Protein AF-A0AAD5SHM3-F1 (afdb_monomer)

Nearest PDB structures (foldseek):
  7r5j-assembly1_P0  TM=7.533E-01  e=5.349E-23  Homo sapiens
  7wb4-assembly1_B  TM=7.383E-01  e=5.146E-23  Xenopus laevis
  3f3p-assembly2_G  TM=7.243E-01  e=1.493E-12  Saccharomyces cerevisiae
  3f3p-assembly1_D  TM=7.404E-01  e=2.116E-12  Saccharomyces cerevisiae
  3f3p-assembly2_H  TM=7.134E-01  e=1.412E-11  Saccharomyces cerevisiae

pLDDT: mean 77.28, std 19.69, range [24.06, 97.38]

Solvent-accessible surface area (backbone atoms only — not comparable to full-atom values): 40650 Å² total; per-residue (Å²): 138,82,86,89,81,90,82,85,88,88,84,89,77,92,82,79,90,80,91,67,91,79,68,88,81,83,85,88,85,80,92,74,98,73,88,74,83,76,51,59,47,69,44,65,40,76,44,64,76,43,42,38,29,36,67,60,88,57,83,87,80,85,74,78,64,80,40,81,52,79,71,56,93,87,48,78,78,80,83,56,77,85,50,51,65,57,56,54,56,49,47,53,50,53,53,52,56,51,53,52,50,52,51,58,53,65,72,66,60,75,83,88,68,95,75,79,91,75,97,84,80,96,70,84,87,77,71,70,76,56,55,53,45,49,40,48,53,43,51,53,50,51,51,48,50,44,51,61,55,48,70,43,86,88,60,55,70,68,57,37,50,53,40,44,52,52,46,44,45,51,50,51,43,38,61,64,61,68,66,38,82,77,58,56,70,50,59,69,61,50,36,51,47,49,50,72,65,60,59,82,55,70,59,71,51,49,62,44,54,73,40,84,58,34,87,74,42,85,63,40,61,57,51,43,39,48,21,54,48,52,72,32,58,89,61,30,47,58,53,36,53,38,48,24,68,68,39,66,79,43,36,70,57,37,50,49,53,52,48,54,66,73,65,55,73,72,82,55,103,48,73,67,42,57,52,53,39,51,55,52,36,52,56,28,44,50,42,31,36,63,87,59,38,57,90,61,42,86,53,70,86,55,43,61,61,51,28,45,54,25,20,39,59,34,27,35,63,72,43,35,50,76,50,36,92,49,51,69,46,32,55,48,26,45,37,65,38,60,32,79,81,45,36,62,86,54,32,42,68,56,47,57,67,36,57,81,77,45,86,64,89,44,45,64,49,39,28,44,49,19,53,55,49,69,36,59,82,54,24,53,63,25,29,68,73,54,54,44,66,56,36,29,53,52,46,49,39,35,42,66,62,65,77,45,69,49,84,73,47,66,65,89,53,93,86,64,78,85,82,59,34,51,57,46,53,31,33,47,55,36,15,50,59,28,44,34,34,97,90,34,28,74,58,13,48,55,42,19,72,68,26,90,83,57,14,62,62,52,46,63,65,46,61,84,38,57,84,85,84,46,71,68,54,51,54,52,50,43,52,51,23,62,75,70,71,35,60,71,56,38,29,51,50,26,44,53,51,14,52,56,29,42,77,69,71,38,49,56,67,12,44,54,25,23,60,72,36,70,37,57,68,59,43,39,52,52,49,50,54,53,52,49,43,26,68,40,73,64,55,63,69,62,53,61,41,58,70,70,54,52,75,69,63,33,70,72,36,54,52,44,41,33,53,43,55,50,47,50,28,54,53,27,49,77,67,67,37,40,48,63,19,48,53,52,52,49,48,40,62,74,67,63,41,53,58,63,50,47,47,55,62,54,48,52,68,40,32,67,43,42,70,36,94,74,25,81,65,47,56,71,57,48,51,52,55,50,51,56,51,50,47,58,74,68,42,91,62,40,60,62,36,45,48,55,57,40,48,23,47,51,49,57,51,49,55,62,52,70,76,58,76,99,72,93,74,95,73,81,86,76,89,74,78,74,60,88,48,52,60,38,50,54,52,52,53,48,52,52,50,52,35,52,52,25,52,54,51,31,47,56,51,52,73,75,110

Structure (mmCIF, N/CA/C/O backbone):
data_AF-A0AAD5SHM3-F1
#
_entry.id   AF-A0AAD5SHM3-F1
#
loop_
_atom_site.group_PDB
_atom_site.id
_atom_site.type_symbol
_atom_site.label_atom_id
_atom_site.label_alt_id
_atom_site.label_comp_id
_atom_site.label_asym_id
_atom_site.label_entity_id
_atom_site.label_seq_id
_atom_site.pdbx_PDB_ins_code
_atom_site.Cartn_x
_atom_site.Cartn_y
_atom_site.Cartn_z
_atom_site.occupancy
_atom_site.B_iso_or_equiv
_atom_site.auth_seq_id
_atom_site.auth_comp_id
_atom_site.auth_asym_id
_atom_site.auth_atom_id
_atom_site.pdbx_PDB_model_num
ATOM 1 N N . MET A 1 1 ? -32.908 -37.969 -27.162 1.00 30.44 1 MET A N 1
ATOM 2 C CA . MET A 1 1 ? -33.123 -39.434 -27.154 1.00 30.44 1 MET A CA 1
ATOM 3 C C . MET A 1 1 ? -31.895 -40.025 -26.470 1.00 30.44 1 MET A C 1
ATOM 5 O O . MET A 1 1 ? -30.821 -39.789 -26.996 1.00 30.44 1 MET A O 1
ATOM 9 N N . ASN A 1 2 ? -31.922 -40.648 -25.286 1.00 28.45 2 ASN A N 1
ATOM 10 C CA . ASN A 1 2 ? -33.011 -40.914 -24.315 1.00 28.45 2 ASN A CA 1
ATOM 11 C C . ASN A 1 2 ? -32.696 -40.172 -22.981 1.00 28.45 2 ASN A C 1
ATOM 13 O O . ASN A 1 2 ? -31.728 -39.423 -22.966 1.00 28.45 2 ASN A O 1
ATOM 17 N N . ARG A 1 3 ? -33.453 -40.150 -21.870 1.00 25.50 3 ARG A N 1
ATOM 18 C CA . ARG A 1 3 ? -34.652 -40.840 -21.327 1.00 25.50 3 ARG A CA 1
ATOM 19 C C . ARG A 1 3 ? -34.489 -42.188 -20.582 1.00 25.50 3 ARG A C 1
ATOM 21 O O . ARG A 1 3 ? -33.901 -43.125 -21.101 1.00 25.50 3 ARG A O 1
ATOM 28 N N . ASN A 1 4 ? -35.207 -42.243 -19.451 1.00 27.36 4 ASN A N 1
ATOM 29 C CA . ASN A 1 4 ? -35.627 -43.361 -18.582 1.00 27.36 4 ASN A CA 1
ATOM 30 C C . ASN A 1 4 ? -34.586 -43.999 -17.629 1.00 27.36 4 ASN A C 1
ATOM 32 O O . ASN A 1 4 ? -33.466 -44.237 -18.056 1.00 27.36 4 ASN A O 1
ATOM 36 N N . ALA A 1 5 ? -34.917 -44.429 -16.394 1.00 29.11 5 ALA A N 1
ATOM 37 C CA . ALA A 1 5 ? -35.943 -44.054 -15.376 1.00 29.11 5 ALA A CA 1
ATOM 38 C C . ALA A 1 5 ? -35.824 -45.003 -14.138 1.00 29.11 5 ALA A C 1
ATOM 40 O O . ALA A 1 5 ? -35.191 -46.045 -14.269 1.00 29.11 5 ALA A O 1
ATOM 41 N N . PHE A 1 6 ? -36.544 -44.697 -13.035 1.00 27.36 6 PHE A N 1
ATOM 42 C CA . PHE A 1 6 ? -36.790 -45.505 -11.803 1.00 27.36 6 PHE A CA 1
ATOM 43 C C . PHE A 1 6 ? -35.644 -45.596 -10.761 1.00 27.36 6 PHE A C 1
ATOM 45 O O . PHE A 1 6 ? -34.487 -45.692 -11.150 1.00 27.36 6 PHE A O 1
ATOM 52 N N . SER A 1 7 ? -35.887 -45.617 -9.435 1.00 24.77 7 SER A N 1
ATOM 53 C CA . SER A 1 7 ? -37.040 -45.183 -8.594 1.00 24.77 7 SER A CA 1
ATOM 54 C C . SER A 1 7 ? -36.561 -44.989 -7.125 1.00 24.77 7 SER A C 1
ATOM 56 O O . SER A 1 7 ? -35.566 -45.592 -6.745 1.00 24.77 7 SER A O 1
ATOM 58 N N . SER A 1 8 ? -37.020 -43.962 -6.393 1.00 24.92 8 SER A N 1
ATOM 59 C CA . SER A 1 8 ? -38.101 -43.939 -5.366 1.00 24.92 8 SER A CA 1
ATOM 60 C C . SER A 1 8 ? -37.744 -44.456 -3.956 1.00 24.92 8 SER A C 1
ATOM 62 O O . SER A 1 8 ? -37.358 -45.610 -3.817 1.00 24.92 8 SER A O 1
ATOM 64 N N . ASP A 1 9 ? -38.060 -43.618 -2.955 1.00 24.06 9 ASP A N 1
ATOM 65 C CA . ASP A 1 9 ? -38.296 -43.915 -1.523 1.00 24.06 9 ASP A CA 1
ATOM 66 C C . ASP A 1 9 ? -37.083 -44.369 -0.666 1.00 24.06 9 ASP A C 1
ATOM 68 O O . ASP A 1 9 ? -36.256 -45.154 -1.111 1.00 24.06 9 ASP A O 1
ATOM 72 N N . ALA A 1 10 ? -36.906 -43.934 0.589 1.00 25.66 10 ALA A N 1
ATOM 73 C CA . ALA A 1 10 ? -37.530 -42.849 1.362 1.00 25.66 10 ALA A CA 1
ATOM 74 C C . ALA A 1 10 ? -36.589 -42.410 2.510 1.00 25.66 10 ALA A C 1
ATOM 76 O O . ALA A 1 10 ? -35.649 -43.130 2.834 1.00 25.66 10 ALA A O 1
ATOM 77 N N . ASP A 1 11 ? -36.859 -41.223 3.070 1.00 24.53 11 ASP A N 1
ATOM 78 C CA . ASP A 1 11 ? -36.840 -40.867 4.508 1.00 24.53 11 ASP A CA 1
ATOM 79 C C . ASP A 1 11 ? -36.401 -39.409 4.727 1.00 24.53 11 ASP A C 1
ATOM 81 O O . ASP A 1 11 ? -35.318 -38.978 4.327 1.00 24.53 11 ASP A O 1
ATOM 85 N N . MET A 1 12 ? -37.291 -38.633 5.355 1.00 26.81 12 MET A N 1
ATOM 86 C CA . MET A 1 12 ? -36.954 -37.345 5.958 1.00 26.81 12 MET A CA 1
ATOM 87 C C . MET A 1 12 ? -36.453 -37.608 7.376 1.00 26.81 12 MET A C 1
ATOM 89 O O . MET A 1 12 ? -37.137 -38.306 8.116 1.00 26.81 12 MET A O 1
ATOM 93 N N . ASP A 1 13 ? -35.356 -36.971 7.772 1.00 25.39 13 ASP A N 1
ATOM 94 C CA . ASP A 1 13 ? -35.120 -36.614 9.173 1.00 25.39 13 ASP A CA 1
ATOM 95 C C . ASP A 1 13 ? -34.218 -35.369 9.256 1.00 25.39 13 ASP A C 1
ATOM 97 O O . ASP A 1 13 ? -33.529 -35.012 8.294 1.00 25.39 13 ASP A O 1
ATOM 101 N N . ASP A 1 14 ? -34.303 -34.663 10.384 1.00 29.94 14 ASP A N 1
ATOM 102 C CA . ASP A 1 14 ? -33.864 -33.273 10.560 1.00 29.94 14 ASP A CA 1
ATOM 103 C C . ASP A 1 14 ? -32.383 -32.982 10.238 1.00 29.94 14 ASP A C 1
ATOM 105 O O . ASP A 1 14 ? -31.464 -33.632 10.739 1.00 29.94 14 ASP A O 1
ATOM 109 N N . ALA A 1 15 ? -32.143 -31.879 9.515 1.00 25.36 15 ALA A N 1
ATOM 110 C CA . ALA A 1 15 ? -30.816 -31.294 9.318 1.00 25.36 15 ALA A CA 1
ATOM 111 C C . ALA A 1 15 ? -30.747 -29.856 9.870 1.00 25.36 15 ALA A C 1
ATOM 113 O O . ALA A 1 15 ? -31.285 -28.915 9.283 1.00 25.36 15 ALA A O 1
ATOM 114 N N . GLN A 1 16 ? -30.042 -29.677 10.993 1.00 26.78 16 GLN A N 1
ATOM 115 C CA . GLN A 1 16 ? -29.635 -28.355 11.489 1.00 26.78 16 GLN A CA 1
ATOM 116 C C . GLN A 1 16 ? -28.523 -27.738 10.608 1.00 26.78 16 GLN A C 1
ATOM 118 O O . GLN A 1 16 ? -27.767 -28.471 9.966 1.00 26.78 16 GLN A O 1
ATOM 123 N N . PRO A 1 17 ? -28.379 -26.397 10.572 1.00 26.55 17 PRO A N 1
ATOM 124 C CA . PRO A 1 17 ? -27.440 -25.725 9.676 1.00 26.55 17 PRO A CA 1
ATOM 125 C C . PRO A 1 17 ? -26.036 -25.568 10.289 1.00 26.55 17 PRO A C 1
ATOM 127 O O . PRO A 1 17 ? -25.690 -24.499 10.791 1.00 26.55 17 PRO A O 1
ATOM 130 N N . ASP A 1 18 ? -25.191 -26.597 10.193 1.00 27.12 18 ASP A N 1
ATOM 131 C CA . ASP A 1 18 ? -23.767 -26.483 10.551 1.00 27.12 18 ASP A CA 1
ATOM 132 C C . ASP A 1 18 ? -22.934 -25.901 9.394 1.00 27.12 18 ASP A C 1
ATOM 134 O O . ASP A 1 18 ? -22.422 -26.601 8.517 1.00 27.12 18 ASP A O 1
ATOM 138 N N . SER A 1 19 ? -22.763 -24.576 9.398 1.00 31.09 19 SER A N 1
ATOM 139 C CA . SER A 1 19 ? -21.902 -23.868 8.447 1.00 31.09 19 SER A CA 1
ATOM 140 C C . SER A 1 19 ? -20.420 -23.953 8.842 1.00 31.09 19 SER A C 1
ATOM 142 O O . SER A 1 19 ? -19.860 -23.014 9.412 1.00 31.09 19 SER A O 1
ATOM 144 N N . VAL A 1 20 ? -19.756 -25.060 8.500 1.00 30.61 20 VAL A N 1
ATOM 145 C CA . VAL A 1 20 ? -18.288 -25.177 8.560 1.00 30.61 20 VAL A CA 1
ATOM 146 C C . VAL A 1 20 ? -17.753 -25.640 7.207 1.00 30.61 20 VAL A C 1
ATOM 148 O O . VAL A 1 20 ? -17.934 -26.789 6.818 1.00 30.61 20 VAL A O 1
ATOM 151 N N . ASN A 1 21 ? -17.034 -24.757 6.506 1.00 28.94 21 ASN A N 1
ATOM 152 C CA . ASN A 1 21 ? -16.315 -25.086 5.268 1.00 28.94 21 ASN A CA 1
ATOM 153 C C . ASN A 1 21 ? -15.106 -25.996 5.561 1.00 28.94 21 ASN A C 1
ATOM 155 O O . ASN A 1 21 ? -13.956 -25.555 5.562 1.00 28.94 21 ASN A O 1
ATOM 159 N N . SER A 1 22 ? -15.358 -27.278 5.825 1.00 25.97 22 SER A N 1
ATOM 160 C CA . SER A 1 22 ? -14.319 -28.293 5.983 1.00 25.97 22 SER A CA 1
ATOM 161 C C . SER A 1 22 ? -13.924 -28.879 4.627 1.00 25.97 22 SER A C 1
ATOM 163 O O . SER A 1 22 ? -14.691 -29.627 4.024 1.00 25.97 22 SER A O 1
ATOM 165 N N . PHE A 1 23 ? -12.704 -28.591 4.171 1.00 32.09 23 PHE A N 1
ATOM 166 C CA . PHE A 1 23 ? -12.113 -29.227 2.993 1.00 32.09 23 PHE A CA 1
ATOM 167 C C . PHE A 1 23 ? -11.141 -30.334 3.417 1.00 32.09 23 PHE A C 1
ATOM 169 O O . PHE A 1 23 ? -10.223 -30.091 4.200 1.00 32.09 23 PHE A O 1
ATOM 176 N N . GLN A 1 24 ? -11.325 -31.545 2.886 1.00 28.34 24 GLN A N 1
ATOM 177 C CA . GLN A 1 24 ? -10.349 -32.630 3.019 1.00 28.34 24 GLN A CA 1
ATOM 178 C C . GLN A 1 24 ? -9.229 -32.447 1.989 1.00 28.34 24 GLN A C 1
ATOM 180 O O . GLN A 1 24 ? -9.498 -32.326 0.795 1.00 28.34 24 GLN A O 1
ATOM 185 N N . ILE A 1 25 ? -7.976 -32.464 2.446 1.00 33.56 25 ILE A N 1
ATOM 186 C CA . ILE A 1 25 ? -6.785 -32.468 1.589 1.00 33.56 25 ILE A CA 1
ATOM 187 C C . ILE A 1 25 ? -6.102 -33.827 1.750 1.00 33.56 25 ILE A C 1
ATOM 189 O O . ILE A 1 25 ? -5.808 -34.245 2.869 1.00 33.56 25 ILE A O 1
ATOM 193 N N . TRP A 1 26 ? -5.853 -34.509 0.632 1.00 27.98 26 TRP A N 1
ATOM 194 C CA . TRP A 1 26 ? -5.184 -35.810 0.595 1.00 27.98 26 TRP A CA 1
ATOM 195 C C . TRP A 1 26 ? -3.680 -35.625 0.335 1.00 27.98 26 TRP A C 1
ATOM 197 O O . TRP A 1 26 ? -3.330 -34.942 -0.631 1.00 27.98 26 TRP A O 1
ATOM 207 N N . PRO A 1 27 ? -2.776 -36.228 1.129 1.00 29.88 27 PRO A N 1
ATOM 208 C CA . PRO A 1 27 ? -1.354 -36.248 0.802 1.00 29.88 27 PRO A CA 1
ATOM 209 C C . PRO A 1 27 ? -1.108 -37.155 -0.410 1.00 29.88 27 PRO A C 1
ATOM 211 O O . PRO A 1 27 ? -1.510 -38.319 -0.406 1.00 29.88 27 PRO A O 1
ATOM 214 N N . GLN A 1 28 ? -0.411 -36.662 -1.435 1.00 31.53 28 GLN A N 1
ATOM 215 C CA . GLN A 1 28 ? 0.136 -37.545 -2.465 1.00 31.53 28 GLN A CA 1
ATOM 216 C C . GLN A 1 28 ? 1.410 -38.218 -1.942 1.00 31.53 28 GLN A C 1
ATOM 218 O O . GLN A 1 28 ? 2.388 -37.537 -1.643 1.00 31.53 28 GLN A O 1
ATOM 223 N N . GLY A 1 29 ? 1.408 -39.553 -1.887 1.00 38.69 29 GLY A N 1
ATOM 224 C CA . GLY A 1 29 ? 2.620 -40.356 -1.692 1.00 38.69 29 GLY A CA 1
ATOM 225 C C . GLY A 1 29 ? 2.794 -40.998 -0.312 1.00 38.69 29 GLY A C 1
ATOM 226 O O . GLY A 1 29 ? 3.728 -40.664 0.408 1.00 38.69 29 GLY A O 1
ATOM 227 N N . SER A 1 30 ? 1.983 -42.010 0.010 1.00 31.56 30 SER A N 1
ATOM 228 C CA . SER A 1 30 ? 2.352 -43.027 1.009 1.00 31.56 30 SER A CA 1
ATOM 229 C C . SER A 1 30 ? 1.954 -44.429 0.541 1.00 31.56 30 SER A C 1
ATOM 231 O O . SER A 1 30 ? 0.825 -44.880 0.726 1.00 31.56 30 SER A O 1
ATOM 233 N N . THR A 1 31 ? 2.899 -45.134 -0.083 1.00 39.00 31 THR A N 1
ATOM 234 C CA . THR A 1 31 ? 2.777 -46.566 -0.384 1.00 39.00 31 THR A CA 1
ATOM 235 C C . THR A 1 31 ? 3.097 -47.388 0.864 1.00 39.00 31 THR A C 1
ATOM 237 O O . THR A 1 31 ? 4.265 -47.483 1.237 1.00 39.00 31 THR A O 1
ATOM 240 N N . GLY A 1 32 ? 2.090 -48.027 1.464 1.00 32.81 32 GLY A N 1
ATOM 241 C CA . GLY A 1 32 ? 2.293 -49.071 2.476 1.00 32.81 32 GLY A CA 1
ATOM 242 C C . GLY A 1 32 ? 1.487 -48.894 3.763 1.00 32.81 32 GLY A C 1
ATOM 243 O O . GLY A 1 32 ? 1.833 -48.077 4.602 1.00 32.81 32 GLY A O 1
ATOM 244 N N . GLN A 1 33 ? 0.444 -49.718 3.893 1.00 36.78 33 GLN A N 1
ATOM 245 C CA . GLN A 1 33 ? -0.057 -50.341 5.131 1.00 36.78 33 GLN A CA 1
ATOM 246 C C . GLN A 1 33 ? 0.173 -49.605 6.472 1.00 36.78 33 GLN A C 1
ATOM 248 O O . GLN A 1 33 ? 0.943 -50.076 7.299 1.00 36.78 33 GLN A O 1
ATOM 253 N N . ASP A 1 34 ? -0.578 -48.525 6.708 1.00 34.59 34 ASP A N 1
ATOM 254 C CA . ASP A 1 34 ? -1.279 -48.275 7.985 1.00 34.59 34 ASP A CA 1
ATOM 255 C C . ASP A 1 34 ? -2.243 -47.079 7.815 1.00 34.59 34 ASP A C 1
ATOM 257 O O . ASP A 1 34 ? -1.884 -45.918 8.011 1.00 34.59 34 ASP A O 1
ATOM 261 N N . GLU A 1 35 ? -3.494 -47.338 7.404 1.00 36.62 35 GLU A N 1
ATOM 262 C CA . GLU A 1 35 ? -4.514 -46.286 7.213 1.00 36.62 35 GLU A CA 1
ATOM 263 C C . GLU A 1 35 ? -5.146 -45.820 8.539 1.00 36.62 35 GLU A C 1
ATOM 265 O O . GLU A 1 35 ? -6.363 -45.873 8.747 1.00 36.62 35 GLU A O 1
ATOM 270 N N . ALA A 1 36 ? -4.328 -45.268 9.434 1.00 40.88 36 ALA A N 1
ATOM 271 C CA . ALA A 1 36 ? -4.838 -44.359 10.449 1.00 40.88 36 ALA A CA 1
ATOM 272 C C . ALA A 1 36 ? -5.318 -43.074 9.747 1.00 40.88 36 ALA A C 1
ATOM 274 O O . ALA A 1 36 ? -4.524 -42.205 9.387 1.00 40.88 36 ALA A O 1
ATOM 275 N N . ARG A 1 37 ? -6.635 -42.957 9.512 1.00 40.69 37 ARG A N 1
ATOM 276 C CA . ARG A 1 37 ? -7.266 -41.790 8.862 1.00 40.69 37 ARG A CA 1
ATOM 277 C C . ARG A 1 37 ? -7.179 -40.537 9.740 1.00 40.69 37 ARG A C 1
ATOM 279 O O . ARG A 1 37 ? -8.156 -40.114 10.358 1.00 40.69 37 ARG A O 1
ATOM 286 N N . HIS A 1 38 ? -6.005 -39.918 9.777 1.00 53.34 38 HIS A N 1
ATOM 287 C CA . HIS A 1 38 ? -5.779 -38.640 10.436 1.00 53.34 38 HIS A CA 1
ATOM 288 C C . HIS A 1 38 ? -6.452 -37.514 9.644 1.00 53.34 38 HIS A C 1
ATOM 290 O O . HIS A 1 38 ? -5.879 -36.940 8.721 1.00 53.34 38 HIS A O 1
ATOM 296 N N . THR A 1 39 ? -7.684 -37.169 10.018 1.00 55.59 39 THR A N 1
ATOM 297 C CA . THR A 1 39 ? -8.330 -35.940 9.541 1.00 55.59 39 THR A CA 1
ATOM 298 C C . THR A 1 39 ? -7.508 -34.727 9.970 1.00 55.59 39 THR A C 1
ATOM 300 O O . THR A 1 39 ? -7.122 -34.646 11.137 1.00 55.59 39 THR A O 1
ATOM 303 N N . LEU A 1 40 ? -7.297 -33.762 9.077 1.00 55.84 40 LEU A N 1
ATOM 304 C CA . LEU A 1 40 ? -6.632 -32.497 9.386 1.00 55.84 40 LEU A CA 1
ATOM 305 C C . LEU A 1 40 ? -7.623 -31.351 9.161 1.00 55.84 40 LEU A C 1
ATOM 307 O O . LEU A 1 40 ? -8.148 -31.182 8.064 1.00 55.84 40 LEU A O 1
ATOM 311 N N . LYS A 1 41 ? -7.918 -30.592 10.219 1.00 63.16 41 LYS A N 1
ATOM 312 C CA . LYS A 1 41 ? -8.762 -29.394 10.168 1.00 63.16 41 LYS A CA 1
ATOM 313 C C . LYS A 1 41 ? -7.862 -28.194 9.901 1.00 63.16 41 LYS A C 1
ATOM 315 O O . LYS A 1 41 ? -6.929 -27.958 10.661 1.00 63.16 41 LYS A O 1
ATOM 320 N N . ALA A 1 42 ? -8.140 -27.433 8.851 1.00 61.12 42 ALA A N 1
ATOM 321 C CA . ALA A 1 42 ? -7.436 -26.189 8.564 1.00 61.12 42 ALA A CA 1
ATOM 322 C C . ALA A 1 42 ? -8.365 -24.990 8.790 1.00 61.12 42 ALA A C 1
ATOM 324 O O . ALA A 1 42 ? -9.527 -25.029 8.391 1.00 61.12 42 ALA A O 1
ATOM 325 N N . THR A 1 43 ? -7.852 -23.924 9.400 1.00 57.31 43 THR A N 1
ATOM 326 C CA . THR A 1 43 ? -8.525 -22.617 9.475 1.00 57.31 43 THR A CA 1
ATOM 327 C C . THR A 1 43 ? -7.565 -21.526 9.036 1.00 57.31 43 THR A C 1
ATOM 329 O O . THR A 1 43 ? -6.354 -21.643 9.220 1.00 57.31 43 THR A O 1
ATOM 332 N N . LEU A 1 44 ? -8.091 -20.440 8.480 1.00 57.28 44 LEU A N 1
ATOM 333 C CA . LEU A 1 44 ? -7.303 -19.226 8.311 1.00 57.28 44 LEU A CA 1
ATOM 334 C C . LEU A 1 44 ? -7.022 -18.606 9.688 1.00 57.28 44 LEU A C 1
ATOM 336 O O . LEU A 1 44 ? -7.853 -18.675 10.598 1.00 57.28 44 LEU A O 1
ATOM 340 N N . ALA A 1 45 ? -5.840 -18.014 9.841 1.00 59.09 45 ALA A N 1
ATOM 341 C CA . ALA A 1 45 ? -5.540 -17.112 10.946 1.00 59.09 45 ALA A CA 1
ATOM 342 C C . ALA A 1 45 ? -6.491 -15.894 10.901 1.00 59.09 45 ALA A C 1
ATOM 344 O O . ALA A 1 45 ? -6.972 -15.560 9.818 1.00 59.09 45 ALA A O 1
ATOM 345 N N . PRO A 1 46 ? -6.726 -15.176 12.020 1.00 54.19 46 PRO A N 1
ATOM 346 C CA . PRO A 1 46 ? -7.697 -14.073 12.069 1.00 54.19 46 PRO A CA 1
ATOM 347 C C . PRO A 1 46 ? -7.493 -12.987 11.000 1.00 54.19 46 PRO A C 1
ATOM 349 O O . PRO A 1 46 ? -8.456 -12.416 10.508 1.00 54.19 46 PRO A O 1
ATOM 352 N N . LEU A 1 47 ? -6.242 -12.745 10.599 1.00 54.66 47 LEU A N 1
ATOM 353 C CA . LEU A 1 47 ? -5.872 -11.774 9.565 1.00 54.66 47 LEU A CA 1
ATOM 354 C C . LEU A 1 47 ? -5.769 -12.371 8.143 1.00 54.66 47 LEU A C 1
ATOM 356 O O . LEU A 1 47 ? -5.225 -11.730 7.253 1.00 54.66 47 LEU A O 1
ATOM 360 N N . GLY A 1 48 ? -6.194 -13.616 7.913 1.00 53.62 48 GLY A N 1
ATOM 361 C CA . GLY A 1 48 ? -6.177 -14.275 6.597 1.00 53.62 48 GLY A CA 1
ATOM 362 C C . GLY A 1 48 ? -4.798 -14.661 6.030 1.00 53.62 48 GLY A C 1
ATOM 363 O O . GLY A 1 48 ? -4.731 -15.476 5.118 1.00 53.62 48 GLY A O 1
ATOM 364 N N . THR A 1 49 ? -3.688 -14.152 6.578 1.00 50.31 49 THR A N 1
ATOM 365 C CA . THR A 1 49 ? -2.321 -14.346 6.035 1.00 50.31 49 THR A CA 1
ATOM 366 C C . THR A 1 49 ? -1.745 -15.756 6.134 1.00 50.31 49 THR A C 1
ATOM 368 O O . THR A 1 49 ? -0.723 -16.036 5.511 1.00 50.31 49 THR A O 1
ATOM 371 N N . GLN A 1 50 ? -2.313 -16.632 6.963 1.00 55.06 50 GLN A N 1
ATOM 372 C CA . GLN A 1 50 ? -1.729 -17.940 7.271 1.00 55.06 50 GLN A CA 1
ATOM 373 C C . GLN A 1 50 ? -2.817 -19.003 7.383 1.00 55.06 50 GLN A C 1
ATOM 375 O O . GLN A 1 50 ? -3.869 -18.753 7.970 1.00 55.06 50 GLN A O 1
ATOM 380 N N . LEU A 1 51 ? -2.538 -20.204 6.873 1.00 58.44 51 LEU A N 1
ATOM 381 C CA . LEU A 1 51 ? -3.380 -21.381 7.064 1.00 58.44 51 LEU A CA 1
ATOM 382 C C . LEU A 1 51 ? -2.839 -22.207 8.243 1.00 58.44 51 LEU A C 1
ATOM 384 O O . LEU A 1 51 ? -1.703 -22.686 8.220 1.00 58.44 51 LEU A O 1
ATOM 388 N N . LEU A 1 52 ? -3.654 -22.351 9.285 1.00 63.31 52 LEU A N 1
ATOM 389 C CA . LEU A 1 52 ? -3.333 -23.048 10.527 1.00 63.31 52 LEU A CA 1
ATOM 390 C C . LEU A 1 52 ? -3.912 -24.468 10.487 1.00 63.31 52 LEU A C 1
ATOM 392 O O . LEU A 1 52 ? -5.132 -24.632 10.433 1.00 63.31 52 LEU A O 1
ATOM 396 N N . GLY A 1 53 ? -3.046 -25.485 10.509 1.00 65.19 53 GLY A N 1
ATOM 397 C CA . GLY A 1 53 ? -3.442 -26.897 10.511 1.00 65.19 53 GLY A CA 1
ATOM 398 C C . GLY A 1 53 ? -3.530 -27.509 11.914 1.00 65.19 53 GLY A C 1
ATOM 399 O O . GLY A 1 53 ? -2.604 -27.376 12.717 1.00 65.19 53 GLY A O 1
ATOM 400 N N . PHE A 1 54 ? -4.612 -28.242 12.182 1.00 67.25 54 PHE A N 1
ATOM 401 C CA . PHE A 1 54 ? -4.903 -28.933 13.441 1.00 67.25 54 PHE A CA 1
ATOM 402 C C . PHE A 1 54 ? -5.259 -30.413 13.199 1.00 67.25 54 PHE A C 1
ATOM 404 O O . PHE A 1 54 ? -6.052 -30.709 12.301 1.00 67.25 54 PHE A O 1
ATOM 411 N N . PRO A 1 55 ? -4.747 -31.365 13.999 1.00 62.31 55 PRO A N 1
ATOM 412 C CA . PRO A 1 55 ? -5.156 -32.764 13.921 1.00 62.31 55 PRO A CA 1
ATOM 413 C C . PRO A 1 55 ? -6.593 -32.919 14.438 1.00 62.31 55 PRO A C 1
ATOM 415 O O . PRO A 1 55 ? -6.926 -32.516 15.549 1.00 62.31 55 PRO A O 1
ATOM 418 N N . GLY A 1 56 ? -7.466 -33.517 13.633 1.00 49.19 56 GLY A N 1
ATOM 419 C CA . GLY A 1 56 ? -8.907 -33.594 13.895 1.00 49.19 56 GLY A CA 1
ATOM 420 C C . GLY A 1 56 ? -9.339 -34.610 14.959 1.00 49.19 56 GLY A C 1
ATOM 421 O O . GLY A 1 56 ? -10.536 -34.729 15.202 1.00 49.19 56 GLY A O 1
ATOM 422 N N . SER A 1 57 ? -8.403 -35.331 15.589 1.00 52.16 57 SER A N 1
ATOM 423 C CA . SER A 1 57 ? -8.677 -36.417 16.545 1.00 52.16 57 SER A CA 1
ATOM 424 C C . SER A 1 57 ? -8.533 -36.034 18.027 1.00 52.16 57 SER A C 1
ATOM 426 O O . SER A 1 57 ? -8.558 -36.920 18.879 1.00 52.16 57 SER A O 1
ATOM 428 N N . VAL A 1 58 ? -8.362 -34.750 18.365 1.00 44.41 58 VAL A N 1
ATOM 429 C CA . VAL A 1 58 ? -8.243 -34.273 19.758 1.00 44.41 58 VAL A CA 1
ATOM 430 C C . VAL A 1 58 ? -9.148 -33.056 19.976 1.00 44.41 58 VAL A C 1
ATOM 432 O O . VAL A 1 58 ? -9.327 -32.241 19.071 1.00 44.41 58 VAL A O 1
ATOM 435 N N . ARG A 1 59 ? -9.745 -32.938 21.174 1.00 41.75 59 ARG A N 1
ATOM 436 C CA . ARG A 1 59 ? -10.554 -31.771 21.572 1.00 41.75 59 ARG A CA 1
ATOM 437 C C . ARG A 1 59 ? -9.735 -30.487 21.413 1.00 41.75 59 ARG A C 1
ATOM 439 O O . ARG A 1 59 ? -8.614 -30.405 21.902 1.00 41.75 59 ARG A O 1
ATOM 446 N N . SER A 1 60 ? -10.316 -29.498 20.743 1.00 42.19 60 SER A N 1
ATOM 447 C CA . SER A 1 60 ? -9.653 -28.297 20.218 1.00 42.19 60 SER A CA 1
ATOM 448 C C . SER A 1 60 ? -9.306 -27.217 21.254 1.00 42.19 60 SER A C 1
ATOM 450 O O . SER A 1 60 ? -9.039 -26.077 20.879 1.00 42.19 60 SER A O 1
ATOM 452 N N . ASP A 1 61 ? -9.282 -27.553 22.542 1.00 41.00 61 ASP A N 1
ATOM 453 C CA . ASP A 1 61 ? -9.039 -26.593 23.616 1.00 41.00 61 ASP A CA 1
ATOM 454 C C . ASP A 1 61 ? -7.540 -26.529 23.952 1.00 41.00 61 ASP A C 1
ATOM 456 O O . ASP A 1 61 ? -7.008 -27.334 24.715 1.00 41.00 61 ASP A O 1
ATOM 460 N N . GLY A 1 62 ? -6.852 -25.540 23.373 1.00 49.16 62 GLY A N 1
ATOM 461 C CA . GLY A 1 62 ? -5.542 -25.077 23.847 1.00 49.16 62 GLY A CA 1
ATOM 462 C C . GLY A 1 62 ? -4.285 -25.691 23.217 1.00 49.16 62 GLY A C 1
ATOM 463 O O . GLY A 1 62 ? -3.190 -25.369 23.677 1.00 49.16 62 GLY A O 1
ATOM 464 N N . GLN A 1 63 ? -4.378 -26.528 22.175 1.00 48.12 63 GLN A N 1
ATOM 465 C CA . GLN A 1 63 ? -3.178 -26.992 21.456 1.00 48.12 63 GLN A CA 1
ATOM 466 C C . GLN A 1 63 ? -2.723 -26.015 20.351 1.00 48.12 63 GLN A C 1
ATOM 468 O O . GLN A 1 63 ? -3.562 -25.501 19.607 1.00 48.12 63 GLN A O 1
ATOM 473 N N . PRO A 1 64 ? -1.404 -25.770 20.199 1.00 47.19 64 PRO A N 1
ATOM 474 C CA . PRO A 1 64 ? -0.871 -24.973 19.096 1.00 47.19 64 PRO A CA 1
ATOM 475 C C . PRO A 1 64 ? -1.029 -25.704 17.746 1.00 47.19 64 PRO A C 1
ATOM 477 O O . PRO A 1 64 ? -1.031 -26.937 17.714 1.00 47.19 64 PRO A O 1
ATOM 480 N N . PRO A 1 65 ? -1.131 -24.971 16.620 1.00 50.56 65 PRO A N 1
ATOM 481 C CA . PRO A 1 65 ? -1.251 -25.572 15.293 1.00 50.56 65 PRO A CA 1
ATOM 482 C C . PRO A 1 65 ? -0.010 -26.407 14.950 1.00 50.56 65 PRO A C 1
ATOM 484 O O . PRO A 1 65 ? 1.124 -25.978 15.162 1.00 50.56 65 PRO A O 1
ATOM 487 N N . VAL A 1 66 ? -0.232 -27.598 14.393 1.00 48.03 66 VAL A N 1
ATOM 488 C CA . VAL A 1 66 ? 0.813 -28.620 14.183 1.00 48.03 66 VAL A CA 1
ATOM 489 C C . VAL A 1 66 ? 1.714 -28.298 12.986 1.00 48.03 66 VAL A C 1
ATOM 491 O O . VAL A 1 66 ? 2.850 -28.760 12.921 1.00 48.03 66 VAL A O 1
ATOM 494 N N . SER A 1 67 ? 1.245 -27.476 12.046 1.00 47.16 67 SER A N 1
ATOM 495 C CA . SER A 1 67 ? 2.074 -26.947 10.960 1.00 47.16 67 SER A CA 1
ATOM 496 C C . SER A 1 67 ? 1.519 -25.633 10.405 1.00 47.16 67 SER A C 1
ATOM 498 O O . SER A 1 67 ? 0.304 -25.442 10.304 1.00 47.16 67 SER A O 1
ATOM 500 N N . ARG A 1 68 ? 2.430 -24.734 10.005 1.00 44.78 68 ARG A N 1
ATOM 501 C CA . ARG A 1 68 ? 2.131 -23.692 9.014 1.00 44.78 68 ARG A CA 1
ATOM 502 C C . ARG A 1 68 ? 2.117 -24.379 7.654 1.00 44.78 68 ARG A C 1
ATOM 504 O O . ARG A 1 68 ? 3.182 -24.696 7.127 1.00 44.78 68 ARG A O 1
ATOM 511 N N . LEU A 1 69 ? 0.934 -24.643 7.112 1.00 40.53 69 LEU A N 1
ATOM 512 C CA . LEU A 1 69 ? 0.824 -25.123 5.738 1.00 40.53 69 LEU A CA 1
ATOM 513 C C . LEU A 1 69 ? 1.218 -23.974 4.803 1.00 40.53 69 LEU A C 1
ATOM 515 O O . LEU A 1 69 ? 0.794 -22.835 5.018 1.00 40.53 69 LEU A O 1
ATOM 519 N N . GLN A 1 70 ? 2.062 -24.256 3.805 1.00 39.22 70 GLN A N 1
ATOM 520 C CA . GLN A 1 70 ? 2.438 -23.254 2.807 1.00 39.22 70 GLN A CA 1
ATOM 521 C C . GLN A 1 70 ? 1.180 -22.703 2.122 1.00 39.22 70 GLN A C 1
ATOM 523 O O . GLN A 1 70 ? 0.189 -23.414 1.936 1.00 39.22 70 GLN A O 1
ATOM 528 N N . SER A 1 71 ? 1.213 -21.406 1.824 1.00 39.12 71 SER A N 1
ATOM 529 C CA . SER A 1 71 ? 0.089 -20.639 1.289 1.00 39.12 71 SER A CA 1
ATOM 530 C C . SER A 1 71 ? -0.496 -21.274 0.025 1.00 39.12 71 SER A C 1
ATOM 532 O O . SER A 1 71 ? 0.230 -21.845 -0.789 1.00 39.12 71 SER A O 1
ATOM 534 N N . ARG A 1 72 ? -1.815 -21.120 -0.169 1.00 36.59 72 ARG A N 1
ATOM 535 C CA . ARG A 1 72 ? -2.437 -21.353 -1.484 1.00 36.59 72 ARG A CA 1
ATOM 536 C C . ARG A 1 72 ? -1.689 -20.554 -2.565 1.00 36.59 72 ARG A C 1
ATOM 538 O O . ARG A 1 72 ? -1.218 -19.463 -2.246 1.00 36.59 72 ARG A O 1
ATOM 545 N N . PRO A 1 73 ? -1.698 -21.003 -3.833 1.00 37.41 73 PRO A N 1
ATOM 546 C CA . PRO A 1 73 ? -1.292 -20.165 -4.965 1.00 37.41 73 PRO A CA 1
ATOM 547 C C . PRO A 1 73 ? -2.039 -18.818 -4.993 1.00 37.41 73 PRO A C 1
ATOM 549 O O . PRO A 1 73 ? -1.455 -17.794 -5.322 1.00 37.41 73 PRO A O 1
ATOM 552 N N . ASP A 1 74 ? -3.312 -18.824 -4.582 1.00 40.62 74 ASP A N 1
ATOM 553 C CA . ASP A 1 74 ? -4.204 -17.655 -4.541 1.00 40.62 74 ASP A CA 1
ATOM 554 C C . ASP A 1 74 ? -3.988 -16.733 -3.318 1.00 40.62 74 ASP A C 1
ATOM 556 O O . ASP A 1 74 ? -4.575 -15.655 -3.243 1.00 40.62 74 ASP A O 1
ATOM 560 N N . LEU A 1 75 ? -3.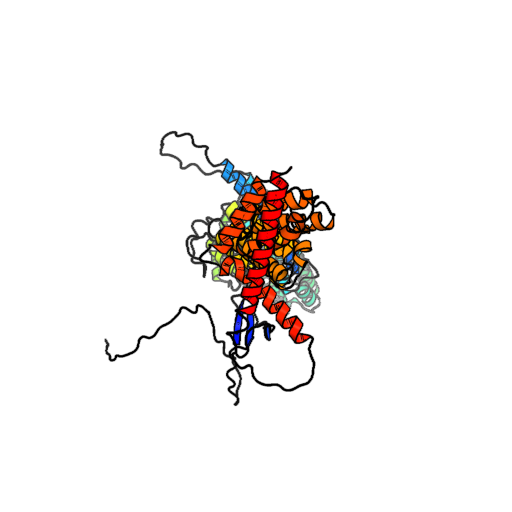188 -17.148 -2.327 1.00 49.47 75 LEU A N 1
ATOM 561 C CA . LEU A 1 75 ? -2.864 -16.326 -1.158 1.00 49.47 75 LEU A CA 1
ATOM 562 C C . LEU A 1 75 ? -1.583 -15.544 -1.448 1.00 49.47 75 LEU A C 1
ATOM 564 O O . LEU A 1 75 ? -0.495 -16.120 -1.466 1.00 49.47 75 LEU A O 1
ATOM 568 N N . ALA A 1 76 ? -1.728 -14.231 -1.650 1.00 53.03 76 ALA A N 1
ATOM 569 C CA . ALA A 1 76 ? -0.614 -13.318 -1.887 1.00 53.03 76 ALA A CA 1
ATOM 570 C C . ALA A 1 76 ? 0.512 -13.520 -0.857 1.00 53.03 76 ALA A C 1
ATOM 572 O O . ALA A 1 76 ? 0.254 -13.679 0.342 1.00 53.03 76 ALA A O 1
ATOM 573 N N . ALA A 1 77 ? 1.760 -13.511 -1.334 1.00 61.94 77 ALA A N 1
ATOM 574 C CA . ALA A 1 77 ? 2.928 -13.732 -0.491 1.00 61.94 77 ALA A CA 1
ATOM 575 C C . ALA A 1 77 ? 2.948 -12.741 0.694 1.00 61.94 77 ALA A C 1
ATOM 577 O O . ALA A 1 77 ? 2.623 -11.563 0.516 1.00 61.94 77 ALA A O 1
ATOM 578 N N . PRO A 1 78 ? 3.318 -13.186 1.910 1.00 71.94 78 PRO A N 1
ATOM 579 C CA . PRO A 1 78 ? 3.311 -12.320 3.081 1.00 71.94 78 PRO A CA 1
ATOM 580 C C . PRO A 1 78 ? 4.278 -11.147 2.884 1.00 71.94 78 PRO A C 1
ATOM 582 O O . PRO A 1 78 ? 5.452 -11.353 2.578 1.00 71.94 78 PRO A O 1
ATOM 585 N N . ILE A 1 79 ? 3.776 -9.925 3.086 1.00 85.69 79 ILE A N 1
ATOM 586 C CA . ILE A 1 79 ? 4.537 -8.680 2.916 1.00 85.69 79 ILE A CA 1
ATOM 587 C C . ILE A 1 79 ? 5.814 -8.732 3.779 1.00 85.69 79 ILE A C 1
ATOM 589 O O . ILE A 1 79 ? 5.697 -8.826 5.004 1.00 85.69 79 ILE A O 1
ATOM 593 N N . PRO A 1 80 ? 7.023 -8.638 3.189 1.00 87.56 80 PRO A N 1
ATOM 594 C CA . PRO A 1 80 ? 8.267 -8.605 3.952 1.00 87.56 80 PRO A CA 1
ATOM 595 C C . PRO A 1 80 ? 8.359 -7.372 4.857 1.00 87.56 80 PRO A C 1
ATOM 597 O O . PRO A 1 80 ? 8.039 -6.259 4.433 1.00 87.56 80 PRO A O 1
ATOM 600 N N . GLU A 1 81 ? 8.891 -7.529 6.075 1.00 88.38 81 GLU A N 1
ATOM 601 C CA . GLU A 1 81 ? 9.092 -6.399 7.001 1.00 88.38 81 GLU A CA 1
ATOM 602 C C . GLU A 1 81 ? 9.965 -5.291 6.392 1.00 88.38 81 GLU A C 1
ATOM 604 O O . GLU A 1 81 ? 9.742 -4.104 6.640 1.00 88.38 81 GLU A O 1
ATOM 609 N N . SER A 1 82 ? 10.904 -5.660 5.514 1.00 90.25 82 SER A N 1
ATOM 610 C CA . SER A 1 82 ? 11.728 -4.716 4.761 1.00 90.25 82 SER A CA 1
ATOM 611 C C . SER A 1 82 ? 10.894 -3.709 3.966 1.00 90.25 82 SER A C 1
ATOM 613 O O . SER A 1 82 ? 11.328 -2.562 3.866 1.00 90.25 82 SER A O 1
ATOM 615 N N . ARG A 1 83 ? 9.723 -4.092 3.412 1.00 92.06 83 ARG A N 1
ATOM 616 C CA . ARG A 1 83 ? 8.811 -3.232 2.620 1.00 92.06 83 ARG A CA 1
ATOM 617 C C . ARG A 1 83 ? 8.061 -2.193 3.466 1.00 92.06 83 ARG A C 1
ATOM 619 O O . ARG A 1 83 ? 7.590 -1.202 2.911 1.00 92.06 83 ARG A O 1
ATOM 626 N N . ILE A 1 84 ? 7.968 -2.359 4.791 1.00 92.50 84 ILE A N 1
ATOM 627 C CA . ILE A 1 84 ? 7.151 -1.497 5.671 1.00 92.50 84 ILE A CA 1
ATOM 628 C C . ILE A 1 84 ? 7.448 0.012 5.504 1.00 92.50 84 ILE A C 1
ATOM 630 O O . ILE A 1 84 ? 6.480 0.765 5.377 1.00 92.50 84 ILE A O 1
ATOM 634 N N . PRO A 1 85 ? 8.708 0.500 5.454 1.00 92.50 85 PRO A N 1
ATOM 635 C CA . PRO A 1 85 ? 8.988 1.931 5.288 1.00 92.50 85 PRO A CA 1
ATOM 636 C C . PRO A 1 85 ? 8.455 2.502 3.967 1.00 92.50 85 PRO A C 1
ATOM 638 O O . PRO A 1 85 ? 7.810 3.547 3.975 1.00 92.50 85 PRO A O 1
ATOM 641 N N . PHE A 1 86 ? 8.637 1.776 2.858 1.00 95.06 86 PHE A N 1
ATOM 642 C CA . PHE A 1 86 ? 8.138 2.158 1.531 1.00 95.06 86 PHE A CA 1
ATOM 643 C C . PHE A 1 86 ? 6.605 2.233 1.499 1.00 95.06 86 PHE A C 1
ATOM 645 O O . PHE A 1 86 ? 6.035 3.202 1.000 1.00 95.06 86 PHE A O 1
ATOM 652 N N . LEU A 1 87 ? 5.921 1.252 2.096 1.00 95.88 87 LEU A N 1
ATOM 653 C CA . LEU A 1 87 ? 4.455 1.241 2.167 1.00 95.88 87 LEU A CA 1
ATOM 654 C C . LEU A 1 87 ? 3.908 2.382 3.047 1.00 95.88 87 LEU A C 1
ATOM 656 O O . LEU A 1 87 ? 2.862 2.942 2.734 1.00 95.88 87 LEU A O 1
ATOM 660 N N . ASN A 1 88 ? 4.625 2.779 4.106 1.00 93.69 88 ASN A N 1
ATOM 661 C CA . ASN A 1 88 ? 4.272 3.959 4.908 1.00 93.69 88 ASN A CA 1
ATOM 662 C C . ASN A 1 88 ? 4.456 5.267 4.118 1.00 93.69 88 ASN A C 1
ATOM 664 O O . ASN A 1 88 ? 3.553 6.105 4.111 1.00 93.69 88 ASN A O 1
ATOM 668 N N . ALA A 1 89 ? 5.600 5.444 3.449 1.00 94.19 89 ALA A N 1
ATOM 669 C CA . ALA A 1 89 ? 5.904 6.655 2.687 1.00 94.19 89 ALA A CA 1
ATOM 670 C C . ALA A 1 89 ? 4.918 6.857 1.523 1.00 94.19 89 ALA A C 1
ATOM 672 O O . ALA A 1 89 ? 4.293 7.913 1.397 1.00 94.19 89 ALA A O 1
ATOM 673 N N . THR A 1 90 ? 4.702 5.810 0.722 1.00 96.56 90 THR A N 1
ATOM 674 C CA . THR A 1 90 ? 3.806 5.849 -0.444 1.00 96.56 90 THR A CA 1
ATOM 675 C C . THR A 1 90 ? 2.332 6.014 -0.057 1.00 96.56 90 THR A C 1
ATOM 677 O O . THR A 1 90 ? 1.618 6.771 -0.718 1.00 96.56 90 THR A O 1
ATOM 680 N N . ALA A 1 91 ? 1.887 5.446 1.071 1.00 95.69 91 ALA A N 1
ATOM 681 C CA . ALA A 1 91 ? 0.550 5.720 1.603 1.00 95.69 91 ALA A CA 1
ATOM 682 C C . ALA A 1 91 ? 0.347 7.185 2.020 1.00 95.69 91 ALA A C 1
ATOM 684 O O . ALA A 1 91 ? -0.737 7.733 1.819 1.00 95.69 91 ALA A O 1
ATOM 685 N N . GLY A 1 92 ? 1.384 7.856 2.533 1.00 92.12 92 GLY A N 1
ATOM 686 C CA . GLY A 1 92 ? 1.340 9.298 2.790 1.00 92.12 92 GLY A CA 1
ATOM 687 C C . GLY A 1 92 ? 1.088 10.115 1.516 1.00 92.12 92 GLY A C 1
ATOM 688 O O . GLY A 1 92 ? 0.264 11.036 1.522 1.00 92.12 92 GLY A O 1
ATOM 689 N N . VAL A 1 93 ? 1.738 9.741 0.407 1.00 95.00 93 VAL A N 1
ATOM 690 C CA . VAL A 1 93 ? 1.520 10.355 -0.916 1.00 95.00 93 VAL A CA 1
ATOM 691 C C . VAL A 1 93 ? 0.086 10.106 -1.402 1.00 95.00 93 VAL A C 1
ATOM 693 O O . VAL A 1 93 ? -0.600 11.060 -1.767 1.00 95.00 93 VAL A O 1
ATOM 696 N N . TYR A 1 94 ? -0.401 8.862 -1.320 1.00 94.88 94 TYR A N 1
ATOM 697 C CA . TYR A 1 94 ? -1.751 8.487 -1.766 1.00 94.88 94 TYR A CA 1
ATOM 698 C C . TYR A 1 94 ? -2.854 9.225 -0.997 1.00 94.88 94 TYR A C 1
ATOM 700 O O . TYR A 1 94 ? -3.806 9.747 -1.585 1.00 94.88 94 TYR A O 1
ATOM 708 N N . ILE A 1 95 ? -2.724 9.301 0.331 1.00 90.94 95 ILE A N 1
ATOM 709 C CA . ILE A 1 95 ? -3.695 9.981 1.194 1.00 90.94 95 ILE A CA 1
ATOM 710 C C . ILE A 1 95 ? -3.708 11.487 0.906 1.00 90.94 95 ILE A C 1
ATOM 712 O O . ILE A 1 95 ? -4.788 12.067 0.813 1.00 90.94 95 ILE A O 1
ATOM 716 N N . SER A 1 96 ? -2.540 12.108 0.712 1.00 89.88 96 SER A N 1
ATOM 717 C CA . SER A 1 96 ? -2.443 13.536 0.370 1.00 89.88 96 SER A CA 1
ATOM 718 C C . SER A 1 96 ? -3.136 13.836 -0.963 1.00 89.88 96 SER A C 1
ATOM 720 O O . SER A 1 96 ? -4.041 14.668 -1.011 1.00 89.88 96 SER A O 1
ATOM 722 N N . LEU A 1 97 ? -2.799 13.075 -2.011 1.00 90.38 97 LEU A N 1
ATOM 723 C CA . LEU A 1 97 ? -3.374 13.218 -3.350 1.00 90.38 97 LEU A CA 1
ATOM 724 C C . LEU A 1 97 ? -4.896 12.969 -3.370 1.00 90.38 97 LEU A C 1
ATOM 726 O O . LEU A 1 97 ? -5.645 13.633 -4.089 1.00 90.38 97 LEU A O 1
ATOM 730 N N . SER A 1 98 ? -5.379 12.025 -2.559 1.00 86.25 98 SER A N 1
ATOM 731 C CA . SER A 1 98 ? -6.813 11.743 -2.415 1.00 86.25 98 SER A CA 1
ATOM 732 C C . SER A 1 98 ? -7.571 12.873 -1.711 1.00 86.25 98 SER A C 1
ATOM 734 O O . SER A 1 98 ? -8.683 13.208 -2.118 1.00 86.25 98 SER A O 1
ATOM 736 N N . ASN A 1 99 ? -6.970 13.490 -0.689 1.00 84.69 99 ASN A N 1
ATOM 737 C CA . ASN A 1 99 ? -7.580 14.596 0.052 1.00 84.69 99 ASN A CA 1
ATOM 738 C C . ASN A 1 99 ? -7.696 15.878 -0.792 1.00 84.69 99 ASN A C 1
ATOM 740 O O . ASN A 1 99 ? -8.637 16.645 -0.606 1.00 84.69 99 ASN A O 1
ATOM 744 N N . GLU A 1 100 ? -6.762 16.123 -1.713 1.00 78.50 100 GLU A N 1
ATOM 745 C CA . GLU A 1 100 ? -6.820 17.262 -2.642 1.00 78.50 100 GLU A CA 1
ATOM 746 C C . GLU A 1 100 ? -7.955 17.092 -3.662 1.00 78.50 100 GLU A C 1
ATOM 748 O O . GLU A 1 100 ? -8.808 17.968 -3.780 1.00 78.50 100 GLU A O 1
ATOM 753 N N . ASN A 1 101 ? -8.072 15.909 -4.275 1.00 75.75 101 ASN A N 1
ATOM 754 C CA . ASN A 1 101 ? -9.188 15.564 -5.165 1.00 75.75 101 ASN A CA 1
ATOM 755 C C . ASN A 1 101 ? -10.571 15.680 -4.479 1.00 75.75 101 ASN A C 1
ATOM 757 O O . ASN A 1 101 ? -11.560 16.032 -5.117 1.00 75.75 101 ASN A O 1
ATOM 761 N N . ALA A 1 102 ? -10.657 15.412 -3.171 1.00 69.19 102 ALA A N 1
ATOM 762 C CA . ALA A 1 102 ? -11.899 15.578 -2.412 1.00 69.19 102 ALA A CA 1
ATOM 763 C C . ALA A 1 102 ? -12.308 17.055 -2.230 1.00 69.19 102 ALA A C 1
ATOM 765 O O . ALA A 1 102 ? -13.501 17.359 -2.275 1.00 69.19 102 ALA A O 1
ATOM 766 N N . LYS A 1 103 ? -11.343 17.973 -2.068 1.00 67.25 103 LYS A N 1
ATOM 767 C CA . LYS A 1 103 ? -11.609 19.421 -1.974 1.00 67.25 103 LYS A CA 1
ATOM 768 C C . LYS A 1 103 ? -12.131 19.984 -3.294 1.00 67.25 103 LYS A C 1
ATOM 770 O O . LYS A 1 103 ? -13.090 20.750 -3.278 1.00 67.25 103 LYS A O 1
ATOM 775 N N . ASP A 1 104 ? -11.546 19.564 -4.414 1.00 59.38 104 ASP A N 1
ATOM 776 C CA . ASP A 1 104 ? -11.963 20.011 -5.749 1.00 59.38 104 ASP A CA 1
ATOM 777 C C . ASP A 1 104 ? -13.370 19.521 -6.117 1.00 59.38 104 ASP A C 1
ATOM 779 O O . ASP A 1 104 ? -14.132 20.246 -6.747 1.00 59.38 104 ASP A O 1
ATOM 783 N N . ARG A 1 105 ? -13.778 18.330 -5.658 1.00 57.66 105 ARG A N 1
ATOM 784 C CA . ARG A 1 105 ? -15.172 17.877 -5.810 1.00 57.66 105 ARG A CA 1
ATOM 785 C C . ARG A 1 105 ? -16.147 18.719 -4.981 1.00 57.66 105 ARG A C 1
ATOM 787 O O . ARG A 1 105 ? -17.200 19.090 -5.484 1.00 57.66 105 ARG A O 1
ATOM 794 N N . GLN A 1 106 ? -15.786 19.069 -3.744 1.00 58.31 106 GLN A N 1
ATOM 795 C CA . GLN A 1 106 ? -16.627 19.904 -2.873 1.00 58.31 106 GLN A CA 1
ATOM 796 C C . GLN A 1 106 ? -16.743 21.362 -3.344 1.00 58.31 106 GLN A C 1
ATOM 798 O O . GLN A 1 106 ? -17.745 22.007 -3.050 1.00 58.31 106 GLN A O 1
ATOM 803 N N . SER A 1 107 ? -15.758 21.891 -4.077 1.00 53.34 107 SER A N 1
ATOM 804 C CA . SER A 1 107 ? -15.830 23.237 -4.665 1.00 53.34 107 SER A CA 1
ATOM 805 C C . SER A 1 107 ? -16.587 23.290 -6.001 1.00 53.34 107 SER A C 1
ATOM 807 O O . SER A 1 107 ? -16.948 24.380 -6.445 1.00 53.34 107 SER A O 1
ATOM 809 N N . GLN A 1 108 ? -16.853 22.135 -6.623 1.00 49.09 108 GLN A N 1
ATOM 810 C CA . GLN A 1 108 ? -17.602 22.007 -7.879 1.00 49.09 108 GLN A CA 1
ATOM 811 C C . GLN A 1 108 ? -19.098 21.701 -7.695 1.00 49.09 108 GLN A C 1
ATOM 813 O O . GLN A 1 108 ? -19.846 21.800 -8.667 1.00 49.09 108 GLN A O 1
ATOM 818 N N . GLU A 1 109 ? -19.571 21.371 -6.487 1.00 34.03 109 GLU A N 1
ATOM 819 C CA . GLU A 1 109 ? -21.011 21.234 -6.234 1.00 34.03 109 GLU A CA 1
ATOM 820 C C . GLU A 1 109 ? -21.702 22.614 -6.261 1.00 34.03 109 GLU A C 1
ATOM 822 O O . GLU A 1 109 ? -21.404 23.475 -5.427 1.00 34.03 109 GLU A O 1
ATOM 827 N N . PRO A 1 110 ? -22.649 22.868 -7.187 1.00 39.75 110 PRO A N 1
ATOM 828 C CA . PRO A 1 110 ? -23.338 24.147 -7.234 1.00 39.75 110 PRO A CA 1
ATOM 829 C C . PRO A 1 110 ? -24.306 24.257 -6.053 1.00 39.75 110 PRO A C 1
ATOM 831 O O . PRO A 1 110 ? -25.290 23.519 -5.968 1.00 39.75 110 PRO A O 1
ATOM 834 N N . HIS A 1 111 ? -24.075 25.228 -5.163 1.00 38.41 111 HIS A N 1
ATOM 835 C CA . HIS A 1 111 ? -25.059 25.603 -4.147 1.00 38.41 111 HIS A CA 1
ATOM 836 C C . HIS A 1 111 ? -26.407 25.912 -4.815 1.00 38.41 111 HIS A C 1
ATOM 838 O O . HIS A 1 111 ? -26.539 26.868 -5.580 1.00 38.41 111 HIS A O 1
ATOM 844 N N . GLY A 1 112 ? -27.403 25.071 -4.531 1.00 31.62 112 GLY A N 1
ATOM 845 C CA . GLY A 1 112 ? -28.669 25.058 -5.252 1.00 31.62 112 GLY A CA 1
ATOM 846 C C . GLY A 1 112 ? -29.466 26.353 -5.113 1.00 31.62 112 GLY A C 1
ATOM 847 O O . GLY A 1 112 ? -30.119 26.584 -4.097 1.00 31.62 112 GLY A O 1
ATOM 848 N N . SER A 1 113 ? -29.500 27.139 -6.188 1.00 28.64 113 SER A N 1
ATOM 849 C CA . SER A 1 113 ? -30.577 28.088 -6.464 1.00 28.64 113 SER A CA 1
ATOM 850 C C . SER A 1 113 ? -31.408 27.548 -7.628 1.00 28.64 113 SER A C 1
ATOM 852 O O . SER A 1 113 ? -30.881 27.284 -8.708 1.00 28.64 113 SER A O 1
ATOM 854 N N . PHE A 1 114 ? -32.707 27.338 -7.405 1.00 34.00 114 PHE A N 1
ATOM 855 C CA . PHE A 1 114 ? -33.632 26.830 -8.423 1.00 34.00 114 PHE A CA 1
ATOM 856 C C . PHE A 1 114 ? -33.747 27.819 -9.597 1.00 34.00 114 PHE A C 1
ATOM 858 O O . PHE A 1 114 ? -34.263 28.923 -9.423 1.00 34.00 114 PHE A O 1
ATOM 865 N N . GLY A 1 115 ? -33.321 27.418 -10.803 1.00 27.17 115 GLY A N 1
ATOM 866 C CA . GLY A 1 115 ? -33.152 28.365 -11.913 1.00 27.17 115 GLY A CA 1
ATOM 867 C C . GLY A 1 115 ? -33.215 27.799 -13.335 1.00 27.17 115 GLY A C 1
ATOM 868 O O . GLY A 1 115 ? -32.309 28.068 -14.102 1.00 27.17 115 GLY A O 1
ATOM 869 N N . LYS A 1 116 ? -34.315 27.110 -13.682 1.00 28.25 116 LYS A N 1
ATOM 870 C CA . LYS A 1 116 ? -34.814 26.790 -15.048 1.00 28.25 116 LYS A CA 1
ATOM 871 C C . LYS A 1 116 ? -33.898 26.070 -16.065 1.00 28.25 116 LYS A C 1
ATOM 873 O O . LYS A 1 116 ? -32.767 26.438 -16.338 1.00 28.25 116 LYS A O 1
ATOM 878 N N . PHE A 1 117 ? -34.519 25.100 -16.738 1.00 35.16 117 PHE A N 1
ATOM 879 C CA . PHE A 1 117 ? -34.026 24.398 -17.924 1.00 35.16 117 PHE A CA 1
ATOM 880 C C . PHE A 1 117 ? -33.559 25.327 -19.056 1.00 35.16 117 PHE A C 1
ATOM 882 O O . PHE A 1 117 ? -34.251 26.285 -19.405 1.00 35.16 117 PHE A O 1
ATOM 889 N N . GLY A 1 118 ? -32.468 24.919 -19.702 1.00 25.75 118 GLY A N 1
ATOM 890 C CA . GLY A 1 118 ? -32.089 25.280 -21.065 1.00 25.75 118 GLY A CA 1
ATOM 891 C C . GLY A 1 118 ? -31.219 24.160 -21.638 1.00 25.75 118 GLY A C 1
ATOM 892 O O . GLY A 1 118 ? -30.181 23.839 -21.063 1.00 25.75 118 GLY A O 1
ATOM 893 N N . GLU A 1 119 ? -31.665 23.526 -22.720 1.00 36.31 119 GLU A N 1
ATOM 894 C CA . GLU A 1 119 ? -30.846 22.581 -23.485 1.00 36.31 119 GLU A CA 1
ATOM 895 C C . GLU A 1 119 ? -29.787 23.371 -24.264 1.00 36.31 119 GLU A C 1
ATOM 897 O O . GLU A 1 119 ? -30.159 24.167 -25.116 1.00 36.31 119 GLU A O 1
ATOM 902 N N . ASP A 1 120 ? -28.504 23.197 -23.922 1.00 33.38 120 ASP A N 1
ATOM 903 C CA . ASP A 1 120 ? -27.327 23.266 -24.816 1.00 33.38 120 ASP A CA 1
ATOM 904 C C . ASP A 1 120 ? -26.036 23.389 -23.984 1.00 33.38 120 ASP A C 1
ATOM 906 O O . ASP A 1 120 ? -25.617 24.476 -23.587 1.00 33.38 120 ASP A O 1
ATOM 910 N N . ALA A 1 121 ? -25.373 22.258 -23.717 1.00 29.08 121 ALA A N 1
ATOM 911 C CA . ALA A 1 121 ? -24.088 22.232 -23.010 1.00 29.08 121 ALA A CA 1
ATOM 912 C C . ALA A 1 121 ? -23.177 21.078 -23.470 1.00 29.08 121 ALA A C 1
ATOM 914 O O . ALA A 1 121 ? -22.820 20.188 -22.702 1.00 29.08 121 ALA A O 1
ATOM 915 N N . ARG A 1 122 ? -22.743 21.115 -24.737 1.00 36.44 122 ARG A N 1
ATOM 916 C CA . ARG A 1 122 ? -21.477 20.483 -25.154 1.00 36.44 122 ARG A CA 1
ATOM 917 C C . ARG A 1 122 ? -20.358 21.525 -25.102 1.00 36.44 122 ARG A C 1
ATOM 919 O O . ARG A 1 122 ? -19.952 22.053 -26.132 1.00 36.44 122 ARG A O 1
ATOM 926 N N . MET A 1 123 ? -19.874 21.822 -23.900 1.00 31.31 123 MET A N 1
ATOM 927 C CA . MET A 1 123 ? -18.666 22.623 -23.669 1.00 31.31 123 MET A CA 1
ATOM 928 C C . MET A 1 123 ? -17.758 21.864 -22.704 1.00 31.31 123 MET A C 1
ATOM 930 O O . MET A 1 123 ? -18.237 21.260 -21.749 1.00 31.31 123 MET A O 1
ATOM 934 N N . GLY A 1 124 ? -16.463 21.825 -23.019 1.00 33.81 124 GLY A N 1
ATOM 935 C CA . GLY A 1 124 ? -15.516 20.907 -22.392 1.00 33.81 124 GLY A CA 1
ATOM 936 C C . GLY A 1 124 ? -15.261 21.190 -20.913 1.00 33.81 124 GLY A C 1
ATOM 937 O O . GLY A 1 124 ? -15.018 22.326 -20.510 1.00 33.81 124 GLY A O 1
ATOM 938 N N . ASP A 1 125 ? -15.254 20.110 -20.143 1.00 37.19 125 ASP A N 1
ATOM 939 C CA . ASP A 1 125 ? -14.972 20.053 -18.714 1.00 37.19 125 ASP A CA 1
ATOM 940 C C . ASP A 1 125 ? -13.476 20.340 -18.454 1.00 37.19 125 ASP A C 1
ATOM 942 O O . ASP A 1 125 ? -12.644 19.433 -18.359 1.00 37.19 125 ASP A O 1
ATOM 946 N N . ALA A 1 126 ? -13.104 21.623 -18.411 1.00 42.94 126 ALA A N 1
ATOM 947 C CA . ALA A 1 126 ? -11.753 22.045 -18.059 1.00 42.94 126 ALA A CA 1
ATOM 948 C C . ALA A 1 126 ? -11.482 21.708 -16.584 1.00 42.94 126 ALA A C 1
ATOM 950 O O . ALA A 1 126 ? -12.095 22.285 -15.685 1.00 42.94 126 ALA A O 1
ATOM 951 N N . GLN A 1 127 ? -10.555 20.779 -16.329 1.00 52.75 127 GLN A N 1
ATOM 952 C CA . GLN A 1 127 ? -10.121 20.453 -14.969 1.00 52.75 127 GLN A CA 1
ATOM 953 C C . GLN A 1 127 ? -9.651 21.706 -14.219 1.00 52.75 127 GLN A C 1
ATOM 955 O O . GLN A 1 127 ? -9.008 22.587 -14.797 1.00 52.75 127 GLN A O 1
ATOM 960 N N . ALA A 1 128 ? -9.844 21.718 -12.899 1.00 56.47 128 ALA A N 1
ATOM 961 C CA . ALA A 1 128 ? -9.030 22.558 -12.035 1.00 56.47 128 ALA A CA 1
ATOM 962 C C . ALA A 1 128 ? -7.546 22.162 -12.234 1.00 56.47 128 ALA A C 1
ATOM 964 O O . ALA A 1 128 ? -7.200 20.988 -12.070 1.00 56.47 128 ALA A O 1
ATOM 965 N N . PRO A 1 129 ? -6.648 23.097 -12.604 1.00 62.94 129 PRO A N 1
ATOM 966 C CA . PRO A 1 129 ? -5.264 22.770 -12.964 1.00 62.94 129 PRO A CA 1
ATOM 967 C C . PRO A 1 129 ? -4.389 22.311 -11.780 1.00 62.94 129 PRO A C 1
ATOM 969 O O . PRO A 1 129 ? -3.198 22.062 -11.975 1.00 62.94 129 PRO A O 1
ATOM 972 N N . ASP A 1 130 ? -4.954 22.208 -10.572 1.00 75.19 130 ASP A N 1
ATOM 973 C CA . ASP A 1 130 ? -4.260 21.819 -9.342 1.00 75.19 130 ASP A CA 1
ATOM 974 C C . ASP A 1 130 ? -4.184 20.294 -9.173 1.00 75.19 130 ASP A C 1
ATOM 976 O O . ASP A 1 130 ? -3.079 19.762 -9.124 1.00 75.19 130 ASP A O 1
ATOM 980 N N . VAL A 1 131 ? -5.302 19.553 -9.215 1.00 84.44 131 VAL A N 1
ATOM 981 C CA . VAL A 1 131 ? -5.288 18.075 -9.072 1.00 84.44 131 VAL A CA 1
ATOM 982 C C . VAL A 1 131 ? -4.390 17.395 -10.112 1.00 84.44 131 VAL A C 1
ATOM 984 O O . VAL A 1 131 ? -3.630 16.485 -9.778 1.00 84.44 131 VAL A O 1
ATOM 987 N N . SER A 1 132 ? -4.393 17.876 -11.358 1.00 86.62 132 SER A N 1
ATOM 988 C CA . SER A 1 132 ? -3.507 17.357 -12.411 1.00 86.62 132 SER A CA 1
ATOM 989 C C . SER A 1 132 ? -2.044 17.795 -12.262 1.00 86.62 132 SER A C 1
ATOM 991 O O . SER A 1 132 ? -1.159 17.183 -12.865 1.00 86.62 132 SER A O 1
ATOM 993 N N . ARG A 1 133 ? -1.740 18.824 -11.460 1.00 89.50 133 ARG A N 1
ATOM 994 C CA . ARG A 1 133 ? -0.367 19.125 -11.022 1.00 89.50 133 ARG A CA 1
ATOM 995 C C . ARG A 1 133 ? 0.034 18.173 -9.897 1.00 89.50 133 ARG A C 1
ATOM 997 O O . ARG A 1 133 ? 1.033 17.469 -10.036 1.00 89.50 133 ARG A O 1
ATOM 1004 N N . SER A 1 134 ? -0.792 18.062 -8.858 1.00 91.56 134 SER A N 1
ATOM 1005 C CA . SER A 1 134 ? -0.576 17.175 -7.713 1.00 91.56 134 SER A CA 1
ATOM 1006 C C . SER A 1 134 ? -0.385 15.713 -8.110 1.00 91.56 134 SER A C 1
ATOM 1008 O O . SER A 1 134 ? 0.506 15.052 -7.585 1.00 91.56 134 SER A O 1
ATOM 1010 N N . ALA A 1 135 ? -1.148 15.199 -9.081 1.00 92.88 135 ALA A N 1
ATOM 1011 C CA . ALA A 1 135 ? -0.988 13.832 -9.584 1.00 92.88 135 ALA A CA 1
ATOM 1012 C C . ALA A 1 135 ? 0.393 13.597 -10.236 1.00 92.88 135 ALA A C 1
ATOM 1014 O O . ALA A 1 135 ? 0.990 12.530 -10.074 1.00 92.88 135 ALA A O 1
ATOM 1015 N N . ARG A 1 136 ? 0.948 14.608 -10.920 1.00 93.81 136 ARG A N 1
ATOM 1016 C CA . ARG A 1 136 ? 2.293 14.550 -11.523 1.00 93.81 136 ARG A CA 1
ATOM 1017 C C . ARG A 1 136 ? 3.396 14.671 -10.477 1.00 93.81 136 ARG A C 1
ATOM 1019 O O . ARG A 1 136 ? 4.387 13.948 -10.565 1.00 93.81 136 ARG A O 1
ATOM 1026 N N . GLU A 1 137 ? 3.216 15.527 -9.473 1.00 93.62 137 GLU A N 1
ATOM 1027 C CA . GLU A 1 137 ? 4.128 15.614 -8.325 1.00 93.62 137 GLU A CA 1
ATOM 1028 C C . GLU A 1 137 ? 4.135 14.315 -7.507 1.00 93.62 137 GLU A C 1
ATOM 1030 O O . GLU A 1 137 ? 5.200 13.822 -7.133 1.00 93.62 137 GLU A O 1
ATOM 1035 N N . ALA A 1 138 ? 2.962 13.716 -7.284 1.00 95.38 138 ALA A N 1
ATOM 1036 C CA . ALA A 1 138 ? 2.818 12.417 -6.640 1.00 95.38 138 ALA A CA 1
ATOM 1037 C C . ALA A 1 138 ? 3.526 11.309 -7.433 1.00 95.38 138 ALA A C 1
ATOM 1039 O O . ALA A 1 138 ? 4.289 10.554 -6.835 1.00 95.38 138 ALA A O 1
ATOM 1040 N N . SER A 1 139 ? 3.372 11.262 -8.767 1.00 96.31 139 SER A N 1
ATOM 1041 C CA . SER A 1 139 ? 4.133 10.346 -9.638 1.00 96.31 139 SER A CA 1
ATOM 1042 C C . SER A 1 139 ? 5.645 10.457 -9.408 1.00 96.31 139 SER A C 1
ATOM 1044 O O . SER A 1 139 ? 6.311 9.442 -9.200 1.00 96.31 139 SER A O 1
ATOM 1046 N N . GLY A 1 140 ? 6.185 11.681 -9.350 1.00 95.06 140 GLY A N 1
ATOM 1047 C CA . GLY A 1 140 ? 7.603 11.910 -9.052 1.00 95.06 140 GLY A CA 1
ATOM 1048 C C . GLY A 1 140 ? 8.029 11.379 -7.675 1.00 95.06 140 GLY A C 1
ATOM 1049 O O . GLY A 1 140 ? 9.078 10.746 -7.556 1.00 95.06 140 GLY A O 1
ATOM 1050 N N . ARG A 1 141 ? 7.193 11.557 -6.641 1.00 96.25 141 ARG A N 1
ATOM 1051 C CA . ARG A 1 141 ? 7.450 11.006 -5.295 1.00 96.25 141 ARG A CA 1
ATOM 1052 C C . ARG A 1 141 ? 7.402 9.474 -5.282 1.00 96.25 141 ARG A C 1
ATOM 1054 O O . ARG A 1 141 ? 8.280 8.857 -4.689 1.00 96.25 141 ARG A O 1
ATOM 1061 N N . TYR A 1 142 ? 6.447 8.846 -5.972 1.00 97.38 142 TYR A N 1
ATOM 1062 C CA . TYR A 1 142 ? 6.392 7.382 -6.093 1.00 97.38 142 TYR A CA 1
ATOM 1063 C C . TYR A 1 142 ? 7.635 6.811 -6.786 1.00 97.38 142 TYR A C 1
ATOM 1065 O O . TYR A 1 142 ? 8.181 5.807 -6.330 1.00 97.38 142 TYR A O 1
ATOM 1073 N N . GLN A 1 143 ? 8.127 7.468 -7.841 1.00 94.62 143 GLN A N 1
ATOM 1074 C CA . GLN A 1 143 ? 9.374 7.078 -8.507 1.00 94.62 143 GLN A CA 1
ATOM 1075 C C . GLN A 1 143 ? 10.591 7.192 -7.584 1.00 94.62 143 GLN A C 1
ATOM 1077 O O . GLN A 1 143 ? 11.427 6.288 -7.574 1.00 94.62 143 GLN A O 1
ATOM 1082 N N . GLN A 1 144 ? 10.676 8.267 -6.795 1.00 94.88 144 GLN A N 1
ATOM 1083 C CA . GLN A 1 144 ? 11.739 8.442 -5.808 1.00 94.88 144 GLN A CA 1
ATOM 1084 C C . GLN A 1 144 ? 11.718 7.315 -4.765 1.00 94.88 144 GLN A C 1
ATOM 1086 O O . GLN A 1 144 ? 12.749 6.691 -4.539 1.00 94.88 144 GLN A O 1
ATOM 1091 N N . GLU A 1 145 ? 10.555 6.994 -4.191 1.00 95.81 145 GLU A N 1
ATOM 1092 C CA . GLU A 1 145 ? 10.417 5.912 -3.205 1.00 95.81 145 GLU A CA 1
ATOM 1093 C C . GLU A 1 145 ? 10.745 4.527 -3.794 1.00 95.81 145 GLU A C 1
ATOM 1095 O O . GLU A 1 145 ? 11.470 3.749 -3.170 1.00 95.81 145 GLU A O 1
ATOM 1100 N N . LEU A 1 146 ? 10.287 4.224 -5.019 1.00 94.69 146 LEU A N 1
ATOM 1101 C CA . LEU A 1 146 ? 10.640 2.988 -5.736 1.00 94.69 146 LEU A CA 1
ATOM 1102 C C . LEU A 1 146 ? 12.159 2.867 -5.935 1.00 94.69 146 LEU A C 1
ATOM 1104 O O . LEU A 1 146 ? 12.751 1.824 -5.641 1.00 94.69 146 LEU A O 1
ATOM 1108 N N . GLN A 1 147 ? 12.805 3.943 -6.396 1.00 91.50 147 GLN A N 1
ATOM 1109 C CA . GLN A 1 147 ? 14.249 3.976 -6.609 1.00 91.50 147 GLN A CA 1
ATOM 1110 C C . GLN A 1 147 ? 15.009 3.822 -5.285 1.00 91.50 147 GLN A C 1
ATOM 1112 O O . GLN A 1 147 ? 15.867 2.943 -5.177 1.00 91.50 147 GLN A O 1
ATOM 1117 N N . SER A 1 148 ? 14.669 4.621 -4.269 1.00 92.38 148 SER A N 1
ATOM 1118 C CA . SER A 1 148 ? 15.284 4.575 -2.938 1.00 92.38 148 SER A CA 1
ATOM 1119 C C . SER A 1 148 ? 15.145 3.203 -2.280 1.00 92.38 148 SER A C 1
ATOM 1121 O O . SER A 1 148 ? 16.089 2.739 -1.642 1.00 92.38 148 SER A O 1
ATOM 1123 N N . TYR A 1 149 ? 14.013 2.520 -2.473 1.00 92.75 149 TYR A N 1
ATOM 1124 C CA . TYR A 1 149 ? 13.838 1.154 -1.995 1.00 92.75 149 TYR A CA 1
ATOM 1125 C C . TYR A 1 149 ? 14.729 0.158 -2.745 1.00 92.75 149 TYR A C 1
ATOM 1127 O O . TYR A 1 149 ? 15.479 -0.581 -2.112 1.00 92.75 149 TYR A O 1
ATOM 1135 N N . SER A 1 150 ? 14.698 0.165 -4.083 1.00 89.50 150 SER A N 1
ATOM 1136 C CA . SER A 1 150 ? 15.437 -0.797 -4.923 1.00 89.50 150 SER A CA 1
ATOM 1137 C C . SER A 1 150 ? 16.959 -0.789 -4.697 1.00 89.50 150 SER A C 1
ATOM 1139 O O . SER A 1 150 ? 17.620 -1.817 -4.842 1.00 89.50 150 SER A O 1
ATOM 1141 N N . GLN A 1 151 ? 17.517 0.359 -4.297 1.00 89.25 151 GLN A N 1
ATOM 1142 C CA . GLN A 1 151 ? 18.950 0.548 -4.045 1.00 89.25 151 GLN A CA 1
ATOM 1143 C C . GLN A 1 151 ? 19.415 0.044 -2.669 1.00 89.25 151 GLN A C 1
ATOM 1145 O O . GLN A 1 151 ? 20.614 0.066 -2.379 1.00 89.25 151 GLN A O 1
ATOM 1150 N N . ARG A 1 152 ? 18.502 -0.423 -1.811 1.00 90.75 152 ARG A N 1
ATOM 1151 C CA . ARG A 1 152 ? 18.843 -0.927 -0.479 1.00 90.75 152 ARG A CA 1
ATOM 1152 C C . ARG A 1 152 ? 19.753 -2.157 -0.537 1.00 90.75 152 ARG A C 1
ATOM 1154 O O . ARG A 1 152 ? 19.566 -3.088 -1.324 1.00 90.75 152 ARG A O 1
ATOM 1161 N N . ALA A 1 153 ? 20.744 -2.176 0.350 1.00 87.25 153 ALA A N 1
ATOM 1162 C CA . ALA A 1 153 ? 21.672 -3.296 0.481 1.00 87.25 153 ALA A CA 1
ATOM 1163 C C . ALA A 1 153 ? 21.036 -4.509 1.185 1.00 87.25 153 ALA A C 1
ATOM 1165 O O . ALA A 1 153 ? 21.435 -5.636 0.913 1.00 87.25 153 ALA A O 1
ATOM 1166 N N . ASP A 1 154 ? 20.047 -4.280 2.055 1.00 87.69 154 ASP A N 1
ATOM 1167 C CA . ASP A 1 154 ? 19.438 -5.287 2.930 1.00 87.69 154 ASP A CA 1
ATOM 1168 C C . ASP A 1 154 ? 18.262 -6.062 2.306 1.00 87.69 154 ASP A C 1
ATOM 1170 O O . ASP A 1 154 ? 17.771 -7.014 2.910 1.00 87.69 154 ASP A O 1
ATOM 1174 N N . ILE A 1 155 ? 17.820 -5.697 1.096 1.00 90.00 155 ILE A N 1
ATOM 1175 C CA . ILE A 1 155 ? 16.748 -6.409 0.384 1.00 90.00 155 ILE A CA 1
ATOM 1176 C C . ILE A 1 155 ? 17.306 -7.506 -0.538 1.00 90.00 155 ILE A C 1
ATOM 1178 O O . ILE A 1 155 ? 18.341 -7.338 -1.193 1.00 90.00 155 ILE A O 1
ATOM 1182 N N . GLY A 1 156 ? 16.606 -8.643 -0.580 1.00 88.62 156 GLY A N 1
ATOM 1183 C CA . GLY A 1 156 ? 16.984 -9.812 -1.378 1.00 88.62 156 GLY A CA 1
ATOM 1184 C C . GLY A 1 156 ? 16.851 -9.597 -2.889 1.00 88.62 156 GLY A C 1
ATOM 1185 O O . GLY A 1 156 ? 16.217 -8.650 -3.347 1.00 88.62 156 GLY A O 1
ATOM 1186 N N . GLN A 1 157 ? 17.432 -10.507 -3.675 1.00 89.06 157 GLN A N 1
ATOM 1187 C CA . GLN A 1 157 ? 17.460 -10.397 -5.139 1.00 89.06 157 GLN A CA 1
ATOM 1188 C C . GLN A 1 157 ? 16.053 -10.371 -5.765 1.00 89.06 157 GLN A C 1
ATOM 1190 O O . GLN A 1 157 ? 15.778 -9.506 -6.590 1.00 89.06 157 GLN A O 1
ATOM 1195 N N . GLN A 1 158 ? 15.142 -11.231 -5.300 1.00 87.88 158 GLN A N 1
ATOM 1196 C CA . GLN A 1 158 ? 13.750 -11.258 -5.765 1.00 87.88 158 GLN A CA 1
ATOM 1197 C C . GLN A 1 158 ? 13.017 -9.927 -5.504 1.00 87.88 158 GLN A C 1
ATOM 1199 O O . GLN A 1 158 ? 12.301 -9.440 -6.368 1.00 87.88 158 GLN A O 1
ATOM 1204 N N . GLU A 1 159 ? 13.241 -9.287 -4.349 1.00 89.25 159 GLU A N 1
ATOM 1205 C CA . GLU A 1 159 ? 12.678 -7.956 -4.064 1.00 89.25 159 GLU A CA 1
ATOM 1206 C C . GLU A 1 159 ? 13.226 -6.895 -5.028 1.00 89.25 159 GLU A C 1
ATOM 1208 O O . GLU A 1 159 ? 12.474 -6.045 -5.500 1.00 89.25 159 GLU A O 1
ATOM 1213 N N . LYS A 1 160 ? 14.522 -6.952 -5.364 1.00 90.12 160 LYS A N 1
ATOM 1214 C CA . LYS A 1 160 ? 15.139 -6.036 -6.340 1.00 90.12 160 LYS A CA 1
ATOM 1215 C C . LYS A 1 160 ? 14.567 -6.222 -7.742 1.00 90.12 160 LYS A C 1
ATOM 1217 O O . LYS A 1 160 ? 14.371 -5.232 -8.439 1.00 90.12 160 LYS A O 1
ATOM 1222 N N . GLU A 1 161 ? 14.270 -7.456 -8.135 1.00 89.44 161 GLU A N 1
ATOM 1223 C CA . GLU A 1 161 ? 13.622 -7.778 -9.410 1.00 89.44 161 GLU A CA 1
ATOM 1224 C C . GLU A 1 161 ? 12.182 -7.253 -9.449 1.00 89.44 161 GLU A C 1
ATOM 1226 O O . GLU A 1 161 ? 11.847 -6.483 -10.348 1.00 89.44 161 GLU A O 1
ATOM 1231 N N . THR A 1 162 ? 11.372 -7.541 -8.426 1.00 89.88 162 THR A N 1
ATOM 1232 C CA . THR A 1 162 ? 9.996 -7.034 -8.302 1.00 89.88 162 THR A CA 1
ATOM 1233 C C . THR A 1 162 ? 9.928 -5.502 -8.313 1.00 89.88 162 THR A C 1
ATOM 1235 O O . THR A 1 162 ? 9.144 -4.915 -9.060 1.00 89.88 162 THR A O 1
ATOM 1238 N N . PHE A 1 163 ? 10.754 -4.821 -7.510 1.00 92.56 163 PHE A N 1
ATOM 1239 C CA . PHE A 1 163 ? 10.793 -3.353 -7.492 1.00 92.56 163 PHE A CA 1
ATOM 1240 C C . PHE A 1 163 ? 11.387 -2.765 -8.773 1.00 92.56 163 PHE A C 1
ATOM 1242 O O . PHE A 1 163 ? 10.958 -1.692 -9.200 1.00 92.56 163 PHE A O 1
ATOM 1249 N N . GLY A 1 164 ? 12.318 -3.477 -9.411 1.00 91.94 164 GLY A N 1
ATOM 1250 C CA . GLY A 1 164 ? 12.791 -3.172 -10.754 1.00 91.94 164 GLY A CA 1
ATOM 1251 C C . GLY A 1 164 ? 11.631 -3.150 -11.743 1.00 91.94 164 GLY A C 1
ATOM 1252 O O . GLY A 1 164 ? 11.392 -2.121 -12.364 1.00 91.94 164 GLY A O 1
ATOM 1253 N N . ASP A 1 165 ? 10.862 -4.232 -11.841 1.00 91.44 165 ASP A N 1
ATOM 1254 C CA . ASP A 1 165 ? 9.711 -4.342 -12.745 1.00 91.44 165 ASP A CA 1
ATOM 1255 C C . ASP A 1 165 ? 8.639 -3.272 -12.484 1.00 91.44 165 ASP A C 1
ATOM 1257 O O . ASP A 1 165 ? 8.200 -2.609 -13.428 1.00 91.44 165 ASP A O 1
ATOM 1261 N N . MET A 1 166 ? 8.296 -3.001 -11.217 1.00 93.88 166 MET A N 1
ATOM 1262 C CA . MET A 1 166 ? 7.401 -1.886 -10.872 1.00 93.88 166 MET A CA 1
ATOM 1263 C C . MET A 1 166 ? 7.944 -0.532 -11.356 1.00 93.88 166 MET A C 1
ATOM 1265 O O . MET A 1 166 ? 7.198 0.272 -11.920 1.00 93.88 166 MET A O 1
ATOM 1269 N N . ALA A 1 167 ? 9.245 -0.279 -11.181 1.00 94.44 167 ALA A N 1
ATOM 1270 C CA . ALA A 1 167 ? 9.885 0.954 -11.629 1.00 94.44 167 ALA A CA 1
ATOM 1271 C C . ALA A 1 167 ? 9.949 1.072 -13.163 1.00 94.44 167 ALA A C 1
ATOM 1273 O O . ALA A 1 167 ? 9.763 2.176 -13.679 1.00 94.44 167 ALA A O 1
ATOM 1274 N N . LYS A 1 168 ? 10.150 -0.032 -13.902 1.00 93.12 168 LYS A N 1
ATOM 1275 C CA . LYS A 1 168 ? 10.125 -0.056 -15.381 1.00 93.12 168 LYS A CA 1
ATOM 1276 C C . LYS A 1 168 ? 8.770 0.405 -15.910 1.00 93.12 168 LYS A C 1
ATOM 1278 O O . LYS A 1 168 ? 8.724 1.333 -16.721 1.00 93.12 168 LYS A O 1
ATOM 1283 N N . VAL A 1 169 ? 7.691 -0.206 -15.412 1.00 94.94 169 VAL A N 1
ATOM 1284 C CA . VAL A 1 169 ? 6.300 0.089 -15.798 1.00 94.94 169 VAL A CA 1
ATOM 1285 C C . VAL A 1 169 ? 5.940 1.532 -15.438 1.00 94.94 169 VAL A C 1
ATOM 1287 O O . VAL A 1 169 ? 5.508 2.296 -16.304 1.00 94.94 169 VAL A O 1
ATOM 1290 N N . TRP A 1 170 ? 6.195 1.950 -14.190 1.00 96.12 170 TRP A N 1
ATOM 1291 C CA . TRP A 1 170 ? 5.888 3.314 -13.745 1.00 96.12 170 TRP A CA 1
ATOM 1292 C C . TRP A 1 170 ? 6.657 4.365 -14.549 1.00 96.12 170 TRP A C 1
ATOM 1294 O O . TRP A 1 170 ? 6.093 5.372 -14.978 1.00 96.12 170 TRP A O 1
ATOM 1304 N N . ARG A 1 171 ? 7.961 4.157 -14.774 1.00 95.38 171 ARG A N 1
ATOM 1305 C CA . ARG A 1 171 ? 8.803 5.121 -15.491 1.00 95.38 171 ARG A CA 1
ATOM 1306 C C . ARG A 1 171 ? 8.408 5.267 -16.952 1.00 95.38 171 ARG A C 1
ATOM 1308 O O . ARG A 1 171 ? 8.360 6.404 -17.416 1.00 95.38 171 ARG A O 1
ATOM 1315 N N . LEU A 1 172 ? 8.079 4.173 -17.637 1.00 95.06 172 LEU A N 1
ATOM 1316 C CA . LEU A 1 172 ? 7.568 4.239 -19.004 1.00 95.06 172 LEU A CA 1
ATOM 1317 C C . LEU A 1 172 ? 6.265 5.043 -19.064 1.00 95.06 172 LEU A C 1
ATOM 1319 O O . LEU A 1 172 ? 6.163 5.995 -19.835 1.00 95.06 172 LEU A O 1
ATOM 1323 N N . CYS A 1 173 ? 5.302 4.718 -18.195 1.00 94.81 173 CYS A N 1
ATOM 1324 C CA . CYS A 1 173 ? 4.029 5.434 -18.121 1.00 94.81 173 CYS A CA 1
ATOM 1325 C C . CYS A 1 173 ? 4.226 6.927 -17.809 1.00 94.81 173 CYS A C 1
ATOM 1327 O O . CYS A 1 173 ? 3.503 7.785 -18.319 1.00 94.81 173 CYS A O 1
ATOM 1329 N N . ASN A 1 174 ? 5.237 7.251 -16.998 1.00 94.31 174 ASN A N 1
ATOM 1330 C CA . ASN A 1 174 ? 5.558 8.627 -16.658 1.00 94.31 174 ASN A CA 1
ATOM 1331 C C . ASN A 1 174 ? 6.164 9.413 -17.831 1.00 94.31 174 ASN A C 1
ATOM 1333 O O . ASN A 1 174 ? 5.812 10.578 -18.011 1.00 94.31 174 ASN A O 1
ATOM 1337 N N . ILE A 1 175 ? 7.036 8.777 -18.623 1.00 92.94 175 ILE A N 1
ATOM 1338 C CA . ILE A 1 175 ? 7.630 9.353 -19.840 1.00 92.94 175 ILE A CA 1
ATOM 1339 C C . ILE A 1 175 ? 6.560 9.569 -20.914 1.00 92.94 175 ILE A C 1
ATOM 1341 O O . ILE A 1 175 ? 6.492 10.655 -21.479 1.00 92.94 175 ILE A O 1
ATOM 1345 N N . LEU A 1 176 ? 5.726 8.560 -21.186 1.00 91.56 176 LEU A N 1
ATOM 1346 C CA . LEU A 1 176 ? 4.797 8.594 -22.319 1.00 91.56 176 LEU A CA 1
ATOM 1347 C C . LEU A 1 176 ? 3.512 9.387 -22.051 1.00 91.56 176 LEU A C 1
ATOM 1349 O O . LEU A 1 176 ? 3.081 10.111 -22.943 1.00 91.56 176 LEU A O 1
ATOM 1353 N N . HIS A 1 177 ? 2.935 9.293 -20.844 1.00 91.19 177 HIS A N 1
ATOM 1354 C CA . HIS A 1 177 ? 1.562 9.770 -20.587 1.00 91.19 177 HIS A CA 1
ATOM 1355 C C . HIS A 1 177 ? 1.439 10.796 -19.458 1.00 91.19 177 HIS A C 1
ATOM 1357 O O . HIS A 1 177 ? 0.701 11.769 -19.584 1.00 91.19 177 HIS A O 1
ATOM 1363 N N . ILE A 1 178 ? 2.155 10.618 -18.340 1.00 92.19 178 ILE A N 1
ATOM 1364 C CA . ILE A 1 178 ? 1.969 11.489 -17.160 1.00 92.19 178 ILE A CA 1
ATOM 1365 C C . ILE A 1 178 ? 2.603 12.870 -17.381 1.00 92.19 178 ILE A C 1
ATOM 1367 O O . ILE A 1 178 ? 1.970 13.890 -17.094 1.00 92.19 178 ILE A O 1
ATOM 1371 N N . GLN A 1 179 ? 3.845 12.921 -17.878 1.00 89.25 179 GLN A N 1
ATOM 1372 C CA . GLN A 1 179 ? 4.585 14.178 -18.055 1.00 89.25 179 GLN A CA 1
ATOM 1373 C C . GLN A 1 179 ? 4.488 14.753 -19.477 1.00 89.25 179 GLN A C 1
ATOM 1375 O O . GLN A 1 179 ? 4.595 15.970 -19.640 1.00 89.25 179 GLN A O 1
ATOM 1380 N N . ASN A 1 180 ? 4.262 13.926 -20.505 1.00 85.25 180 ASN A N 1
ATOM 1381 C CA . ASN A 1 180 ? 4.280 14.367 -21.904 1.00 85.25 180 ASN A CA 1
ATOM 1382 C C . ASN A 1 180 ? 2.957 15.011 -22.364 1.00 85.25 180 ASN A C 1
ATOM 1384 O O . ASN A 1 180 ? 2.232 14.480 -23.197 1.00 85.25 180 ASN A O 1
ATOM 1388 N N . GLN A 1 181 ? 2.649 16.190 -21.824 1.00 78.38 181 GLN A N 1
ATOM 1389 C CA . GLN A 1 181 ? 1.375 16.886 -22.062 1.00 78.38 181 GLN A CA 1
ATOM 1390 C C . GLN A 1 181 ? 1.161 17.366 -23.509 1.00 78.38 181 GLN A C 1
ATOM 1392 O O . GLN A 1 181 ? 0.021 17.569 -23.912 1.00 78.38 181 GLN A O 1
ATOM 1397 N N . ASN A 1 182 ? 2.239 17.567 -24.275 1.00 78.69 182 ASN A N 1
ATOM 1398 C CA . ASN A 1 182 ? 2.206 18.231 -25.586 1.00 78.69 182 ASN A CA 1
ATOM 1399 C C . ASN A 1 182 ? 2.598 17.303 -26.750 1.00 78.69 182 ASN A C 1
ATOM 1401 O O . ASN A 1 182 ? 2.949 17.801 -27.819 1.00 78.69 182 ASN A O 1
ATOM 1405 N N . ASP A 1 183 ? 2.600 15.982 -26.532 1.00 80.19 183 ASP A N 1
ATOM 1406 C CA . ASP A 1 183 ? 3.066 14.989 -27.512 1.00 80.19 183 ASP A CA 1
ATOM 1407 C C . ASP A 1 183 ? 4.454 15.348 -28.090 1.00 80.19 183 ASP A C 1
ATOM 1409 O O . ASP A 1 183 ? 4.679 15.460 -29.301 1.00 80.19 183 ASP A O 1
ATOM 1413 N N . ASN A 1 184 ? 5.393 15.638 -27.183 1.00 81.69 184 ASN A N 1
ATOM 1414 C CA . ASN A 1 184 ? 6.786 15.898 -27.525 1.00 81.69 184 ASN A CA 1
ATOM 1415 C C . ASN A 1 184 ? 7.476 14.592 -27.942 1.00 81.69 184 ASN A C 1
ATOM 1417 O O . ASN A 1 184 ? 7.081 13.506 -27.513 1.00 81.69 184 ASN A O 1
ATOM 1421 N N . ALA A 1 185 ? 8.562 14.705 -28.710 1.00 84.62 185 ALA A N 1
ATOM 1422 C CA . ALA A 1 185 ? 9.417 13.563 -29.010 1.00 84.62 185 ALA A CA 1
ATOM 1423 C C . ALA A 1 185 ? 10.086 13.036 -27.727 1.00 84.62 185 ALA A C 1
ATOM 1425 O O . ALA A 1 185 ? 10.687 13.805 -26.980 1.00 84.62 185 ALA A O 1
ATOM 1426 N N . VAL A 1 186 ? 9.997 11.722 -27.515 1.00 87.12 186 VAL A N 1
ATOM 1427 C CA . VAL A 1 186 ? 10.441 10.999 -26.301 1.00 87.12 186 VAL A CA 1
ATOM 1428 C C . VAL A 1 186 ? 11.644 10.074 -26.550 1.00 87.12 186 VAL A C 1
ATOM 1430 O O . VAL A 1 186 ? 11.948 9.192 -25.748 1.00 87.12 186 VAL A O 1
ATOM 1433 N N . GLY A 1 187 ? 12.305 10.203 -27.706 1.00 87.94 187 GLY A N 1
ATOM 1434 C CA . GLY A 1 187 ? 13.305 9.235 -28.169 1.00 87.94 187 GLY A CA 1
ATOM 1435 C C . GLY A 1 187 ? 14.514 9.078 -27.239 1.00 87.94 187 GLY A C 1
ATOM 1436 O O . GLY A 1 187 ? 14.963 7.959 -27.006 1.00 87.94 187 GLY A O 1
ATOM 1437 N N . GLU A 1 188 ? 15.027 10.168 -26.657 1.00 88.50 188 GLU A N 1
ATOM 1438 C CA . GLU A 1 188 ? 16.168 10.093 -25.729 1.00 88.50 188 GLU A CA 1
ATOM 1439 C C . GLU A 1 188 ? 15.749 9.493 -24.374 1.00 88.50 188 GLU A C 1
ATOM 1441 O O . GLU A 1 188 ? 16.471 8.677 -23.797 1.00 88.50 188 GLU A O 1
ATOM 1446 N N . GLU A 1 189 ? 14.560 9.850 -23.886 1.00 90.50 189 GLU A N 1
ATOM 1447 C CA . GLU A 1 189 ? 13.967 9.342 -22.651 1.00 90.50 189 GLU A CA 1
ATOM 1448 C C . GLU A 1 189 ? 13.686 7.836 -22.742 1.00 90.50 189 GLU A C 1
ATOM 1450 O O . GLU A 1 189 ? 13.977 7.103 -21.794 1.00 90.50 189 GLU A O 1
ATOM 1455 N N . LEU A 1 190 ? 13.183 7.363 -23.889 1.00 91.75 190 LEU A N 1
ATOM 1456 C CA . LEU A 1 190 ? 12.945 5.944 -24.166 1.00 91.75 190 LEU A CA 1
ATOM 1457 C C . LEU A 1 190 ? 14.246 5.140 -24.268 1.00 91.75 190 LEU A C 1
ATOM 1459 O O . LEU A 1 190 ? 14.320 4.041 -23.722 1.00 91.75 190 LEU A O 1
ATOM 1463 N N . VAL A 1 191 ? 15.302 5.686 -24.881 1.00 92.12 191 VAL A N 1
ATOM 1464 C CA . VAL A 1 191 ? 16.639 5.060 -24.866 1.00 92.12 191 VAL A CA 1
ATOM 1465 C C . VAL A 1 191 ? 17.181 4.936 -23.456 1.00 92.12 191 VAL A C 1
ATOM 1467 O O . VAL A 1 191 ? 17.735 3.895 -23.092 1.00 92.12 191 VAL A O 1
ATOM 1470 N N . GLN A 1 192 ? 17.055 5.996 -22.659 1.00 92.81 192 GLN A N 1
ATOM 1471 C CA . GLN A 1 192 ? 17.525 5.968 -21.284 1.00 92.81 192 GLN A CA 1
ATOM 1472 C C . GLN A 1 192 ? 16.714 4.957 -20.464 1.00 92.81 192 GLN A C 1
ATOM 1474 O O . GLN A 1 192 ? 17.295 4.154 -19.740 1.00 92.81 192 GLN A O 1
ATOM 1479 N N . TRP A 1 193 ? 15.390 4.933 -20.633 1.00 94.88 193 TRP A N 1
ATOM 1480 C CA . TRP A 1 193 ? 14.517 3.933 -20.026 1.00 94.88 193 TRP A CA 1
ATOM 1481 C C . TRP A 1 193 ? 14.897 2.502 -20.432 1.00 94.88 193 TRP A C 1
ATOM 1483 O O . TRP A 1 193 ? 15.023 1.665 -19.546 1.00 94.88 193 TRP A O 1
ATOM 1493 N N . LEU A 1 194 ? 15.155 2.218 -21.713 1.00 93.94 194 LEU A N 1
ATOM 1494 C CA . LEU A 1 194 ? 15.552 0.890 -22.200 1.00 93.94 194 LEU A CA 1
ATOM 1495 C C . LEU A 1 194 ? 16.894 0.434 -21.601 1.00 93.94 194 LEU A C 1
ATOM 1497 O O . LEU A 1 194 ? 17.011 -0.697 -21.126 1.00 93.94 194 LEU A O 1
ATOM 1501 N N . ASN A 1 195 ? 17.897 1.319 -21.576 1.00 93.38 195 ASN A N 1
ATOM 1502 C CA . ASN A 1 195 ? 19.206 1.021 -20.984 1.00 93.38 195 ASN A CA 1
ATOM 1503 C C . ASN A 1 195 ? 19.130 0.810 -19.460 1.00 93.38 195 ASN A C 1
ATOM 1505 O O . ASN A 1 195 ? 19.826 -0.061 -18.945 1.00 93.38 195 ASN A O 1
ATOM 1509 N N . ASP A 1 196 ? 18.293 1.575 -18.752 1.00 91.69 196 ASP A N 1
ATOM 1510 C CA . ASP A 1 196 ? 18.135 1.466 -17.296 1.00 91.69 196 ASP A CA 1
ATOM 1511 C C . ASP A 1 196 ? 17.245 0.267 -16.892 1.00 91.69 196 ASP A C 1
ATOM 1513 O O . ASP A 1 196 ? 17.456 -0.334 -15.841 1.00 91.69 196 ASP A O 1
ATOM 1517 N N . SER A 1 197 ? 16.263 -0.097 -17.725 1.00 90.88 197 SER A N 1
ATOM 1518 C CA . SER A 1 197 ? 15.299 -1.186 -17.477 1.00 90.88 197 SER A CA 1
ATOM 1519 C C . SER A 1 197 ? 15.860 -2.572 -17.788 1.00 90.88 197 SER A C 1
ATOM 1521 O O . SER A 1 197 ? 15.510 -3.549 -17.124 1.00 90.88 197 SER A O 1
ATOM 1523 N N . TYR A 1 198 ? 16.732 -2.662 -18.792 1.00 90.06 198 TYR A N 1
ATOM 1524 C CA . TYR A 1 198 ? 17.292 -3.919 -19.281 1.00 90.06 198 TYR A CA 1
ATOM 1525 C C . TYR A 1 198 ? 18.817 -3.807 -19.433 1.00 90.06 198 TYR A C 1
ATOM 1527 O O . TYR A 1 198 ? 19.319 -3.953 -20.548 1.00 90.06 198 TYR A O 1
ATOM 1535 N N . PRO A 1 199 ? 19.582 -3.504 -18.370 1.00 90.50 199 PRO A N 1
ATOM 1536 C CA . PRO A 1 199 ? 21.000 -3.165 -18.480 1.00 90.50 199 PRO A CA 1
ATOM 1537 C C . PRO A 1 199 ? 21.830 -4.271 -19.144 1.00 90.50 199 PRO A C 1
ATOM 1539 O O . PRO A 1 199 ? 21.663 -5.456 -18.855 1.00 90.50 199 PRO A O 1
ATOM 1542 N N . ILE A 1 200 ? 22.759 -3.865 -20.016 1.00 91.38 200 ILE A N 1
ATOM 1543 C CA . ILE A 1 200 ? 23.850 -4.735 -20.474 1.00 91.38 200 ILE A CA 1
ATOM 1544 C C . ILE A 1 200 ? 24.772 -4.956 -19.273 1.00 91.38 200 ILE A C 1
ATOM 1546 O O . ILE A 1 200 ? 25.177 -3.992 -18.620 1.00 91.38 200 ILE A O 1
ATOM 1550 N N . GLN A 1 201 ? 25.090 -6.207 -18.954 1.00 90.50 201 GLN A N 1
ATOM 1551 C CA . GLN A 1 201 ? 25.955 -6.514 -17.824 1.00 90.50 201 GLN A CA 1
ATOM 1552 C C . GLN A 1 201 ? 27.403 -6.157 -18.182 1.00 90.50 201 GLN A C 1
ATOM 1554 O O . GLN A 1 201 ? 27.893 -6.598 -19.222 1.00 90.50 201 GLN A O 1
ATOM 1559 N N . PRO A 1 202 ? 28.149 -5.437 -17.320 1.00 89.62 202 PRO A N 1
ATOM 1560 C CA . PRO A 1 202 ? 29.547 -5.096 -17.597 1.00 89.62 202 PRO A CA 1
ATOM 1561 C C . PRO A 1 202 ? 30.432 -6.313 -17.906 1.00 89.62 202 PRO A C 1
ATOM 1563 O O . PRO A 1 202 ? 31.376 -6.192 -18.682 1.00 89.62 202 PRO A O 1
ATOM 1566 N N . ARG A 1 203 ? 30.083 -7.486 -17.351 1.00 90.75 203 ARG A N 1
ATOM 1567 C CA . ARG A 1 203 ? 30.755 -8.767 -17.621 1.00 90.75 203 ARG A CA 1
ATOM 1568 C C . ARG A 1 203 ? 30.616 -9.242 -19.069 1.00 90.75 203 ARG A C 1
ATOM 1570 O O . ARG A 1 203 ? 31.601 -9.666 -19.655 1.00 90.75 203 ARG A O 1
ATOM 1577 N N . GLU A 1 204 ? 29.436 -9.089 -19.683 1.00 90.00 204 GLU A N 1
ATOM 1578 C CA . GLU A 1 204 ? 29.228 -9.451 -21.099 1.00 90.00 204 GLU A CA 1
ATOM 1579 C C . GLU A 1 204 ? 30.225 -8.716 -22.013 1.00 90.00 204 GLU A C 1
ATOM 1581 O O . GLU A 1 204 ? 30.698 -9.276 -22.999 1.00 90.00 204 GLU A O 1
ATOM 1586 N N . VAL A 1 205 ? 30.573 -7.470 -21.666 1.00 91.69 205 VAL A N 1
ATOM 1587 C CA . VAL A 1 205 ? 31.568 -6.676 -22.396 1.00 91.69 205 VAL A CA 1
ATOM 1588 C C . VAL A 1 205 ? 32.997 -7.067 -22.008 1.00 91.69 205 VAL A C 1
ATOM 1590 O O . VAL A 1 205 ? 33.799 -7.291 -22.914 1.00 91.69 205 VAL A O 1
ATOM 1593 N N . SER A 1 206 ? 33.333 -7.178 -20.712 1.00 91.31 206 SER A N 1
ATOM 1594 C CA . SER A 1 206 ? 34.710 -7.496 -20.283 1.00 91.31 206 SER A CA 1
ATOM 1595 C C . SER A 1 206 ? 35.202 -8.813 -20.872 1.00 91.31 206 SER A C 1
ATOM 1597 O O . SER A 1 206 ? 36.255 -8.841 -21.511 1.00 91.31 206 SER A O 1
ATOM 1599 N N . ASP A 1 207 ? 34.392 -9.865 -20.752 1.00 91.62 207 ASP A N 1
ATOM 1600 C CA . ASP A 1 207 ? 34.756 -11.233 -21.120 1.00 91.62 207 ASP A CA 1
ATOM 1601 C C . ASP A 1 207 ? 35.058 -11.334 -22.631 1.00 91.62 207 ASP A C 1
ATOM 1603 O O . ASP A 1 207 ? 35.994 -12.015 -23.065 1.00 91.62 207 ASP A O 1
ATOM 1607 N N . LEU A 1 208 ? 34.324 -10.572 -23.453 1.00 91.75 208 LEU A N 1
ATOM 1608 C CA . LEU A 1 208 ? 34.586 -10.443 -24.887 1.00 91.75 208 LEU A CA 1
ATOM 1609 C C . LEU A 1 208 ? 35.793 -9.546 -25.196 1.00 91.75 208 LEU A C 1
ATOM 1611 O O . LEU A 1 208 ? 36.553 -9.866 -26.109 1.00 91.75 208 LEU A O 1
ATOM 1615 N N . THR A 1 209 ? 36.019 -8.455 -24.456 1.00 90.88 209 THR A N 1
ATOM 1616 C CA . THR A 1 209 ? 37.196 -7.591 -24.677 1.00 90.88 209 THR A CA 1
ATOM 1617 C C . THR A 1 209 ? 38.524 -8.254 -24.303 1.00 90.88 209 THR A C 1
ATOM 1619 O O . THR A 1 209 ? 39.539 -7.984 -24.947 1.00 90.88 209 THR A O 1
ATOM 1622 N N . GLU A 1 210 ? 38.524 -9.171 -23.334 1.00 90.88 210 GLU A N 1
ATOM 1623 C CA . GLU A 1 210 ? 39.704 -9.955 -22.938 1.00 90.88 210 GLU A CA 1
ATOM 1624 C C . GLU A 1 210 ? 39.983 -11.135 -23.892 1.00 90.88 210 GLU A C 1
ATOM 1626 O O . GLU A 1 210 ? 41.125 -11.578 -24.032 1.00 90.88 210 GLU A O 1
ATOM 1631 N N . THR A 1 211 ? 38.967 -11.614 -24.617 1.00 89.62 211 THR A N 1
ATOM 1632 C CA . THR A 1 211 ? 39.081 -12.744 -25.555 1.00 89.62 211 THR A CA 1
ATOM 1633 C C . THR A 1 211 ? 39.903 -12.392 -26.806 1.00 89.62 211 THR A C 1
ATOM 1635 O O . THR A 1 211 ? 39.730 -11.340 -27.414 1.00 89.62 211 THR A O 1
ATOM 1638 N N . VAL A 1 212 ? 40.791 -13.283 -27.261 1.00 84.25 212 VAL A N 1
ATOM 1639 C CA . VAL A 1 212 ? 41.552 -13.106 -28.518 1.00 84.25 212 VAL A CA 1
ATOM 1640 C C . VAL A 1 212 ? 40.650 -13.337 -29.738 1.00 84.25 212 VAL A C 1
ATOM 1642 O O . VAL A 1 212 ? 39.944 -14.342 -29.793 1.00 84.25 212 VAL A O 1
ATOM 1645 N N . LEU A 1 213 ? 40.706 -12.440 -30.735 1.00 83.75 213 LEU A N 1
ATOM 1646 C CA . LEU A 1 213 ? 39.831 -12.449 -31.921 1.00 83.75 213 LEU A CA 1
ATOM 1647 C C . LEU A 1 213 ? 38.338 -12.456 -31.544 1.00 83.75 213 LEU A C 1
ATOM 1649 O O . LEU A 1 213 ? 37.559 -13.261 -32.058 1.00 83.75 213 LEU A O 1
ATOM 1653 N N . ALA A 1 214 ? 37.933 -11.525 -30.676 1.00 87.56 214 ALA A N 1
ATOM 1654 C CA . ALA A 1 214 ? 36.585 -11.427 -30.106 1.00 87.56 214 ALA A CA 1
ATOM 1655 C C . ALA A 1 214 ? 35.477 -11.456 -31.176 1.00 87.56 214 ALA A C 1
ATOM 1657 O O . ALA A 1 214 ? 34.474 -12.141 -31.008 1.00 87.56 214 ALA A O 1
ATOM 1658 N N . SER A 1 215 ? 35.724 -10.827 -32.331 1.00 88.69 215 SER A N 1
ATOM 1659 C CA . SER A 1 215 ? 34.890 -10.865 -33.552 1.00 88.69 215 SER A CA 1
ATOM 1660 C C . SER A 1 215 ? 34.441 -12.253 -34.047 1.00 88.69 215 SER A C 1
ATOM 1662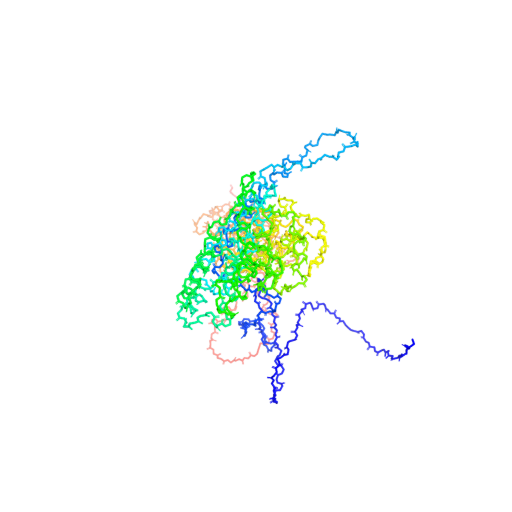 O O . SER A 1 215 ? 33.502 -12.333 -34.837 1.00 88.69 215 SER A O 1
ATOM 1664 N N . ARG A 1 216 ? 35.107 -13.340 -33.632 1.00 89.25 216 ARG A N 1
ATOM 1665 C CA . ARG A 1 216 ? 34.754 -14.728 -33.984 1.00 89.25 216 ARG A CA 1
ATOM 1666 C C . ARG A 1 216 ? 33.839 -15.403 -32.961 1.00 89.25 216 ARG A C 1
ATOM 1668 O O . ARG A 1 216 ? 33.358 -16.502 -33.225 1.00 89.25 216 ARG A O 1
ATOM 1675 N N . GLN A 1 217 ? 33.613 -14.784 -31.803 1.00 92.75 217 GLN A N 1
ATOM 1676 C CA . GLN A 1 217 ? 32.708 -15.313 -30.787 1.00 92.75 217 GLN A CA 1
ATOM 1677 C C . GLN A 1 217 ? 31.250 -15.074 -31.206 1.00 92.75 217 GLN A C 1
ATOM 1679 O O . GLN A 1 217 ? 30.914 -13.939 -31.556 1.00 92.75 217 GLN A O 1
ATOM 1684 N N . PRO A 1 218 ? 30.353 -16.078 -31.115 1.00 92.12 218 PRO A N 1
ATOM 1685 C CA . PRO A 1 218 ? 28.951 -15.924 -31.515 1.00 92.12 218 PRO A CA 1
ATOM 1686 C C . PRO A 1 218 ? 28.214 -14.775 -30.810 1.00 92.12 218 PRO A C 1
ATOM 1688 O O . PRO A 1 218 ? 27.308 -14.187 -31.388 1.00 92.12 218 PRO A O 1
ATOM 1691 N N . ALA A 1 219 ? 28.616 -14.433 -29.582 1.00 92.75 219 ALA A N 1
ATOM 1692 C CA . ALA A 1 219 ? 28.014 -13.358 -28.793 1.00 92.75 219 ALA A CA 1
ATOM 1693 C C . ALA A 1 219 ? 28.489 -11.939 -29.175 1.00 92.75 219 ALA A C 1
ATOM 1695 O O . ALA A 1 219 ? 27.835 -10.969 -28.799 1.00 92.75 219 ALA A O 1
ATOM 1696 N N . PHE A 1 220 ? 29.596 -11.789 -29.915 1.00 95.31 220 PHE A N 1
ATOM 1697 C CA . PHE A 1 220 ? 30.221 -10.480 -30.146 1.00 95.31 220 PHE A CA 1
ATOM 1698 C C . PHE A 1 220 ? 29.346 -9.535 -30.977 1.00 95.31 220 PHE A C 1
ATOM 1700 O O . PHE A 1 220 ? 29.045 -8.424 -30.540 1.00 95.31 220 PHE A O 1
ATOM 1707 N N . TRP A 1 221 ? 28.912 -9.976 -32.159 1.00 95.00 221 TRP A N 1
ATOM 1708 C CA . TRP A 1 221 ? 28.098 -9.150 -33.055 1.00 95.00 221 TRP A CA 1
ATOM 1709 C C . TRP A 1 221 ? 26.692 -8.877 -32.505 1.00 95.00 221 TRP A C 1
ATOM 1711 O O . TRP A 1 221 ? 26.299 -7.713 -32.526 1.00 95.00 221 TRP A O 1
ATOM 1721 N N . PRO A 1 222 ? 25.969 -9.850 -31.907 1.00 94.88 222 PRO A N 1
ATOM 1722 C CA . PRO A 1 222 ? 24.731 -9.564 -31.184 1.00 94.88 222 PRO A CA 1
ATOM 1723 C C . PRO A 1 222 ? 24.903 -8.523 -30.072 1.00 94.88 222 PRO A C 1
ATOM 1725 O O . PRO A 1 222 ? 24.074 -7.623 -29.957 1.00 94.88 222 PRO A O 1
ATOM 1728 N N . LEU A 1 223 ? 25.987 -8.578 -29.283 1.00 95.19 223 LEU A N 1
ATOM 1729 C CA . LEU A 1 223 ? 26.224 -7.593 -28.223 1.00 95.19 223 LEU A CA 1
ATOM 1730 C C . LEU A 1 223 ? 26.564 -6.200 -28.778 1.00 95.19 223 LEU A C 1
ATOM 1732 O O . LEU A 1 223 ? 26.081 -5.198 -28.247 1.00 95.19 223 LEU A O 1
ATOM 1736 N N . LEU A 1 224 ? 27.349 -6.121 -29.858 1.00 96.19 224 LEU A N 1
ATOM 1737 C CA . LEU A 1 224 ? 27.638 -4.856 -30.536 1.00 96.19 224 LEU A CA 1
ATOM 1738 C C . LEU A 1 224 ? 26.367 -4.254 -31.155 1.00 96.19 224 LEU A C 1
ATOM 1740 O O . LEU A 1 224 ? 26.089 -3.078 -30.934 1.00 96.19 224 LEU A O 1
ATOM 1744 N N . ASN A 1 225 ? 25.559 -5.058 -31.850 1.00 95.81 225 ASN A N 1
ATOM 1745 C CA . ASN A 1 225 ? 24.283 -4.644 -32.435 1.00 95.81 225 ASN A CA 1
ATOM 1746 C C . ASN A 1 225 ? 23.300 -4.160 -31.357 1.00 95.81 225 ASN A C 1
ATOM 1748 O O . ASN A 1 225 ? 22.728 -3.078 -31.485 1.00 95.81 225 ASN A O 1
ATOM 1752 N N . LYS A 1 226 ? 23.193 -4.883 -30.236 1.00 95.12 226 LYS A N 1
ATOM 1753 C CA . LYS A 1 226 ? 22.441 -4.476 -29.038 1.00 95.12 226 LYS A CA 1
ATOM 1754 C C . LYS A 1 226 ? 22.929 -3.133 -28.484 1.00 95.12 226 LYS A C 1
ATOM 1756 O O . LYS A 1 226 ? 22.121 -2.257 -28.180 1.00 95.12 226 LYS A O 1
ATOM 1761 N N . ALA A 1 227 ? 24.244 -2.926 -28.382 1.00 95.25 227 ALA A N 1
ATOM 1762 C CA . ALA A 1 227 ? 24.814 -1.656 -27.930 1.00 95.25 227 ALA A CA 1
ATOM 1763 C C . ALA A 1 227 ? 24.581 -0.503 -28.931 1.00 95.25 227 ALA A C 1
ATOM 1765 O O . ALA A 1 227 ? 24.377 0.634 -28.497 1.00 95.25 227 ALA A O 1
ATOM 1766 N N . LEU A 1 228 ? 24.564 -0.785 -30.240 1.00 95.75 228 LEU A N 1
ATOM 1767 C CA . LEU A 1 228 ? 24.236 0.170 -31.304 1.00 95.75 228 LEU A CA 1
ATOM 1768 C C . LEU A 1 228 ? 22.760 0.581 -31.257 1.00 95.75 228 LEU A C 1
ATOM 1770 O O . LEU A 1 228 ? 22.489 1.767 -31.104 1.00 95.75 228 LEU A O 1
ATOM 1774 N N . LEU A 1 229 ? 21.821 -0.373 -31.284 1.00 94.62 229 LEU A N 1
ATOM 1775 C CA . LEU A 1 229 ? 20.368 -0.129 -31.200 1.00 94.62 229 LEU A CA 1
ATOM 1776 C C . LEU A 1 229 ? 19.989 0.735 -29.988 1.00 94.62 229 LEU A C 1
ATOM 1778 O O . LEU A 1 229 ? 19.130 1.610 -30.068 1.00 94.62 229 LEU A O 1
ATOM 1782 N N . ARG A 1 230 ? 20.683 0.529 -28.866 1.00 93.25 230 ARG A N 1
ATOM 1783 C CA . ARG A 1 230 ? 20.479 1.249 -27.602 1.00 93.25 230 ARG A CA 1
ATOM 1784 C C . ARG A 1 230 ? 21.292 2.548 -27.485 1.00 93.25 230 ARG A C 1
ATOM 1786 O O . ARG A 1 230 ? 21.364 3.109 -26.391 1.00 93.25 230 ARG A O 1
ATOM 1793 N N . SER A 1 231 ? 21.947 3.006 -28.560 1.00 93.56 231 SER A N 1
ATOM 1794 C CA . SER A 1 231 ? 22.822 4.194 -28.609 1.00 93.56 231 SER A CA 1
ATOM 1795 C C . SER A 1 231 ? 23.887 4.229 -27.487 1.00 93.56 231 SER A C 1
ATOM 1797 O O . SER A 1 231 ? 24.283 5.297 -27.009 1.00 93.56 231 SER A O 1
ATOM 1799 N N . SER A 1 232 ? 24.350 3.059 -27.037 1.00 93.81 232 SER A N 1
ATOM 1800 C CA . SER A 1 232 ? 25.043 2.859 -25.758 1.00 93.81 232 SER A CA 1
ATOM 1801 C C . SER A 1 232 ? 26.568 2.900 -25.919 1.00 93.81 232 SER A C 1
ATOM 1803 O O . SER A 1 232 ? 27.254 1.875 -25.897 1.00 93.81 232 SER A O 1
ATOM 1805 N N . THR A 1 233 ? 27.122 4.108 -26.070 1.00 94.06 233 THR A N 1
ATOM 1806 C CA . THR A 1 233 ? 28.566 4.343 -26.301 1.00 94.06 233 THR A CA 1
ATOM 1807 C C . THR A 1 233 ? 29.471 3.679 -25.258 1.00 94.06 233 THR A C 1
ATOM 1809 O O . THR A 1 233 ? 30.516 3.142 -25.613 1.00 94.06 233 THR A O 1
ATOM 1812 N N . LYS A 1 234 ? 29.036 3.626 -23.989 1.00 93.56 234 LYS A N 1
ATOM 1813 C CA . LYS A 1 234 ? 29.745 2.959 -22.878 1.00 93.56 234 LYS A CA 1
ATOM 1814 C C . LYS A 1 234 ? 30.057 1.480 -23.142 1.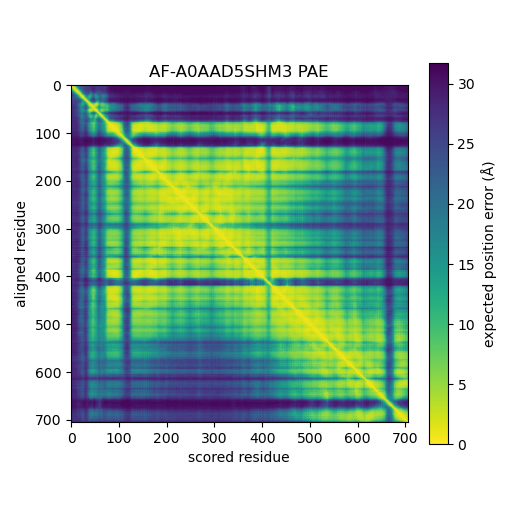00 93.56 234 LYS A C 1
ATOM 1816 O O . LYS A 1 234 ? 31.077 0.998 -22.666 1.00 93.56 234 LYS A O 1
ATOM 1821 N N . HIS A 1 235 ? 29.187 0.780 -23.871 1.00 94.75 235 HIS A N 1
ATOM 1822 C CA . HIS A 1 235 ? 29.326 -0.650 -24.169 1.00 94.75 235 HIS A CA 1
ATOM 1823 C C . HIS A 1 235 ? 29.849 -0.882 -25.592 1.00 94.75 235 HIS A C 1
ATOM 1825 O O . HIS A 1 235 ? 30.665 -1.773 -25.808 1.00 94.75 235 HIS A O 1
ATOM 1831 N N . ALA A 1 236 ? 29.439 -0.050 -26.556 1.00 96.06 236 ALA A N 1
ATOM 1832 C CA . ALA A 1 236 ? 29.885 -0.168 -27.942 1.00 96.06 236 ALA A CA 1
ATOM 1833 C C . ALA A 1 236 ? 31.365 0.207 -28.130 1.00 96.06 236 ALA A C 1
ATOM 1835 O O . ALA A 1 236 ? 32.067 -0.468 -28.878 1.00 96.06 236 ALA A O 1
ATOM 1836 N N . TYR A 1 237 ? 31.866 1.257 -27.463 1.00 96.81 237 TYR A N 1
ATOM 1837 C CA . TYR A 1 237 ? 33.233 1.740 -27.703 1.00 96.81 237 TYR A CA 1
ATOM 1838 C C . TYR A 1 237 ? 34.302 0.707 -27.304 1.00 96.81 237 TYR A C 1
ATOM 1840 O O . TYR A 1 237 ? 35.140 0.426 -28.155 1.00 96.81 237 TYR A O 1
ATOM 1848 N N . PRO A 1 238 ? 34.254 0.048 -26.123 1.00 96.31 238 PRO A N 1
ATOM 1849 C CA . PRO A 1 238 ? 35.210 -1.014 -25.790 1.00 96.31 238 PRO A CA 1
ATOM 1850 C C . PRO A 1 238 ? 35.206 -2.182 -26.787 1.00 96.31 238 PRO A C 1
ATOM 1852 O O . PRO A 1 238 ? 36.267 -2.706 -27.120 1.00 96.31 238 PRO A O 1
ATOM 1855 N N . LEU A 1 239 ? 34.034 -2.568 -27.310 1.00 96.25 239 LEU A N 1
ATOM 1856 C CA . LEU A 1 239 ? 33.915 -3.621 -28.326 1.00 96.25 239 LEU A CA 1
ATOM 1857 C C . LEU A 1 239 ? 34.514 -3.187 -29.674 1.00 96.25 239 LEU A C 1
ATOM 1859 O O . LEU A 1 239 ? 35.187 -3.982 -30.329 1.00 96.25 239 LEU A O 1
ATOM 1863 N N . LEU A 1 240 ? 34.319 -1.928 -30.077 1.00 96.56 240 LEU A N 1
ATOM 1864 C CA . LEU A 1 240 ? 34.892 -1.356 -31.302 1.00 96.56 240 LEU A CA 1
ATOM 1865 C C . LEU A 1 240 ? 36.411 -1.141 -31.188 1.00 96.56 240 LEU A C 1
ATOM 1867 O O . LEU A 1 240 ? 37.138 -1.435 -32.134 1.00 96.56 240 LEU A O 1
ATOM 1871 N N . ASP A 1 241 ? 36.902 -0.704 -30.027 1.00 96.25 241 ASP A N 1
ATOM 1872 C CA . ASP A 1 241 ? 38.334 -0.568 -29.731 1.00 96.25 241 ASP A CA 1
ATOM 1873 C C . ASP A 1 241 ? 39.024 -1.939 -29.726 1.00 96.25 241 ASP A C 1
ATOM 1875 O O . ASP A 1 241 ? 40.103 -2.109 -30.303 1.00 96.25 241 ASP A O 1
ATOM 1879 N N . LYS A 1 242 ? 38.364 -2.956 -29.158 1.00 94.88 242 LYS A N 1
ATOM 1880 C CA . LYS A 1 242 ? 38.798 -4.351 -29.243 1.00 94.88 242 LYS A CA 1
ATOM 1881 C C . LYS A 1 242 ? 38.829 -4.852 -30.687 1.00 94.88 242 LYS A C 1
ATOM 1883 O O . LYS A 1 242 ? 39.829 -5.435 -31.100 1.00 94.88 242 LYS A O 1
ATOM 1888 N N . LEU A 1 243 ? 37.778 -4.597 -31.467 1.00 93.88 243 LEU A N 1
ATOM 1889 C CA . LEU A 1 243 ? 37.706 -4.981 -32.879 1.00 93.88 243 LEU A CA 1
ATOM 1890 C C . LEU A 1 243 ? 38.847 -4.348 -33.696 1.00 93.88 243 LEU A C 1
ATOM 1892 O O . LEU A 1 243 ? 39.464 -5.032 -34.509 1.00 93.88 243 LEU A O 1
ATOM 1896 N N . ALA A 1 244 ? 39.176 -3.082 -33.427 1.00 93.31 244 ALA A N 1
ATOM 1897 C CA . ALA A 1 244 ? 40.294 -2.366 -34.040 1.00 93.31 244 ALA A CA 1
ATOM 1898 C C . ALA A 1 244 ? 41.672 -2.899 -33.611 1.00 93.31 244 ALA A C 1
ATOM 1900 O O . ALA A 1 244 ? 42.624 -2.849 -34.390 1.00 93.31 244 ALA A O 1
ATOM 1901 N N . SER A 1 245 ? 41.794 -3.392 -32.375 1.00 93.62 245 SER A N 1
ATOM 1902 C CA . SER A 1 245 ? 43.016 -4.026 -31.870 1.00 93.62 245 SER A CA 1
ATOM 1903 C C . SER A 1 245 ? 43.234 -5.419 -32.465 1.00 93.62 245 SER A C 1
ATOM 1905 O O . SER A 1 245 ? 44.363 -5.761 -32.807 1.00 93.62 245 SER A O 1
ATOM 1907 N N . ASP A 1 246 ? 42.172 -6.218 -32.584 1.00 91.12 246 ASP A N 1
ATOM 1908 C CA . ASP A 1 246 ? 42.213 -7.554 -33.189 1.00 91.12 246 ASP A CA 1
ATOM 1909 C C . ASP A 1 246 ? 42.391 -7.481 -34.720 1.00 91.12 246 ASP A C 1
ATOM 1911 O O . ASP A 1 246 ? 43.051 -8.342 -35.301 1.00 91.12 246 ASP A O 1
ATOM 1915 N N . HIS A 1 247 ? 41.856 -6.436 -35.369 1.00 90.44 247 HIS A N 1
ATOM 1916 C CA . HIS A 1 247 ? 41.932 -6.211 -36.819 1.00 90.44 247 HIS A CA 1
ATOM 1917 C C . HIS A 1 247 ? 42.348 -4.765 -37.163 1.00 90.44 247 HIS A C 1
ATOM 1919 O O . HIS A 1 247 ? 41.509 -3.947 -37.553 1.00 90.44 247 HIS A O 1
ATOM 1925 N N . PRO A 1 248 ? 43.653 -4.426 -37.110 1.00 89.69 248 PRO A N 1
ATOM 1926 C CA . PRO A 1 248 ? 44.136 -3.057 -37.344 1.00 89.69 248 PRO A CA 1
ATOM 1927 C C . PRO A 1 248 ? 43.752 -2.444 -38.700 1.00 89.69 248 PRO A C 1
ATOM 1929 O O . PRO A 1 248 ? 43.703 -1.223 -38.830 1.00 89.69 248 PRO A O 1
ATOM 1932 N N . ALA A 1 249 ? 43.461 -3.280 -39.702 1.00 88.25 249 ALA A N 1
ATOM 1933 C CA . ALA A 1 249 ? 43.074 -2.863 -41.049 1.00 88.25 249 ALA A CA 1
ATOM 1934 C C . ALA A 1 249 ? 41.695 -2.177 -41.137 1.00 88.25 249 ALA A C 1
ATOM 1936 O O . ALA A 1 249 ? 41.436 -1.518 -42.136 1.00 88.25 249 ALA A O 1
ATOM 1937 N N . ILE A 1 250 ? 40.831 -2.319 -40.122 1.00 89.50 250 ILE A N 1
ATOM 1938 C CA . ILE A 1 250 ? 39.490 -1.698 -40.076 1.00 89.50 250 ILE A CA 1
ATOM 1939 C C . ILE A 1 250 ? 39.362 -0.624 -38.983 1.00 89.50 250 ILE A C 1
ATOM 1941 O O . ILE A 1 250 ? 38.255 -0.202 -38.646 1.00 89.50 250 ILE A O 1
ATOM 1945 N N . LYS A 1 251 ? 40.487 -0.166 -38.415 1.00 92.06 251 LYS A N 1
ATOM 1946 C CA . LYS A 1 251 ? 40.514 0.825 -37.325 1.00 92.06 251 LYS A CA 1
ATOM 1947 C C . LYS A 1 251 ? 39.852 2.158 -37.705 1.00 92.06 251 LYS A C 1
ATOM 1949 O O . LYS A 1 251 ? 39.217 2.807 -36.879 1.00 92.06 251 LYS A O 1
ATOM 1954 N N . ASP A 1 252 ? 39.997 2.580 -38.954 1.00 91.12 252 ASP A N 1
ATOM 1955 C CA . ASP A 1 252 ? 39.349 3.769 -39.513 1.00 91.12 252 ASP A CA 1
ATOM 1956 C C . ASP A 1 252 ? 37.819 3.614 -39.594 1.00 91.12 252 ASP A C 1
ATOM 1958 O O . ASP A 1 252 ? 37.075 4.564 -39.339 1.00 91.12 252 ASP A O 1
ATOM 1962 N N . ILE A 1 253 ? 37.340 2.407 -39.896 1.00 91.44 253 ILE A N 1
ATOM 1963 C CA . ILE A 1 253 ? 35.916 2.061 -39.933 1.00 91.44 253 ILE A CA 1
ATOM 1964 C C . ILE A 1 253 ? 35.333 2.036 -38.516 1.00 91.44 253 ILE A C 1
ATOM 1966 O O . ILE A 1 253 ? 34.285 2.636 -38.284 1.00 91.44 253 ILE A O 1
ATOM 1970 N N . THR A 1 254 ? 36.016 1.423 -37.545 1.00 93.56 254 THR A N 1
ATOM 1971 C CA . THR A 1 254 ? 35.556 1.405 -36.144 1.00 93.56 254 THR A CA 1
ATOM 1972 C C . THR A 1 254 ? 35.516 2.805 -35.530 1.00 93.56 254 THR A C 1
ATOM 1974 O O . THR A 1 254 ? 34.551 3.133 -34.842 1.00 93.56 254 THR A O 1
ATOM 1977 N N . GLU A 1 255 ? 36.493 3.67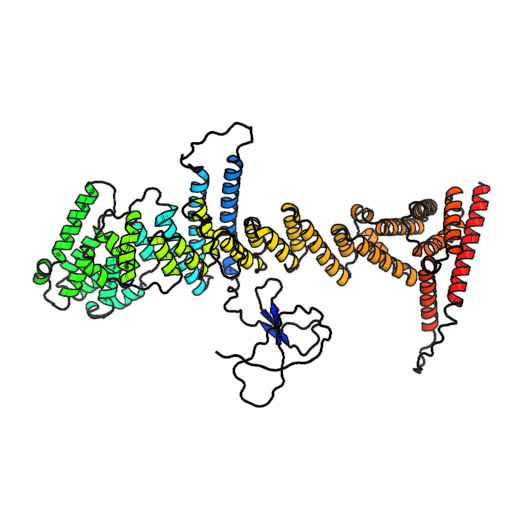0 -35.830 1.00 94.81 255 GLU A N 1
ATOM 1978 C CA . GLU A 1 255 ? 36.432 5.087 -35.436 1.00 94.81 255 GLU A CA 1
ATOM 1979 C C . GLU A 1 255 ? 35.300 5.839 -36.152 1.00 94.81 255 GLU A C 1
ATOM 1981 O O . GLU A 1 255 ? 34.650 6.689 -35.551 1.00 94.81 255 GLU A O 1
ATOM 1986 N N . THR A 1 256 ? 34.983 5.494 -37.405 1.00 93.56 256 THR A N 1
ATOM 1987 C CA . THR A 1 256 ? 33.819 6.065 -38.106 1.00 93.56 256 THR A CA 1
ATOM 1988 C C . THR A 1 256 ? 32.505 5.696 -37.404 1.00 93.56 256 THR A C 1
ATOM 1990 O O . THR A 1 256 ? 31.660 6.569 -37.216 1.00 93.56 256 THR A O 1
ATOM 1993 N N . ILE A 1 257 ? 32.346 4.447 -36.947 1.00 95.00 257 ILE A N 1
ATOM 1994 C CA . ILE A 1 257 ? 31.182 4.014 -36.150 1.00 95.00 257 ILE A CA 1
ATOM 1995 C C . ILE A 1 257 ? 31.124 4.786 -34.822 1.00 95.00 257 ILE A C 1
ATOM 1997 O O . ILE A 1 257 ? 30.078 5.343 -34.489 1.00 95.00 257 ILE A O 1
ATOM 2001 N N . LYS A 1 258 ? 32.246 4.890 -34.090 1.00 96.38 258 LYS A N 1
ATOM 2002 C CA . LYS A 1 258 ? 32.334 5.665 -32.835 1.00 96.38 258 LYS A CA 1
ATOM 2003 C C . LYS A 1 258 ? 31.938 7.131 -33.045 1.00 96.38 258 LYS A C 1
ATOM 2005 O O . LYS A 1 258 ? 31.129 7.657 -32.283 1.00 96.38 258 LYS A O 1
ATOM 2010 N N . ASN A 1 259 ? 32.434 7.768 -34.105 1.00 95.12 259 ASN A N 1
ATOM 2011 C CA . ASN A 1 259 ? 32.089 9.149 -34.443 1.00 95.12 259 ASN A CA 1
ATOM 2012 C C . ASN A 1 259 ? 30.601 9.298 -34.788 1.00 95.12 259 ASN A C 1
ATOM 2014 O O . ASN A 1 259 ? 29.951 10.184 -34.245 1.00 95.12 259 ASN A O 1
ATOM 2018 N N . LEU A 1 260 ? 30.018 8.405 -35.599 1.00 94.06 260 LEU A N 1
ATOM 2019 C CA . LEU A 1 260 ? 28.578 8.438 -35.893 1.00 94.06 260 LEU A CA 1
ATOM 2020 C C . LEU A 1 260 ? 27.721 8.265 -34.629 1.00 94.06 260 LEU A C 1
ATOM 2022 O O . LEU A 1 260 ? 26.731 8.978 -34.475 1.00 94.06 260 LEU A O 1
ATOM 2026 N N . MET A 1 261 ? 28.101 7.383 -33.699 1.00 93.75 261 MET A N 1
ATOM 2027 C CA . MET A 1 261 ? 27.404 7.255 -32.412 1.00 93.75 261 MET A CA 1
ATOM 2028 C C . MET A 1 261 ? 27.528 8.520 -31.547 1.00 93.75 261 MET A C 1
ATOM 2030 O O . MET A 1 261 ? 26.546 8.940 -30.937 1.00 93.75 261 MET A O 1
ATOM 2034 N N . GLY A 1 262 ? 28.721 9.120 -31.481 1.00 92.06 262 GLY A N 1
ATOM 2035 C CA . GLY A 1 262 ? 28.992 10.314 -30.674 1.00 92.06 262 GLY A CA 1
ATOM 2036 C C . GLY A 1 262 ? 28.382 11.603 -31.233 1.00 92.06 262 GLY A C 1
ATOM 2037 O O . GLY A 1 262 ? 27.956 12.460 -30.462 1.00 92.06 262 GLY A O 1
ATOM 2038 N N . GLU A 1 263 ? 28.305 11.729 -32.560 1.00 92.25 263 GLU A N 1
ATOM 2039 C CA . GLU A 1 263 ? 27.743 12.883 -33.275 1.00 92.25 263 GLU A CA 1
ATOM 2040 C C . GLU A 1 263 ? 26.217 12.805 -33.471 1.00 92.25 263 GLU A C 1
ATOM 2042 O O . GLU A 1 263 ? 25.641 13.764 -33.988 1.00 92.25 263 GLU A O 1
ATOM 2047 N N . ARG A 1 264 ? 25.549 11.703 -33.074 1.00 91.25 264 ARG A N 1
ATOM 2048 C CA . ARG A 1 264 ? 24.105 11.488 -33.298 1.00 91.25 264 ARG A CA 1
ATOM 2049 C C . ARG A 1 264 ? 23.280 12.697 -32.816 1.00 91.25 264 ARG A C 1
ATOM 2051 O O . ARG A 1 264 ? 23.243 12.964 -31.609 1.00 91.25 264 ARG A O 1
ATOM 2058 N N . PRO A 1 265 ? 22.571 13.413 -33.711 1.00 88.81 265 PRO A N 1
ATOM 2059 C CA . PRO A 1 265 ? 21.793 14.579 -33.317 1.00 88.81 265 PRO A CA 1
ATOM 2060 C C . PRO A 1 265 ? 20.634 14.191 -32.396 1.00 88.81 265 PRO A C 1
ATOM 2062 O O . PRO A 1 265 ? 19.763 13.406 -32.771 1.00 88.81 265 PRO A O 1
ATOM 2065 N N . ARG A 1 266 ? 20.603 14.781 -31.197 1.00 86.25 266 ARG A N 1
ATOM 2066 C CA . ARG A 1 266 ? 19.459 14.685 -30.278 1.00 86.25 266 ARG A CA 1
ATOM 2067 C C . ARG A 1 266 ? 18.346 15.622 -30.719 1.00 86.25 266 ARG A C 1
ATOM 2069 O O . ARG A 1 266 ? 18.641 16.744 -31.144 1.00 86.25 266 ARG A O 1
ATOM 2076 N N . PHE A 1 267 ? 17.097 15.181 -30.580 1.00 84.06 267 PHE A N 1
ATOM 2077 C CA . PHE A 1 267 ? 15.933 15.934 -31.041 1.00 84.06 267 PHE A CA 1
ATOM 2078 C C . PHE A 1 267 ? 15.889 17.360 -30.482 1.00 84.06 267 PHE A C 1
ATOM 2080 O O . PHE A 1 267 ? 16.055 17.593 -29.282 1.00 84.06 267 PHE A O 1
ATOM 2087 N N . LYS A 1 268 ? 15.627 18.320 -31.372 1.00 81.88 268 LYS A N 1
ATOM 2088 C CA . LYS A 1 268 ? 15.230 19.689 -31.035 1.00 81.88 268 LYS A CA 1
ATOM 2089 C C . LYS A 1 268 ? 14.196 20.135 -32.060 1.00 81.88 268 LYS A C 1
ATOM 2091 O O . LYS A 1 268 ? 14.418 19.965 -33.253 1.00 81.88 268 LYS A O 1
ATOM 2096 N N . ALA A 1 269 ? 13.107 20.753 -31.612 1.00 79.69 269 ALA A N 1
ATOM 2097 C CA . ALA A 1 269 ? 12.060 21.271 -32.491 1.00 79.69 269 ALA A CA 1
ATOM 2098 C C . ALA A 1 269 ? 12.520 22.553 -33.226 1.00 79.69 269 ALA A C 1
ATOM 2100 O O . ALA A 1 269 ? 12.148 23.663 -32.852 1.00 79.69 269 ALA A O 1
ATOM 2101 N N . ASN A 1 270 ? 13.402 22.410 -34.221 1.00 83.88 270 ASN A N 1
ATOM 2102 C CA . ASN A 1 270 ? 13.833 23.474 -35.132 1.00 83.88 270 ASN A CA 1
ATOM 2103 C C . ASN A 1 270 ? 14.396 22.911 -36.449 1.00 83.88 270 ASN A C 1
ATOM 2105 O O . ASN A 1 270 ? 14.946 21.813 -36.483 1.00 83.88 270 ASN A O 1
ATOM 2109 N N . ASP A 1 271 ? 14.346 23.704 -37.521 1.00 80.44 271 ASP A N 1
ATOM 2110 C CA . ASP A 1 271 ? 14.768 23.277 -38.868 1.00 80.44 271 ASP A CA 1
ATOM 2111 C C . ASP A 1 271 ? 16.244 22.856 -38.941 1.00 80.44 271 ASP A C 1
ATOM 2113 O O . ASP A 1 271 ? 16.618 21.944 -39.683 1.00 80.44 271 ASP A O 1
ATOM 2117 N N . ARG A 1 272 ? 17.091 23.486 -38.116 1.00 87.56 272 ARG A N 1
ATOM 2118 C CA . ARG A 1 272 ? 18.519 23.164 -38.011 1.00 87.56 272 ARG A CA 1
ATOM 2119 C C . ARG A 1 272 ? 18.742 21.727 -37.534 1.00 87.56 272 ARG A C 1
ATOM 2121 O O . ARG A 1 272 ? 19.706 21.101 -37.970 1.00 87.56 272 ARG A O 1
ATOM 2128 N N . TYR A 1 273 ? 17.879 21.189 -36.671 1.00 87.94 273 TYR A N 1
ATOM 2129 C CA . TYR A 1 273 ? 17.954 19.788 -36.261 1.00 87.94 273 TYR A CA 1
ATOM 2130 C C . TYR A 1 273 ? 17.697 18.851 -37.446 1.00 87.94 273 TYR A C 1
ATOM 2132 O O . TYR A 1 273 ? 18.514 17.964 -37.676 1.00 87.94 273 TYR A O 1
ATOM 2140 N N . HIS A 1 274 ? 16.647 19.080 -38.244 1.00 86.31 274 HIS A N 1
ATOM 2141 C CA . HIS A 1 274 ? 16.336 18.227 -39.400 1.00 86.31 274 HIS A CA 1
ATOM 2142 C C . HIS A 1 274 ? 17.465 18.224 -40.440 1.00 86.31 274 HIS A C 1
ATOM 2144 O O . HIS A 1 274 ? 17.822 17.163 -40.944 1.00 86.31 274 HIS A O 1
ATOM 2150 N N . GLN A 1 275 ? 18.084 19.382 -40.704 1.00 89.00 275 GLN A N 1
ATOM 2151 C CA . GLN A 1 275 ? 19.273 19.481 -41.563 1.00 89.00 275 GLN A CA 1
ATOM 2152 C C . GLN A 1 275 ? 20.454 18.679 -40.992 1.00 89.00 275 GLN A C 1
ATOM 2154 O O . GLN A 1 275 ? 20.999 17.812 -41.672 1.00 89.00 275 GLN A O 1
ATOM 2159 N N . THR A 1 276 ? 20.796 18.904 -39.717 1.00 91.69 276 THR A N 1
ATOM 2160 C CA . THR A 1 276 ? 21.911 18.205 -39.046 1.00 91.69 276 THR A CA 1
ATOM 2161 C C . THR A 1 276 ? 21.691 16.687 -39.011 1.00 91.69 276 THR A C 1
ATOM 2163 O O . THR A 1 276 ? 22.628 15.915 -39.212 1.00 91.69 276 THR A O 1
ATOM 2166 N N . TRP A 1 277 ? 20.452 16.243 -38.774 1.00 91.25 277 TRP A N 1
ATOM 2167 C CA . TRP A 1 277 ? 20.081 14.829 -38.773 1.00 91.25 277 TRP A CA 1
ATOM 2168 C C . TRP A 1 277 ? 20.154 14.220 -40.174 1.00 91.25 277 TRP A C 1
ATOM 2170 O O . TRP A 1 277 ? 20.719 13.142 -40.320 1.00 91.25 277 TRP A O 1
ATOM 2180 N N . ALA A 1 278 ? 19.677 14.915 -41.211 1.00 90.44 278 ALA A N 1
ATOM 2181 C CA . ALA A 1 278 ? 19.761 14.438 -42.592 1.00 90.44 278 ALA A CA 1
ATOM 2182 C C . ALA A 1 278 ? 21.217 14.308 -43.080 1.00 90.44 278 ALA A C 1
ATOM 2184 O O . ALA A 1 278 ? 21.564 13.314 -43.717 1.00 90.44 278 ALA A O 1
ATOM 2185 N N . GLU A 1 279 ? 22.090 15.262 -42.736 1.00 92.38 279 GLU A N 1
ATOM 2186 C CA . GLU A 1 279 ? 23.532 15.174 -43.011 1.00 92.38 279 GLU A CA 1
ATOM 2187 C C . GLU A 1 279 ? 24.181 13.983 -42.291 1.00 92.38 279 GLU A C 1
ATOM 2189 O O . GLU A 1 279 ? 24.939 13.221 -42.894 1.00 92.38 279 GLU A O 1
ATOM 2194 N N . TRP A 1 280 ? 23.874 13.800 -41.004 1.00 94.44 280 TRP A N 1
ATOM 2195 C CA . TRP A 1 280 ? 24.373 12.683 -40.200 1.00 94.44 280 TRP A CA 1
ATOM 2196 C C . TRP A 1 280 ? 23.892 11.323 -40.738 1.00 94.44 280 TRP A C 1
ATOM 2198 O O . TRP A 1 280 ? 24.702 10.419 -40.954 1.00 94.44 280 TRP A O 1
ATOM 2208 N N . HIS A 1 281 ? 22.601 11.201 -41.048 1.00 92.75 281 HIS A N 1
ATOM 2209 C CA . HIS A 1 281 ? 21.994 9.992 -41.602 1.00 92.75 281 HIS A CA 1
ATOM 2210 C C . HIS A 1 281 ? 22.552 9.671 -42.998 1.00 92.75 281 HIS A C 1
ATOM 2212 O O . HIS A 1 281 ? 22.847 8.517 -43.300 1.00 92.75 281 HIS A O 1
ATOM 2218 N N . GLY A 1 282 ? 22.782 10.686 -43.841 1.00 91.12 282 GLY A N 1
ATOM 2219 C CA . GLY A 1 282 ? 23.417 10.520 -45.153 1.00 91.12 282 GLY A CA 1
ATOM 2220 C C . GLY A 1 282 ? 24.851 9.977 -45.074 1.00 91.12 282 GLY A C 1
ATOM 2221 O O . GLY A 1 282 ? 25.246 9.153 -45.905 1.00 91.12 282 GLY A O 1
ATOM 2222 N N . LYS A 1 283 ? 25.625 10.363 -44.046 1.00 90.81 283 LYS A N 1
ATOM 2223 C CA . LYS A 1 283 ? 26.937 9.747 -43.768 1.00 90.81 283 LYS A CA 1
ATOM 2224 C C . LYS A 1 283 ? 26.786 8.260 -43.423 1.00 90.81 283 LYS A C 1
ATOM 2226 O O . LYS A 1 283 ? 27.538 7.449 -43.957 1.00 90.81 283 LYS A O 1
ATOM 2231 N N . ALA A 1 284 ? 25.824 7.894 -42.571 1.00 90.94 284 ALA A N 1
ATOM 2232 C CA . ALA A 1 284 ? 25.583 6.500 -42.188 1.00 90.94 284 ALA A CA 1
ATOM 2233 C C . ALA A 1 284 ? 25.119 5.633 -43.380 1.00 90.94 284 ALA A C 1
ATOM 2235 O O . ALA A 1 284 ? 25.706 4.583 -43.638 1.00 90.94 284 ALA A O 1
ATOM 2236 N N . ASP A 1 285 ? 24.142 6.103 -44.164 1.00 90.12 285 ASP A N 1
ATOM 2237 C CA . ASP A 1 285 ? 23.631 5.432 -45.376 1.00 90.12 285 ASP A CA 1
ATOM 2238 C C . ASP A 1 285 ? 24.712 5.237 -46.456 1.00 90.12 285 ASP A C 1
ATOM 2240 O O . ASP A 1 285 ? 24.741 4.224 -47.155 1.00 90.12 285 ASP A O 1
ATOM 2244 N N . THR A 1 286 ? 25.675 6.157 -46.559 1.00 89.44 286 THR A N 1
ATOM 2245 C CA . THR A 1 286 ? 26.822 5.988 -47.467 1.00 89.44 286 THR A CA 1
ATOM 2246 C C . THR A 1 286 ? 27.660 4.751 -47.114 1.00 89.44 286 THR A C 1
ATOM 2248 O O . THR A 1 286 ? 28.138 4.058 -48.015 1.00 89.44 286 THR A O 1
ATOM 2251 N N . TYR A 1 287 ? 27.819 4.451 -45.821 1.00 86.00 287 TYR A N 1
ATOM 2252 C CA . TYR A 1 287 ? 28.591 3.306 -45.330 1.00 86.00 287 TYR A CA 1
ATOM 2253 C C . TYR A 1 287 ? 27.775 2.012 -45.186 1.00 86.00 287 TYR A C 1
ATOM 2255 O O . TYR A 1 287 ? 28.360 0.933 -45.257 1.00 86.00 287 TYR A O 1
ATOM 2263 N N . SER A 1 288 ? 26.446 2.087 -45.045 1.00 86.81 288 SER A N 1
ATOM 2264 C CA . SER A 1 288 ? 25.569 0.902 -44.977 1.00 86.81 288 SER A CA 1
ATOM 2265 C C . SER A 1 288 ? 25.497 0.120 -46.295 1.00 86.81 288 SER A C 1
ATOM 2267 O O . SER A 1 288 ? 25.113 -1.049 -46.319 1.00 86.81 288 SER A O 1
ATOM 2269 N N . ARG A 1 289 ? 25.882 0.747 -47.411 1.00 85.56 289 ARG A N 1
ATOM 2270 C CA . ARG A 1 289 ? 25.902 0.138 -48.746 1.00 85.56 289 ARG A CA 1
ATOM 2271 C C . ARG A 1 289 ? 27.229 -0.569 -48.987 1.00 85.56 289 ARG A C 1
ATOM 2273 O O . ARG A 1 289 ? 28.286 0.045 -48.853 1.00 85.56 289 ARG A O 1
ATOM 2280 N N . GLU A 1 290 ? 27.187 -1.807 -49.491 1.00 72.19 290 GLU A N 1
ATOM 2281 C CA . GLU A 1 290 ? 28.388 -2.619 -49.773 1.00 72.19 290 GLU A CA 1
ATOM 2282 C C . GLU A 1 290 ? 29.491 -1.855 -50.514 1.00 72.19 290 GLU A C 1
ATOM 2284 O O . GLU A 1 290 ? 30.667 -1.973 -50.182 1.00 72.19 290 GLU A O 1
ATOM 2289 N N . ARG A 1 291 ? 29.121 -1.035 -51.507 1.00 72.56 291 ARG A N 1
ATOM 2290 C CA . ARG A 1 291 ? 30.065 -0.261 -52.329 1.00 72.56 291 ARG A CA 1
ATOM 2291 C C . ARG A 1 291 ? 30.870 0.776 -51.532 1.00 72.56 291 ARG A C 1
ATOM 2293 O O . ARG A 1 291 ? 31.958 1.131 -51.974 1.00 72.56 291 ARG A O 1
ATOM 2300 N N . GLY A 1 292 ? 30.364 1.244 -50.390 1.00 70.62 292 GLY A N 1
ATOM 2301 C CA . GLY A 1 292 ? 31.065 2.160 -49.486 1.00 70.62 292 GLY A CA 1
ATOM 2302 C C . GLY A 1 292 ? 32.072 1.468 -48.560 1.00 70.62 292 GLY A C 1
ATOM 2303 O O . GLY A 1 292 ? 33.052 2.095 -48.155 1.00 70.62 292 GLY A O 1
ATOM 2304 N N . LEU A 1 293 ? 31.870 0.178 -48.257 1.00 77.12 293 LEU A N 1
ATOM 2305 C CA . LEU A 1 293 ? 32.672 -0.566 -47.274 1.00 77.12 293 LEU A CA 1
ATOM 2306 C C . LEU A 1 293 ? 33.600 -1.630 -47.881 1.00 77.12 293 LEU A C 1
ATOM 2308 O O . LEU A 1 293 ? 34.729 -1.804 -47.425 1.00 77.12 293 LEU A O 1
ATOM 2312 N N . GLN A 1 294 ? 33.157 -2.318 -48.934 1.00 75.88 294 GLN A N 1
ATOM 2313 C CA . GLN A 1 294 ? 33.871 -3.426 -49.575 1.00 75.88 294 GLN A CA 1
ATOM 2314 C C . GLN A 1 294 ? 35.305 -3.082 -50.041 1.00 75.88 294 GLN A C 1
ATOM 2316 O O . GLN A 1 294 ? 36.167 -3.948 -49.906 1.00 75.88 294 GLN A O 1
ATOM 2321 N N . PRO A 1 295 ? 35.627 -1.862 -50.527 1.00 69.62 295 PRO A N 1
ATOM 2322 C CA . PRO A 1 295 ? 37.010 -1.500 -50.859 1.00 69.62 295 PRO A CA 1
ATOM 2323 C C . PRO A 1 295 ? 37.938 -1.341 -49.642 1.00 69.62 295 PRO A C 1
ATOM 2325 O O . PRO A 1 295 ? 39.153 -1.303 -49.816 1.00 69.62 295 PRO A O 1
ATOM 2328 N N . ARG A 1 296 ? 37.381 -1.202 -48.429 1.00 75.44 296 ARG A N 1
ATOM 2329 C CA . ARG A 1 296 ? 38.116 -0.925 -47.180 1.00 75.44 296 ARG A CA 1
ATOM 2330 C C . ARG A 1 296 ? 38.215 -2.148 -46.261 1.00 75.44 296 ARG A C 1
ATOM 2332 O O . ARG A 1 296 ? 39.110 -2.203 -45.427 1.00 75.44 296 ARG A O 1
ATOM 2339 N N . VAL A 1 297 ? 37.343 -3.147 -46.428 1.00 82.19 297 VAL A N 1
ATOM 2340 C CA . VAL A 1 297 ? 37.346 -4.389 -45.636 1.00 82.19 297 VAL A CA 1
ATOM 2341 C C . VAL A 1 297 ? 37.821 -5.567 -46.490 1.00 82.19 297 VAL A C 1
ATOM 2343 O O . VAL A 1 297 ? 37.070 -6.103 -47.303 1.00 82.19 297 VAL A O 1
ATOM 2346 N N . ALA A 1 298 ? 39.068 -5.996 -46.282 1.00 77.75 298 ALA A N 1
ATOM 2347 C CA . ALA A 1 298 ? 39.636 -7.153 -46.979 1.00 77.75 298 ALA A CA 1
ATOM 2348 C C . ALA A 1 298 ? 39.086 -8.503 -46.469 1.00 77.75 298 ALA A C 1
ATOM 2350 O O . ALA A 1 298 ? 38.919 -9.432 -47.260 1.00 77.75 298 ALA A O 1
ATOM 2351 N N . ASP A 1 299 ? 38.786 -8.618 -45.168 1.00 82.88 299 ASP A N 1
ATOM 2352 C CA . ASP A 1 299 ? 38.208 -9.836 -44.588 1.00 82.88 299 ASP A CA 1
ATOM 2353 C C . ASP A 1 299 ? 36.691 -9.899 -44.828 1.00 82.88 299 ASP A C 1
ATOM 2355 O O . ASP A 1 299 ? 35.897 -9.171 -44.226 1.00 82.88 299 ASP A O 1
ATOM 2359 N N . ARG A 1 300 ? 36.275 -10.823 -45.699 1.00 81.88 300 ARG A N 1
ATOM 2360 C CA . ARG A 1 300 ? 34.864 -11.050 -46.031 1.00 81.88 300 ARG A CA 1
ATOM 2361 C C . ARG A 1 300 ? 34.021 -11.498 -44.833 1.00 81.88 300 ARG A C 1
ATOM 2363 O O . ARG A 1 300 ? 32.821 -11.248 -44.859 1.00 81.88 300 ARG A O 1
ATOM 2370 N N . ALA A 1 301 ? 34.617 -12.086 -43.792 1.00 85.88 301 ALA A N 1
ATOM 2371 C CA . ALA A 1 301 ? 33.899 -12.459 -42.572 1.00 85.88 301 ALA A CA 1
ATOM 2372 C C . ALA A 1 301 ? 33.490 -11.242 -41.720 1.00 85.88 301 ALA A C 1
ATOM 2374 O O . ALA A 1 301 ? 32.513 -11.319 -40.980 1.00 85.88 301 ALA A O 1
ATOM 2375 N N . LEU A 1 302 ? 34.205 -10.116 -41.839 1.00 88.00 302 LEU A N 1
ATOM 2376 C CA . LEU A 1 302 ? 33.898 -8.871 -41.122 1.00 88.00 302 LEU A CA 1
ATOM 2377 C C . LEU A 1 302 ? 32.980 -7.941 -41.927 1.00 88.00 302 LEU A C 1
ATOM 2379 O O . LEU A 1 302 ? 32.300 -7.100 -41.345 1.00 88.00 302 LEU A O 1
ATOM 2383 N N . LEU A 1 303 ? 32.948 -8.081 -43.257 1.00 89.12 303 LEU A N 1
ATOM 2384 C CA . LEU A 1 303 ? 32.201 -7.186 -44.143 1.00 89.12 303 LEU A CA 1
ATOM 2385 C C . LEU A 1 303 ? 30.696 -7.167 -43.831 1.00 89.12 303 LEU A C 1
ATOM 2387 O O . LEU A 1 303 ? 30.140 -6.088 -43.657 1.00 89.12 303 LEU A O 1
ATOM 2391 N N . GLN A 1 304 ? 30.050 -8.333 -43.738 1.00 89.81 304 GLN A N 1
ATOM 2392 C CA . GLN A 1 304 ? 28.600 -8.414 -43.520 1.00 89.81 304 GLN A CA 1
ATOM 2393 C C . GLN A 1 304 ? 28.173 -7.860 -42.140 1.00 89.81 304 GLN A C 1
ATOM 2395 O O . GLN A 1 304 ? 27.323 -6.970 -42.119 1.00 89.81 304 GLN A O 1
ATOM 2400 N N . PRO A 1 305 ? 28.795 -8.243 -41.004 1.00 92.06 305 PRO A N 1
ATOM 2401 C CA . PRO A 1 305 ? 28.435 -7.664 -39.706 1.00 92.06 305 PRO A CA 1
ATOM 2402 C C . PRO A 1 305 ? 28.745 -6.162 -39.576 1.00 92.06 305 PRO A C 1
ATOM 2404 O O . PRO A 1 305 ? 28.039 -5.438 -38.876 1.00 92.06 305 PRO A O 1
ATOM 2407 N N . LEU A 1 306 ? 29.769 -5.649 -40.273 1.00 92.81 306 LEU A N 1
ATOM 2408 C CA . LEU A 1 306 ? 30.015 -4.204 -40.328 1.00 92.81 306 LEU A CA 1
ATOM 2409 C C . LEU A 1 306 ? 28.946 -3.467 -41.153 1.00 92.81 306 LEU A C 1
ATOM 2411 O O . LEU A 1 306 ? 28.537 -2.373 -40.768 1.00 92.81 306 LEU A O 1
ATOM 2415 N N . LEU A 1 307 ? 28.465 -4.053 -42.254 1.00 92.00 307 LEU A N 1
ATOM 2416 C CA . LEU A 1 307 ? 27.344 -3.501 -43.025 1.00 92.00 307 LEU A CA 1
ATOM 2417 C C . LEU A 1 307 ? 26.046 -3.494 -42.211 1.00 92.00 307 LEU A C 1
ATOM 2419 O O . LEU A 1 307 ? 25.299 -2.523 -42.286 1.00 92.00 307 LEU A O 1
ATOM 2423 N N . GLU A 1 308 ? 25.809 -4.514 -41.384 1.00 93.44 308 GLU A N 1
ATOM 2424 C CA . GLU A 1 308 ? 24.707 -4.530 -40.414 1.00 93.44 308 GLU A CA 1
ATOM 2425 C C . GLU A 1 308 ? 24.855 -3.402 -39.382 1.00 93.44 308 GLU A C 1
ATOM 2427 O O . GLU A 1 308 ? 23.916 -2.634 -39.180 1.00 93.44 308 GLU A O 1
ATOM 2432 N N . ALA A 1 309 ? 26.049 -3.211 -38.810 1.00 94.88 309 ALA A N 1
ATOM 2433 C CA . ALA A 1 309 ? 26.318 -2.123 -37.867 1.00 94.88 309 ALA A CA 1
ATOM 2434 C C . ALA A 1 309 ? 26.047 -0.725 -38.465 1.00 94.88 309 ALA A C 1
ATOM 2436 O O . ALA A 1 309 ? 25.413 0.114 -37.818 1.00 94.88 309 ALA A O 1
ATOM 2437 N N . PHE A 1 310 ? 26.461 -0.467 -39.713 1.00 94.69 310 PHE A N 1
ATOM 2438 C CA . PHE A 1 310 ? 26.096 0.773 -40.411 1.00 94.69 310 PHE A CA 1
ATOM 2439 C C . PHE A 1 310 ? 24.623 0.810 -40.832 1.00 94.69 310 PHE A C 1
ATOM 2441 O O . PHE A 1 310 ? 24.033 1.885 -40.837 1.00 94.69 310 PHE A O 1
ATOM 2448 N N . GLY A 1 311 ? 24.010 -0.330 -41.155 1.00 94.69 311 GLY A N 1
ATOM 2449 C CA . GLY A 1 311 ? 22.589 -0.444 -41.486 1.00 94.69 311 GLY A CA 1
ATOM 2450 C C . GLY A 1 311 ? 21.668 -0.074 -40.321 1.00 94.69 311 GLY A C 1
ATOM 2451 O O . GLY A 1 311 ? 20.665 0.598 -40.550 1.00 94.69 311 GLY A O 1
ATOM 2452 N N . ILE A 1 312 ? 22.048 -0.421 -39.084 1.00 96.06 312 ILE A N 1
ATOM 2453 C CA . ILE A 1 312 ? 21.387 0.049 -37.855 1.00 96.06 312 ILE A CA 1
ATOM 2454 C C . ILE A 1 312 ? 21.478 1.579 -37.764 1.00 96.06 312 ILE A C 1
ATOM 2456 O O . ILE A 1 312 ? 20.458 2.252 -37.650 1.00 96.06 312 ILE A O 1
ATOM 2460 N N . LEU A 1 313 ? 22.691 2.140 -37.865 1.00 94.75 313 LEU A N 1
ATOM 2461 C CA . LEU A 1 313 ? 22.911 3.592 -37.769 1.00 94.75 313 LEU A CA 1
ATOM 2462 C C . LEU A 1 313 ? 22.241 4.386 -38.906 1.00 94.75 313 LEU A C 1
ATOM 2464 O O . LEU A 1 313 ? 21.906 5.552 -38.715 1.00 94.75 313 LEU A O 1
ATOM 2468 N N . ALA A 1 314 ? 22.044 3.760 -40.067 1.00 93.81 314 ALA A N 1
ATOM 2469 C CA . ALA A 1 314 ? 21.384 4.312 -41.249 1.00 93.81 314 ALA A CA 1
ATOM 2470 C C . ALA A 1 314 ? 19.868 4.034 -41.307 1.00 93.81 314 ALA A C 1
ATOM 2472 O O . ALA A 1 314 ? 19.282 4.093 -42.389 1.00 93.81 314 ALA A O 1
ATOM 2473 N N . GLY A 1 315 ? 19.240 3.653 -40.188 1.00 93.50 315 GLY A N 1
ATOM 2474 C CA . GLY A 1 315 ? 17.781 3.540 -40.102 1.00 93.50 315 GLY A CA 1
ATOM 2475 C C . GLY A 1 315 ? 17.157 2.407 -40.919 1.00 93.50 315 GLY A C 1
ATOM 2476 O O . GLY A 1 315 ? 15.945 2.415 -41.134 1.00 93.50 315 GLY A O 1
ATOM 2477 N N . ASN A 1 316 ? 17.929 1.427 -41.406 1.00 94.25 316 ASN A N 1
ATOM 2478 C CA . ASN A 1 316 ? 17.372 0.368 -42.247 1.00 94.25 316 ASN A CA 1
ATOM 2479 C C . ASN A 1 316 ? 16.481 -0.563 -41.412 1.00 94.25 316 ASN A C 1
ATOM 2481 O O . ASN A 1 316 ? 16.977 -1.433 -40.698 1.00 94.25 316 ASN A O 1
ATOM 2485 N N . ALA A 1 317 ? 15.163 -0.413 -41.563 1.00 92.31 317 ALA A N 1
ATOM 2486 C CA . ALA A 1 317 ? 14.150 -1.145 -40.807 1.00 92.31 317 ALA A CA 1
ATOM 2487 C C . ALA A 1 317 ? 14.353 -2.671 -40.798 1.00 92.31 317 ALA A C 1
ATOM 2489 O O . ALA A 1 317 ? 14.176 -3.295 -39.757 1.00 92.31 317 ALA A O 1
ATOM 2490 N N . SER A 1 318 ? 14.770 -3.266 -41.923 1.00 92.56 318 SER A N 1
ATOM 2491 C CA . SER A 1 318 ? 15.006 -4.718 -42.022 1.00 92.56 318 SER A CA 1
ATOM 2492 C C . SER A 1 318 ? 16.260 -5.183 -41.272 1.00 92.56 318 SER A C 1
ATOM 2494 O O . SER A 1 318 ? 16.285 -6.281 -40.721 1.00 92.56 318 SER A O 1
ATOM 2496 N N . VAL A 1 319 ? 17.287 -4.329 -41.202 1.00 94.38 319 VAL A N 1
ATOM 2497 C CA . VAL A 1 319 ? 18.517 -4.598 -40.443 1.00 94.38 319 VAL A CA 1
ATOM 2498 C C . VAL A 1 319 ? 18.272 -4.373 -38.954 1.00 94.38 319 VAL A C 1
ATOM 2500 O O . VAL A 1 319 ? 18.676 -5.201 -38.148 1.00 94.38 319 VAL A O 1
ATOM 2503 N N . ILE A 1 320 ? 17.558 -3.303 -38.586 1.00 94.62 320 ILE A N 1
ATOM 2504 C CA . ILE A 1 320 ? 17.127 -3.033 -37.206 1.00 94.62 320 ILE A CA 1
ATOM 2505 C C . ILE A 1 320 ? 16.279 -4.195 -36.677 1.00 94.62 320 ILE A C 1
ATOM 2507 O O . ILE A 1 320 ? 16.514 -4.660 -35.567 1.00 94.62 320 ILE A O 1
ATOM 2511 N N . GLU A 1 321 ? 15.351 -4.712 -37.483 1.00 92.31 321 GLU A N 1
ATOM 2512 C CA . GLU A 1 321 ? 14.551 -5.900 -37.175 1.00 92.31 321 GLU A CA 1
ATOM 2513 C C . GLU A 1 321 ? 15.418 -7.140 -36.928 1.00 92.31 321 GLU A C 1
ATOM 2515 O O . GLU A 1 321 ? 15.354 -7.709 -35.842 1.00 92.31 321 GLU A O 1
ATOM 2520 N N . GLY A 1 322 ? 16.270 -7.522 -37.886 1.00 91.31 322 GLY A N 1
ATOM 2521 C CA . GLY A 1 322 ? 17.130 -8.707 -37.758 1.00 91.31 322 GLY A CA 1
ATOM 2522 C C . GLY A 1 322 ? 18.196 -8.609 -36.657 1.00 91.31 322 GLY A C 1
ATOM 2523 O O . GLY A 1 322 ? 18.667 -9.632 -36.166 1.00 91.31 322 GLY A O 1
ATOM 2524 N N . ALA A 1 323 ? 18.567 -7.391 -36.258 1.00 92.38 323 ALA A N 1
ATOM 2525 C CA . ALA A 1 323 ? 19.524 -7.117 -35.189 1.00 92.38 323 ALA A CA 1
ATOM 2526 C C . ALA A 1 323 ? 18.894 -7.030 -33.785 1.00 92.38 323 ALA A C 1
ATOM 2528 O O . ALA A 1 323 ? 19.633 -7.046 -32.799 1.00 92.38 323 ALA A O 1
ATOM 2529 N N . SER A 1 324 ? 17.567 -6.896 -33.682 1.00 91.56 324 SER A N 1
ATOM 2530 C CA . SER A 1 324 ? 16.863 -6.697 -32.409 1.00 91.56 324 SER A CA 1
ATOM 2531 C C . SER A 1 324 ? 16.586 -8.027 -31.718 1.00 91.56 324 SER A C 1
ATOM 2533 O O . SER A 1 324 ? 15.935 -8.904 -32.282 1.00 91.56 324 SER A O 1
ATOM 2535 N N . GLY A 1 325 ? 17.033 -8.175 -30.469 1.00 85.75 325 GLY A N 1
ATOM 2536 C CA . GLY A 1 325 ? 16.765 -9.375 -29.677 1.00 85.75 325 GLY A CA 1
ATOM 2537 C C . GLY A 1 325 ? 15.396 -9.361 -28.998 1.00 85.75 325 GLY A C 1
ATOM 2538 O O . GLY A 1 325 ? 14.877 -10.423 -28.662 1.00 85.75 325 GLY A O 1
ATOM 2539 N N . GLN A 1 326 ? 14.825 -8.175 -28.771 1.00 87.38 326 GLN A N 1
ATOM 2540 C CA . GLN A 1 326 ? 13.529 -7.944 -28.121 1.00 87.38 326 GLN A CA 1
ATOM 2541 C C . GLN A 1 326 ? 12.772 -6.801 -28.822 1.00 87.38 326 GLN A C 1
ATOM 2543 O O . GLN A 1 326 ? 13.376 -5.972 -29.508 1.00 87.38 326 GLN A O 1
ATOM 2548 N N . TRP A 1 327 ? 11.456 -6.713 -28.617 1.00 88.50 327 TRP A N 1
ATOM 2549 C CA . TRP A 1 327 ? 10.627 -5.701 -29.280 1.00 88.50 327 TRP A CA 1
ATOM 2550 C C . TRP A 1 327 ? 10.925 -4.274 -28.811 1.00 88.50 327 TRP A C 1
ATOM 2552 O O . TRP A 1 327 ? 10.823 -3.346 -29.610 1.00 88.50 327 TRP A O 1
ATOM 2562 N N . GLU A 1 328 ? 11.348 -4.077 -27.559 1.00 90.12 328 GLU A N 1
ATOM 2563 C CA . GLU A 1 328 ? 11.723 -2.756 -27.049 1.00 90.12 328 GLU A CA 1
ATOM 2564 C C . GLU A 1 328 ? 12.956 -2.203 -27.779 1.00 90.12 328 GLU A C 1
ATOM 2566 O O . GLU A 1 328 ? 13.040 -1.004 -28.041 1.00 90.12 328 GLU A O 1
ATOM 2571 N N . GLU A 1 329 ? 13.900 -3.074 -28.151 1.00 91.50 329 GLU A N 1
ATOM 2572 C CA . GLU A 1 329 ? 15.089 -2.707 -28.931 1.00 91.50 329 GLU A CA 1
ATOM 2573 C C . GLU A 1 329 ? 14.716 -2.323 -30.363 1.00 91.50 329 GLU A C 1
ATOM 2575 O O . GLU A 1 329 ? 15.230 -1.331 -30.881 1.00 91.50 329 GLU A O 1
ATOM 2580 N N . TYR A 1 330 ? 13.773 -3.058 -30.960 1.00 92.50 330 TYR A N 1
ATOM 2581 C CA . TYR A 1 330 ? 13.226 -2.754 -32.278 1.00 92.50 330 TYR A CA 1
ATOM 2582 C C . TYR A 1 330 ? 12.510 -1.399 -32.289 1.00 92.50 330 TYR A C 1
ATOM 2584 O O . TYR A 1 330 ? 12.852 -0.529 -33.088 1.00 92.50 330 TYR A O 1
ATOM 2592 N N . VAL A 1 331 ? 11.559 -1.185 -31.373 1.00 90.88 331 VAL A N 1
ATOM 2593 C CA . VAL A 1 331 ? 10.779 0.059 -31.278 1.00 90.88 331 VAL A CA 1
ATOM 2594 C C . VAL A 1 331 ? 11.701 1.255 -31.035 1.00 90.88 331 VAL A C 1
ATOM 2596 O O . VAL A 1 331 ? 11.648 2.228 -31.785 1.00 90.88 331 VAL A O 1
ATOM 2599 N N . VAL A 1 332 ? 12.603 1.182 -30.051 1.00 91.25 332 VAL A N 1
ATOM 2600 C CA . VAL A 1 332 ? 13.533 2.286 -29.756 1.00 91.25 332 VAL A CA 1
ATOM 2601 C C . VAL A 1 332 ? 14.530 2.516 -30.899 1.00 91.25 332 VAL A C 1
ATOM 2603 O O . VAL A 1 332 ? 14.795 3.668 -31.244 1.00 91.25 332 VAL A O 1
ATOM 2606 N N . GLY A 1 333 ? 15.036 1.457 -31.537 1.00 92.06 333 GLY A N 1
ATOM 2607 C CA . GLY A 1 333 ? 15.917 1.565 -32.702 1.00 92.06 333 GLY A CA 1
ATOM 2608 C C . GLY A 1 333 ? 15.241 2.264 -33.885 1.00 92.06 333 GLY A C 1
ATOM 2609 O O . GLY A 1 333 ? 15.808 3.194 -34.459 1.00 92.06 333 GLY A O 1
ATOM 2610 N N . MET A 1 334 ? 14.002 1.886 -34.206 1.00 92.19 334 MET A N 1
ATOM 2611 C CA . MET A 1 334 ? 13.197 2.530 -35.252 1.00 92.19 334 MET A CA 1
ATOM 2612 C C . MET A 1 334 ? 12.949 4.016 -34.943 1.00 92.19 334 MET A C 1
ATOM 2614 O O . MET A 1 334 ? 13.114 4.865 -35.821 1.00 92.19 334 MET A O 1
ATOM 2618 N N . ILE A 1 335 ? 12.625 4.352 -33.690 1.00 90.75 335 ILE A N 1
ATOM 2619 C CA . ILE A 1 335 ? 12.428 5.741 -33.244 1.00 90.75 335 ILE A CA 1
ATOM 2620 C C . ILE A 1 335 ? 13.707 6.571 -33.433 1.00 90.75 335 ILE A C 1
ATOM 2622 O O . ILE A 1 335 ? 13.659 7.645 -34.026 1.00 90.75 335 ILE A O 1
ATOM 2626 N N . LEU A 1 336 ? 14.864 6.082 -32.977 1.00 89.38 336 LEU A N 1
ATOM 2627 C CA . LEU A 1 336 ? 16.122 6.834 -33.061 1.00 89.38 336 LEU A CA 1
ATOM 2628 C C . LEU A 1 336 ? 16.658 7.016 -34.480 1.00 89.38 336 LEU A C 1
ATOM 2630 O O . LEU A 1 336 ? 17.180 8.085 -34.813 1.00 89.38 336 LEU A O 1
ATOM 2634 N N . TYR A 1 337 ? 16.641 5.934 -35.258 1.00 91.62 337 TYR A N 1
ATOM 2635 C CA . TYR A 1 337 ? 17.439 5.822 -36.475 1.00 91.62 337 TYR A CA 1
ATOM 2636 C C . TYR A 1 337 ? 16.627 6.048 -37.749 1.00 91.62 337 TYR A C 1
ATOM 2638 O O . TYR A 1 337 ? 17.213 6.446 -38.750 1.00 91.62 337 TYR A O 1
ATOM 2646 N N . LEU A 1 338 ? 15.302 5.862 -37.712 1.00 89.25 338 LEU A N 1
ATOM 2647 C CA . LEU A 1 338 ? 14.422 6.042 -38.873 1.00 89.25 338 LEU A CA 1
ATOM 2648 C C . LEU A 1 338 ? 13.423 7.203 -38.715 1.00 89.25 338 LEU A C 1
ATOM 2650 O O . LEU A 1 338 ? 13.057 7.827 -39.712 1.00 89.25 338 LEU A O 1
ATOM 2654 N N . HIS A 1 339 ? 12.998 7.531 -37.490 1.00 85.00 339 HIS A N 1
ATOM 2655 C CA . HIS A 1 339 ? 11.931 8.510 -37.246 1.00 85.00 339 HIS A CA 1
ATOM 2656 C C . HIS A 1 339 ? 12.388 9.702 -36.371 1.00 85.00 339 HIS A C 1
ATOM 2658 O O . HIS A 1 339 ? 11.979 9.824 -35.219 1.00 85.00 339 HIS A O 1
ATOM 2664 N N . PRO A 1 340 ? 13.169 10.664 -36.905 1.00 76.94 340 PRO A N 1
ATOM 2665 C CA . PRO A 1 340 ? 13.719 11.780 -36.119 1.00 76.94 340 PRO A CA 1
ATOM 2666 C C . PRO A 1 340 ? 12.673 12.670 -35.432 1.00 76.94 340 PRO A C 1
ATOM 2668 O O . PRO A 1 340 ? 12.996 13.356 -34.469 1.00 76.94 340 PRO A O 1
ATOM 2671 N N . ASN A 1 341 ? 11.431 12.674 -35.922 1.00 78.00 341 ASN A N 1
ATOM 2672 C CA . ASN A 1 341 ? 10.341 13.521 -35.429 1.00 78.00 341 ASN A CA 1
ATOM 2673 C C . ASN A 1 341 ? 9.237 12.719 -34.721 1.00 78.00 341 ASN A C 1
ATOM 2675 O O . ASN A 1 341 ? 8.119 13.213 -34.604 1.00 78.00 341 ASN A O 1
ATOM 2679 N N . PHE A 1 342 ? 9.535 11.482 -34.317 1.00 82.62 342 PHE A N 1
ATOM 2680 C CA . PHE A 1 342 ? 8.556 10.528 -33.807 1.00 82.62 342 PHE A CA 1
ATOM 2681 C C . PHE A 1 342 ? 7.809 11.035 -32.567 1.00 82.62 342 PHE A C 1
ATOM 2683 O O . PHE A 1 342 ? 8.428 11.503 -31.603 1.00 82.62 342 PHE A O 1
ATOM 2690 N N . ARG A 1 343 ? 6.482 10.903 -32.590 1.00 81.25 343 ARG A N 1
ATOM 2691 C CA . ARG A 1 343 ? 5.566 11.335 -31.530 1.00 81.25 343 ARG A CA 1
ATOM 2692 C C . ARG A 1 343 ? 4.972 10.143 -30.784 1.00 81.25 343 ARG A C 1
ATOM 2694 O O . ARG A 1 343 ? 4.987 9.021 -31.281 1.00 81.25 343 ARG A O 1
ATOM 2701 N N . THR A 1 344 ? 4.432 10.356 -29.584 1.00 81.88 344 THR A N 1
ATOM 2702 C CA . THR A 1 344 ? 3.758 9.271 -28.849 1.00 81.88 344 THR A CA 1
ATOM 2703 C C . THR A 1 344 ? 2.438 8.872 -29.506 1.00 81.88 344 THR A C 1
ATOM 2705 O O . THR A 1 344 ? 2.023 7.724 -29.367 1.00 81.88 344 THR A O 1
ATOM 2708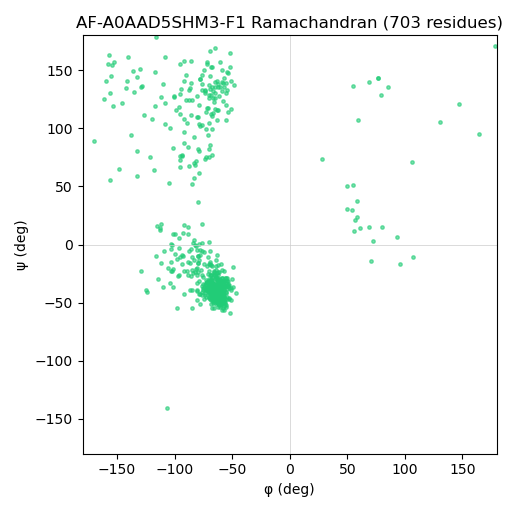 N N . SER A 1 345 ? 1.835 9.760 -30.301 1.00 82.19 345 SER A N 1
ATOM 2709 C CA . SER A 1 345 ? 0.706 9.442 -31.185 1.00 82.19 345 SER A CA 1
ATOM 2710 C C . SER A 1 345 ? 1.032 8.407 -32.278 1.00 82.19 345 SER A C 1
ATOM 2712 O O . SER A 1 345 ? 0.135 7.664 -32.674 1.00 82.19 345 SER A O 1
ATOM 2714 N N . ASP A 1 346 ? 2.296 8.281 -32.703 1.00 83.56 346 ASP A N 1
ATOM 2715 C CA . ASP A 1 346 ? 2.740 7.315 -33.725 1.00 83.56 346 ASP A CA 1
ATOM 2716 C C . ASP A 1 346 ? 3.046 5.910 -33.144 1.00 83.56 346 ASP A C 1
ATOM 2718 O O . ASP A 1 346 ? 3.238 4.940 -33.886 1.00 83.56 346 ASP A O 1
ATOM 2722 N N . LEU A 1 347 ? 3.104 5.766 -31.810 1.00 84.31 347 LEU A N 1
ATOM 2723 C CA . LEU A 1 347 ? 3.480 4.511 -31.140 1.00 84.31 347 LEU A CA 1
ATOM 2724 C C . LEU A 1 347 ? 2.594 3.300 -31.463 1.00 84.31 347 LEU A C 1
ATOM 2726 O O . LEU A 1 347 ? 3.169 2.234 -31.700 1.00 84.31 347 LEU A O 1
ATOM 2730 N N . PRO A 1 348 ? 1.249 3.394 -31.497 1.00 84.75 348 PRO A N 1
ATOM 2731 C CA . PRO A 1 348 ? 0.408 2.216 -31.701 1.00 84.75 348 PRO A CA 1
ATOM 2732 C C . PRO A 1 348 ? 0.667 1.507 -33.041 1.00 84.75 348 PRO A C 1
ATOM 2734 O O . PRO A 1 348 ? 0.689 0.278 -33.083 1.00 84.75 348 PRO A O 1
ATOM 2737 N N . GLU A 1 349 ? 0.941 2.256 -34.118 1.00 85.12 349 GLU A N 1
ATOM 2738 C CA . GLU A 1 349 ? 1.244 1.684 -35.441 1.00 85.12 349 GLU A CA 1
ATOM 2739 C C . GLU A 1 349 ? 2.619 0.988 -35.466 1.00 85.12 349 GLU A C 1
ATOM 2741 O O . GLU A 1 349 ? 2.802 -0.051 -36.107 1.00 85.12 349 GLU A O 1
ATOM 2746 N N . LEU A 1 350 ? 3.608 1.542 -34.755 1.00 86.94 350 LEU A N 1
ATOM 2747 C CA . LEU A 1 350 ? 4.932 0.930 -34.626 1.00 86.94 350 LEU A CA 1
ATOM 2748 C C . LEU A 1 350 ? 4.886 -0.338 -33.753 1.00 86.94 350 LEU A C 1
ATOM 2750 O O . LEU A 1 350 ? 5.541 -1.332 -34.073 1.00 86.94 350 LEU A O 1
ATOM 2754 N N . MET A 1 351 ? 4.070 -0.327 -32.696 1.00 86.00 351 MET A N 1
ATOM 2755 C CA . MET A 1 351 ? 3.839 -1.472 -31.812 1.00 86.00 351 MET A CA 1
ATOM 2756 C C . MET A 1 351 ? 3.142 -2.639 -32.516 1.00 86.00 351 MET A C 1
ATOM 2758 O O . MET A 1 351 ? 3.569 -3.781 -32.353 1.00 86.00 351 MET A O 1
ATOM 2762 N N . GLU A 1 352 ? 2.137 -2.381 -33.358 1.00 83.81 352 GLU A N 1
ATOM 2763 C CA . GLU A 1 352 ? 1.468 -3.430 -34.142 1.00 83.81 352 GLU A CA 1
ATOM 2764 C C . GLU A 1 352 ? 2.466 -4.195 -35.034 1.00 83.81 352 GLU A C 1
ATOM 2766 O O . GLU A 1 352 ? 2.466 -5.429 -35.080 1.00 83.81 352 GLU A O 1
ATOM 2771 N N . LYS A 1 353 ? 3.402 -3.471 -35.663 1.00 84.12 353 LYS A N 1
ATOM 2772 C CA . LYS A 1 353 ? 4.481 -4.049 -36.486 1.00 84.12 353 LYS A CA 1
ATOM 2773 C C . LYS A 1 353 ? 5.496 -4.855 -35.670 1.00 84.12 353 LYS A C 1
ATOM 2775 O O . LYS A 1 353 ? 6.092 -5.784 -36.216 1.00 84.12 353 LYS A O 1
ATOM 2780 N N . ALA A 1 354 ? 5.697 -4.516 -34.396 1.00 84.44 354 ALA A N 1
ATOM 2781 C CA . ALA A 1 354 ? 6.571 -5.247 -33.478 1.00 84.44 354 ALA A CA 1
ATOM 2782 C C . ALA A 1 354 ? 5.900 -6.527 -32.938 1.00 84.44 354 ALA A C 1
ATOM 2784 O O . ALA A 1 354 ? 6.514 -7.595 -32.923 1.00 84.44 354 ALA A O 1
ATOM 2785 N N . ARG A 1 355 ? 4.613 -6.449 -32.572 1.00 74.75 355 ARG A N 1
ATOM 2786 C CA . ARG A 1 355 ? 3.806 -7.557 -32.025 1.00 74.75 355 ARG A CA 1
ATOM 2787 C C . ARG A 1 355 ? 3.728 -8.771 -32.957 1.00 74.75 355 ARG A C 1
ATOM 2789 O O . ARG A 1 355 ? 3.681 -9.902 -32.489 1.00 74.75 355 ARG A O 1
ATOM 2796 N N . GLY A 1 356 ? 3.764 -8.562 -34.274 1.00 69.06 356 GLY A N 1
ATOM 2797 C CA . GLY A 1 356 ? 3.810 -9.655 -35.256 1.00 69.06 356 GLY A CA 1
ATOM 2798 C C . GLY A 1 356 ? 5.123 -10.458 -35.285 1.00 69.06 356 GLY A C 1
ATOM 2799 O O . GLY A 1 356 ? 5.212 -11.420 -36.045 1.00 69.06 356 GLY A O 1
ATOM 2800 N N . LYS A 1 357 ? 6.146 -10.052 -34.516 1.00 73.00 357 LYS A N 1
ATOM 2801 C CA . LYS A 1 357 ? 7.537 -10.533 -34.631 1.00 73.00 357 LYS A CA 1
ATOM 2802 C C . LYS A 1 357 ? 8.146 -11.007 -33.307 1.00 73.00 357 LYS A C 1
ATOM 2804 O O . LYS A 1 357 ? 9.077 -11.806 -33.324 1.00 73.00 357 LYS A O 1
ATOM 2809 N N . PHE A 1 358 ? 7.619 -10.545 -32.173 1.00 71.81 358 PHE A N 1
ATOM 2810 C CA . PHE A 1 358 ? 8.148 -10.798 -30.829 1.00 71.81 358 PHE A CA 1
ATOM 2811 C C . PHE A 1 358 ? 7.012 -11.135 -29.841 1.00 71.81 358 PHE A C 1
ATOM 2813 O O . PHE A 1 358 ? 5.896 -10.643 -29.992 1.00 71.81 358 PHE A O 1
ATOM 2820 N N . GLY A 1 359 ? 7.290 -11.962 -28.825 1.00 63.06 359 GLY A N 1
ATOM 2821 C CA . GLY A 1 359 ? 6.311 -12.398 -27.813 1.00 63.06 359 GLY A CA 1
ATOM 2822 C C . GLY A 1 359 ? 6.248 -11.523 -26.548 1.00 63.06 359 GLY A C 1
ATOM 2823 O O . GLY A 1 359 ? 7.213 -10.849 -26.192 1.00 63.06 359 GLY A O 1
ATOM 2824 N N . GLU A 1 360 ? 5.114 -11.575 -25.836 1.00 67.19 360 GLU A N 1
ATOM 2825 C CA . GLU A 1 360 ? 4.841 -10.843 -24.581 1.00 67.19 360 GLU A CA 1
ATOM 2826 C C . GLU A 1 360 ? 4.585 -11.807 -23.401 1.00 67.19 360 GLU A C 1
ATOM 2828 O O . GLU A 1 360 ? 3.492 -11.876 -22.824 1.00 67.19 360 GLU A O 1
ATOM 2833 N N . ASP A 1 361 ? 5.604 -12.587 -23.039 1.00 70.94 361 ASP A N 1
ATOM 2834 C CA . ASP A 1 361 ? 5.434 -13.734 -22.135 1.00 70.94 361 ASP A CA 1
ATOM 2835 C C . ASP A 1 361 ? 5.124 -13.334 -20.675 1.00 70.94 361 ASP A C 1
ATOM 2837 O O . ASP A 1 361 ? 4.324 -13.985 -19.992 1.00 70.94 361 ASP A O 1
ATOM 2841 N N . THR A 1 362 ? 5.690 -12.227 -20.180 1.00 81.88 362 THR A N 1
ATOM 2842 C CA . THR A 1 362 ? 5.554 -11.792 -18.774 1.00 81.88 362 THR A CA 1
ATOM 2843 C C . THR A 1 362 ? 4.429 -10.769 -18.564 1.00 81.88 362 THR A C 1
ATOM 2845 O O . THR A 1 362 ? 4.051 -10.026 -19.471 1.00 81.88 362 THR A O 1
ATOM 2848 N N . ALA A 1 363 ? 3.892 -10.694 -17.338 1.00 82.62 363 ALA A N 1
ATOM 2849 C CA . ALA A 1 363 ? 2.909 -9.668 -16.967 1.00 82.62 363 ALA A CA 1
ATOM 2850 C C . ALA A 1 363 ? 3.490 -8.247 -17.090 1.00 82.62 363 ALA A C 1
ATOM 2852 O O . ALA A 1 363 ? 2.826 -7.356 -17.620 1.00 82.62 363 ALA A O 1
ATOM 2853 N N . THR A 1 364 ? 4.755 -8.067 -16.695 1.00 86.38 364 THR A N 1
ATOM 2854 C CA . THR A 1 364 ? 5.517 -6.823 -16.869 1.00 86.38 364 THR A CA 1
ATOM 2855 C C . THR A 1 364 ? 5.583 -6.417 -18.341 1.00 86.38 364 THR A C 1
ATOM 2857 O O . THR A 1 364 ? 5.231 -5.287 -18.666 1.00 86.38 364 THR A O 1
ATOM 2860 N N . ASN A 1 365 ? 5.939 -7.331 -19.252 1.00 86.00 365 ASN A N 1
ATOM 2861 C CA . ASN A 1 365 ? 6.051 -7.023 -20.682 1.00 86.00 365 ASN A CA 1
ATOM 2862 C C . ASN A 1 365 ? 4.688 -6.654 -21.288 1.00 86.00 365 ASN A C 1
ATOM 2864 O O . ASN A 1 365 ? 4.614 -5.696 -22.052 1.00 86.00 365 ASN A O 1
ATOM 2868 N N . ARG A 1 366 ? 3.601 -7.336 -20.892 1.00 87.56 366 ARG A N 1
ATOM 2869 C CA . ARG A 1 366 ? 2.230 -6.965 -21.298 1.00 87.56 366 ARG A CA 1
ATOM 2870 C C . ARG A 1 366 ? 1.827 -5.575 -20.800 1.00 87.56 366 ARG A C 1
ATOM 2872 O O . ARG A 1 366 ? 1.239 -4.808 -21.557 1.00 87.56 366 ARG A O 1
ATOM 2879 N N . ALA A 1 367 ? 2.170 -5.218 -19.560 1.00 90.62 367 ALA A N 1
ATOM 2880 C CA . ALA A 1 367 ? 1.914 -3.882 -19.021 1.00 90.62 367 ALA A CA 1
ATOM 2881 C C . ALA A 1 367 ? 2.724 -2.800 -19.764 1.00 90.62 367 ALA A C 1
ATOM 2883 O O . ALA A 1 367 ? 2.178 -1.765 -20.140 1.00 90.62 367 ALA A O 1
ATOM 2884 N N . VAL A 1 368 ? 4.008 -3.058 -20.031 1.00 90.88 368 VAL A N 1
ATOM 2885 C CA . VAL A 1 368 ? 4.887 -2.181 -20.823 1.00 90.88 368 VAL A CA 1
ATOM 2886 C C . VAL A 1 368 ? 4.318 -1.985 -22.236 1.00 90.88 368 VAL A C 1
ATOM 2888 O O . VAL A 1 368 ? 4.162 -0.844 -22.668 1.00 90.88 368 VAL A O 1
ATOM 2891 N N . ALA A 1 369 ? 3.932 -3.055 -22.934 1.00 88.56 369 ALA A N 1
ATOM 2892 C CA . ALA A 1 369 ? 3.346 -2.971 -24.271 1.00 88.56 369 ALA A CA 1
ATOM 2893 C C . ALA A 1 369 ? 2.004 -2.218 -24.292 1.00 88.56 369 ALA A C 1
ATOM 2895 O O . ALA A 1 369 ? 1.804 -1.348 -25.139 1.00 88.56 369 ALA A O 1
ATOM 2896 N N . ALA A 1 370 ? 1.116 -2.473 -23.325 1.00 89.56 370 ALA A N 1
ATOM 2897 C CA . ALA A 1 370 ? -0.149 -1.749 -23.191 1.00 89.56 370 ALA A CA 1
ATOM 2898 C C . ALA A 1 370 ? 0.054 -0.239 -22.961 1.00 89.56 370 ALA A C 1
ATOM 2900 O O . ALA A 1 370 ? -0.707 0.572 -23.490 1.00 89.56 370 ALA A O 1
ATOM 2901 N N . ILE A 1 371 ? 1.106 0.146 -22.225 1.00 91.75 371 ILE A N 1
ATOM 2902 C CA . ILE A 1 371 ? 1.505 1.549 -22.052 1.00 91.75 371 ILE A CA 1
ATOM 2903 C C . ILE A 1 371 ? 2.015 2.147 -23.370 1.00 91.75 371 ILE A C 1
ATOM 2905 O O . ILE A 1 371 ? 1.614 3.261 -23.698 1.00 91.75 371 ILE A O 1
ATOM 2909 N N . PHE A 1 372 ? 2.855 1.447 -24.139 1.00 88.88 372 PHE A N 1
ATOM 2910 C CA . PHE A 1 372 ? 3.298 1.940 -25.453 1.00 88.88 372 PHE A CA 1
ATOM 2911 C C . PHE A 1 372 ? 2.134 2.101 -26.445 1.00 88.88 372 PHE A C 1
ATOM 2913 O O . PHE A 1 372 ? 2.115 3.062 -27.204 1.00 88.88 372 PHE A O 1
ATOM 2920 N N . GLU A 1 373 ? 1.145 1.205 -26.427 1.00 87.00 373 GLU A N 1
ATOM 2921 C CA . GLU A 1 373 ? -0.031 1.276 -27.308 1.00 87.00 373 GLU A CA 1
ATOM 2922 C C . GLU A 1 373 ? -1.132 2.240 -26.820 1.00 87.00 373 GLU A C 1
ATOM 2924 O O . GLU A 1 373 ? -2.160 2.366 -27.486 1.00 87.00 373 GLU A O 1
ATOM 2929 N N . SER A 1 374 ? -0.959 2.895 -25.664 1.00 87.50 374 SER A N 1
ATOM 2930 C CA . SER A 1 374 ? -1.995 3.704 -24.990 1.00 87.50 374 SER A CA 1
ATOM 2931 C C . SER A 1 374 ? -3.292 2.930 -24.671 1.00 87.50 374 SER A C 1
ATOM 2933 O O . SER A 1 374 ? -4.350 3.528 -24.472 1.00 87.50 374 SER A O 1
ATOM 2935 N N . LYS A 1 375 ? -3.234 1.592 -24.604 1.00 87.19 375 LYS A N 1
ATOM 2936 C CA . LYS A 1 375 ? -4.390 0.707 -24.374 1.00 87.19 375 LYS A CA 1
ATOM 2937 C C . LYS A 1 375 ? -4.546 0.400 -22.891 1.00 87.19 375 LYS A C 1
ATOM 2939 O O . LYS A 1 375 ? -4.225 -0.694 -22.422 1.00 87.19 375 LYS A O 1
ATOM 2944 N N . PHE A 1 376 ? -5.060 1.369 -22.142 1.00 86.38 376 PHE A N 1
ATOM 2945 C CA . PHE A 1 376 ? -5.225 1.230 -20.695 1.00 86.38 376 PHE A CA 1
ATOM 2946 C C . PHE A 1 376 ? -6.151 0.068 -20.287 1.00 86.38 376 PHE A C 1
ATOM 2948 O O . PHE A 1 376 ? -5.881 -0.577 -19.277 1.00 86.38 376 PHE A O 1
ATOM 2955 N N . ASP A 1 377 ? -7.139 -0.298 -21.110 1.00 83.19 377 ASP A N 1
ATOM 2956 C CA . ASP A 1 377 ? -7.991 -1.481 -20.885 1.00 83.19 377 ASP A CA 1
ATOM 2957 C C . ASP A 1 377 ? -7.194 -2.797 -20.831 1.00 83.19 377 ASP A C 1
ATOM 2959 O O . ASP A 1 377 ? -7.554 -3.717 -20.100 1.00 83.19 377 ASP A O 1
ATOM 2963 N N . ALA A 1 378 ? -6.085 -2.888 -21.577 1.00 84.88 378 ALA A N 1
ATOM 2964 C CA . ALA A 1 378 ? -5.168 -4.029 -21.552 1.00 84.88 378 ALA A CA 1
ATOM 2965 C C . ALA A 1 378 ? -4.111 -3.912 -20.437 1.00 84.88 378 ALA A C 1
ATOM 2967 O O . ALA A 1 378 ? -3.642 -4.928 -19.919 1.00 84.88 378 ALA A O 1
ATOM 2968 N N . LEU A 1 379 ? -3.765 -2.684 -20.027 1.00 87.38 379 LEU A N 1
ATOM 2969 C CA . LEU A 1 379 ? -2.875 -2.433 -18.891 1.00 87.38 379 LEU A CA 1
ATOM 2970 C C . LEU A 1 379 ? -3.492 -2.952 -17.588 1.00 87.38 379 LEU A C 1
ATOM 2972 O O . LEU A 1 379 ? -2.807 -3.612 -16.811 1.00 87.38 379 LEU A O 1
ATOM 2976 N N . MET A 1 380 ? -4.781 -2.692 -17.365 1.00 83.75 380 MET A N 1
ATOM 2977 C CA . MET A 1 380 ? -5.485 -3.048 -16.130 1.00 83.75 380 MET A CA 1
ATOM 2978 C C . MET A 1 380 ? -5.335 -4.522 -15.722 1.00 83.75 380 MET A C 1
ATOM 2980 O O . MET A 1 380 ? -4.759 -4.774 -14.658 1.00 83.75 380 MET A O 1
ATOM 2984 N N . PRO A 1 381 ? -5.728 -5.522 -16.537 1.00 79.38 381 PRO A N 1
ATOM 2985 C CA . PRO A 1 381 ? -5.506 -6.919 -16.182 1.00 79.38 381 PRO A CA 1
ATOM 2986 C C . PRO A 1 381 ? -4.012 -7.241 -16.033 1.00 79.38 381 PRO A C 1
ATOM 2988 O O . PRO A 1 381 ? -3.650 -7.953 -15.097 1.00 79.38 381 PRO A O 1
ATOM 2991 N N . ALA A 1 382 ? -3.127 -6.683 -16.872 1.00 84.69 382 ALA A N 1
ATOM 2992 C CA . ALA A 1 382 ? -1.682 -6.913 -16.765 1.00 84.69 382 ALA A CA 1
ATOM 2993 C C . ALA A 1 382 ? -1.100 -6.469 -15.405 1.00 84.69 382 ALA A C 1
ATOM 2995 O O . ALA A 1 382 ? -0.260 -7.179 -14.853 1.00 84.69 382 ALA A O 1
ATOM 2996 N N . LEU A 1 383 ? -1.592 -5.365 -14.826 1.00 85.44 383 LEU A N 1
ATOM 2997 C CA . LEU A 1 383 ? -1.205 -4.909 -13.486 1.00 85.44 383 LEU A CA 1
ATOM 2998 C C . LEU A 1 383 ? -1.716 -5.839 -12.368 1.00 85.44 383 LEU A C 1
ATOM 3000 O O . LEU A 1 383 ? -1.004 -6.029 -11.384 1.00 85.44 383 LEU A O 1
ATOM 3004 N N . THR A 1 384 ? -2.898 -6.457 -12.511 1.00 76.75 384 THR A N 1
ATOM 3005 C CA . THR A 1 384 ? -3.440 -7.385 -11.484 1.00 76.75 384 THR A CA 1
ATOM 3006 C C . THR A 1 384 ? -2.660 -8.694 -11.348 1.00 76.75 384 THR A C 1
ATOM 3008 O O . THR A 1 384 ? -2.632 -9.275 -10.267 1.00 76.75 384 THR A O 1
ATOM 3011 N N . TYR A 1 385 ? -1.984 -9.141 -12.413 1.00 75.31 385 TYR A N 1
ATOM 3012 C CA . TYR A 1 385 ? -1.059 -10.283 -12.364 1.00 75.31 385 TYR A CA 1
ATOM 3013 C C . TYR A 1 385 ? 0.312 -9.931 -11.753 1.00 75.31 385 TYR A C 1
ATOM 3015 O O . TYR A 1 385 ? 1.156 -10.816 -11.609 1.00 75.31 385 TYR A O 1
ATOM 3023 N N . GLY A 1 386 ? 0.553 -8.655 -11.435 1.00 76.25 386 GLY A N 1
ATOM 3024 C CA . GLY A 1 386 ? 1.759 -8.163 -10.773 1.00 76.25 386 GLY A CA 1
ATOM 3025 C C . GLY A 1 386 ? 1.515 -7.782 -9.308 1.00 76.25 386 GLY A C 1
ATOM 3026 O O . GLY A 1 386 ? 0.809 -8.458 -8.563 1.00 76.25 386 GLY A O 1
ATOM 3027 N N . GLU A 1 387 ? 2.132 -6.683 -8.878 1.00 86.19 387 GLU A N 1
ATOM 3028 C CA . GLU A 1 387 ? 2.028 -6.171 -7.509 1.00 86.19 387 GLU A CA 1
ATOM 3029 C C . GLU A 1 387 ? 0.819 -5.232 -7.351 1.00 86.19 387 GLU A C 1
ATOM 3031 O O . GLU A 1 387 ? 0.725 -4.193 -8.007 1.00 86.19 387 GLU A O 1
ATOM 3036 N N . TRP A 1 388 ? -0.074 -5.535 -6.405 1.00 89.19 388 TRP A N 1
ATOM 3037 C CA . TRP A 1 388 ? -1.278 -4.733 -6.135 1.00 89.19 388 TRP A CA 1
ATOM 3038 C C . TRP A 1 388 ? -0.982 -3.298 -5.689 1.00 89.19 388 TRP A C 1
ATOM 3040 O O . TRP A 1 388 ? -1.803 -2.410 -5.917 1.00 89.19 388 TRP A O 1
ATOM 3050 N N . TRP A 1 389 ? 0.204 -3.044 -5.123 1.00 93.94 389 TRP A N 1
ATOM 3051 C CA . TRP A 1 389 ? 0.686 -1.681 -4.885 1.00 93.94 389 TRP A CA 1
ATOM 3052 C C . TRP A 1 389 ? 0.761 -0.888 -6.197 1.00 93.94 389 TRP A C 1
ATOM 3054 O O . TRP A 1 389 ? 0.224 0.216 -6.269 1.00 93.94 389 TRP A O 1
ATOM 3064 N N . LEU A 1 390 ? 1.367 -1.459 -7.245 1.00 94.31 390 LEU A N 1
ATOM 3065 C CA . LEU A 1 390 ? 1.516 -0.798 -8.543 1.00 94.31 390 LEU A CA 1
ATOM 3066 C C . LEU A 1 390 ? 0.146 -0.543 -9.172 1.00 94.31 390 LEU A C 1
ATOM 3068 O O . LEU A 1 390 ? -0.113 0.571 -9.619 1.00 94.31 390 LEU A O 1
ATOM 3072 N N . ALA A 1 391 ? -0.739 -1.544 -9.143 1.00 91.19 391 ALA A N 1
ATOM 3073 C CA . ALA A 1 391 ? -2.100 -1.420 -9.651 1.00 91.19 391 ALA A CA 1
ATOM 3074 C C . ALA A 1 391 ? -2.875 -0.290 -8.946 1.00 91.19 391 ALA A C 1
ATOM 3076 O O . ALA A 1 391 ? -3.344 0.633 -9.603 1.00 91.19 391 ALA A O 1
ATOM 3077 N N . ALA A 1 392 ? -2.946 -0.301 -7.610 1.00 91.94 392 ALA A N 1
ATOM 3078 C CA . ALA A 1 392 ? -3.706 0.693 -6.853 1.00 91.94 392 ALA A CA 1
ATOM 3079 C C . ALA A 1 392 ? -3.184 2.132 -7.038 1.00 91.94 392 ALA A C 1
ATOM 3081 O O . ALA A 1 392 ? -3.981 3.059 -7.159 1.00 91.94 392 ALA A O 1
ATOM 3082 N N . HIS A 1 393 ? -1.863 2.337 -7.080 1.00 95.31 393 HIS A N 1
ATOM 3083 C CA . HIS A 1 393 ? -1.282 3.684 -7.124 1.00 95.31 393 HIS A CA 1
ATOM 3084 C C . HIS A 1 393 ? -1.147 4.246 -8.546 1.00 95.31 393 HIS A C 1
ATOM 3086 O O . HIS A 1 393 ? -1.383 5.437 -8.750 1.00 95.31 393 HIS A O 1
ATOM 3092 N N . LEU A 1 394 ? -0.776 3.425 -9.537 1.00 94.81 394 LEU A N 1
ATOM 3093 C CA . LEU A 1 394 ? -0.621 3.902 -10.916 1.00 94.81 394 LEU A CA 1
ATOM 3094 C C . LEU A 1 394 ? -1.984 4.237 -11.527 1.00 94.81 394 LEU A C 1
ATOM 3096 O O . LEU A 1 394 ? -2.138 5.286 -12.148 1.00 94.81 394 LEU A O 1
ATOM 3100 N N . VAL A 1 395 ? -2.988 3.385 -11.298 1.00 91.12 395 VAL A N 1
ATOM 3101 C CA . VAL A 1 395 ? -4.351 3.604 -11.800 1.00 91.12 395 VAL A CA 1
ATOM 3102 C C . VAL A 1 395 ? -4.995 4.820 -11.139 1.00 91.12 395 VAL A C 1
ATOM 3104 O O . VAL A 1 395 ? -5.671 5.580 -11.824 1.00 91.12 395 VAL A O 1
ATOM 3107 N N . ASP A 1 396 ? -4.727 5.076 -9.855 1.00 91.88 396 ASP A N 1
ATOM 3108 C CA . ASP A 1 396 ? -5.196 6.287 -9.172 1.00 91.88 396 ASP A CA 1
ATOM 3109 C C . ASP A 1 396 ? -4.645 7.572 -9.814 1.00 91.88 396 ASP A C 1
ATOM 3111 O O . ASP A 1 396 ? -5.393 8.517 -10.079 1.00 91.88 396 ASP A O 1
ATOM 3115 N N . VAL A 1 397 ? -3.347 7.593 -10.134 1.00 94.00 397 VAL A N 1
ATOM 3116 C CA . VAL A 1 397 ? -2.707 8.717 -10.836 1.00 94.00 397 VAL A CA 1
ATOM 3117 C C . VAL A 1 397 ? -3.275 8.878 -12.251 1.00 94.00 397 VAL A C 1
ATOM 3119 O O . VAL A 1 397 ? -3.603 9.996 -12.648 1.00 94.00 397 VAL A O 1
ATOM 3122 N N . LEU A 1 398 ? -3.450 7.784 -13.000 1.00 91.31 398 LEU A N 1
ATOM 3123 C CA . LEU A 1 398 ? -4.029 7.805 -14.349 1.00 91.31 398 LEU A CA 1
ATOM 3124 C C . LEU A 1 398 ? -5.492 8.289 -14.363 1.00 91.31 398 LEU A C 1
ATOM 3126 O O . LEU A 1 398 ? -5.859 9.104 -15.211 1.00 91.31 398 LEU A O 1
ATOM 3130 N N . ASN A 1 399 ? -6.304 7.844 -13.400 1.00 88.69 399 ASN A N 1
ATOM 3131 C CA . ASN A 1 399 ? -7.695 8.263 -13.210 1.00 88.69 399 ASN A CA 1
ATOM 3132 C C . ASN A 1 399 ? -7.779 9.767 -12.892 1.00 88.69 399 ASN A C 1
ATOM 3134 O O . ASN A 1 399 ? -8.502 10.505 -13.562 1.00 88.69 399 ASN A O 1
ATOM 3138 N N . LYS A 1 400 ? -6.961 10.262 -11.951 1.00 89.00 400 LYS A N 1
ATOM 3139 C CA . LYS A 1 400 ? -6.897 11.698 -11.612 1.00 89.00 400 LYS A CA 1
ATOM 3140 C C . LYS A 1 400 ? -6.439 12.578 -12.783 1.00 89.00 400 LYS A C 1
ATOM 3142 O O . LYS A 1 400 ? -6.880 13.720 -12.898 1.00 89.00 400 LYS A O 1
ATOM 3147 N N . LEU A 1 401 ? -5.619 12.041 -13.687 1.00 89.69 401 LEU A N 1
ATOM 3148 C CA . LEU A 1 401 ? -5.218 12.697 -14.938 1.00 89.69 401 LEU A CA 1
ATOM 3149 C C . LEU A 1 401 ? -6.247 12.552 -16.078 1.00 89.69 401 LEU A C 1
ATOM 3151 O O . LEU A 1 401 ? -6.003 13.078 -17.161 1.00 89.69 401 LEU A O 1
ATOM 3155 N N . ARG A 1 402 ? -7.379 11.865 -15.852 1.00 86.06 402 ARG A N 1
ATOM 3156 C CA . ARG A 1 402 ? -8.402 11.514 -16.860 1.00 86.06 402 ARG A CA 1
ATOM 3157 C C . ARG A 1 402 ? -7.836 10.773 -18.086 1.00 86.06 402 ARG A C 1
ATOM 3159 O O . ARG A 1 402 ? -8.390 10.861 -19.176 1.00 86.06 402 ARG A O 1
ATOM 3166 N N . LEU A 1 403 ? -6.750 10.016 -17.901 1.00 85.38 403 LEU A N 1
ATOM 3167 C CA . LEU A 1 403 ? -6.174 9.139 -18.932 1.00 85.38 403 LEU A CA 1
ATOM 3168 C C . LEU A 1 403 ? -6.935 7.809 -19.059 1.00 85.38 403 LEU A C 1
ATOM 3170 O O . LEU A 1 403 ? -6.770 7.097 -20.044 1.00 85.38 403 LEU A O 1
ATOM 3174 N N . VAL A 1 404 ? -7.764 7.477 -18.065 1.00 81.88 404 VAL A N 1
ATOM 3175 C CA . VAL A 1 404 ? -8.580 6.260 -18.009 1.00 81.88 404 VAL A CA 1
ATOM 3176 C C . VAL A 1 404 ? -9.986 6.616 -17.546 1.00 81.88 404 VAL A C 1
ATOM 3178 O O . VAL A 1 404 ? -10.137 7.279 -16.517 1.00 81.88 404 VAL A O 1
ATOM 3181 N N . ASP A 1 405 ? -11.001 6.127 -18.261 1.00 69.31 405 ASP A N 1
ATOM 3182 C CA . ASP A 1 405 ? -12.391 6.167 -17.804 1.00 69.31 405 ASP A CA 1
ATOM 3183 C C . ASP A 1 405 ? -12.755 4.879 -17.051 1.00 69.31 405 ASP A C 1
ATOM 3185 O O . ASP A 1 405 ? -13.274 3.902 -17.589 1.00 69.31 405 ASP A O 1
ATOM 3189 N N . ASP A 1 406 ? -12.476 4.910 -15.754 1.00 61.53 406 ASP A N 1
ATOM 3190 C CA . ASP A 1 406 ? -12.756 3.841 -14.794 1.00 61.53 406 ASP A CA 1
ATOM 3191 C C . ASP A 1 406 ? -14.267 3.549 -14.620 1.00 61.53 406 ASP A C 1
ATOM 3193 O O . ASP A 1 406 ? -14.632 2.550 -14.004 1.00 61.53 406 ASP A O 1
ATOM 3197 N N . SER A 1 407 ? -15.165 4.379 -15.175 1.00 57.22 407 SER A N 1
ATOM 3198 C CA . SER A 1 407 ? -16.614 4.118 -15.167 1.00 57.22 407 SER A CA 1
ATOM 3199 C C . SER A 1 407 ? -17.068 3.130 -16.250 1.00 57.22 407 SER A C 1
ATOM 3201 O O . SER A 1 407 ? -18.124 2.511 -16.109 1.00 57.22 407 SER A O 1
ATOM 3203 N N . VAL A 1 408 ? -16.261 2.949 -17.302 1.00 47.69 408 VAL A N 1
ATOM 3204 C CA . VAL A 1 408 ? -16.542 2.039 -18.427 1.00 47.69 408 VAL A CA 1
ATOM 3205 C C . VAL A 1 408 ? -16.027 0.621 -18.146 1.00 47.69 408 VAL A C 1
ATOM 3207 O O . VAL A 1 408 ? -16.592 -0.355 -18.641 1.00 47.69 408 VAL A O 1
ATOM 3210 N N . ILE A 1 409 ? -15.000 0.482 -17.300 1.00 53.41 409 ILE A N 1
ATOM 3211 C CA . ILE A 1 409 ? -14.323 -0.788 -16.986 1.00 53.41 409 ILE A CA 1
ATOM 3212 C C . ILE A 1 409 ? -15.093 -1.575 -15.904 1.00 53.41 409 ILE A C 1
ATOM 3214 O O . ILE A 1 409 ? -14.558 -1.938 -14.857 1.00 53.41 409 ILE A O 1
ATOM 3218 N N . VAL A 1 410 ? -16.370 -1.878 -16.163 1.00 47.94 410 VAL A N 1
ATOM 3219 C CA . VAL A 1 410 ? -17.166 -2.814 -15.345 1.00 47.94 410 VAL A CA 1
ATOM 3220 C C . VAL A 1 410 ? -16.870 -4.249 -15.798 1.00 47.94 410 VAL A C 1
ATOM 3222 O O . VAL A 1 410 ? -17.686 -4.910 -16.439 1.00 47.94 410 VAL A O 1
ATOM 3225 N N . GLY A 1 411 ? -15.654 -4.712 -15.508 1.00 45.91 411 GLY A N 1
ATOM 3226 C CA . GLY A 1 411 ? -15.228 -6.092 -15.742 1.00 45.91 411 GLY A CA 1
ATOM 3227 C C . GLY A 1 411 ? -15.510 -6.994 -14.539 1.00 45.91 411 GLY A C 1
ATOM 3228 O O . GLY A 1 411 ? -15.378 -6.567 -13.393 1.00 45.91 411 GLY A O 1
ATOM 3229 N N . GLU A 1 412 ? -15.843 -8.263 -14.783 1.00 44.75 412 GLU A N 1
ATOM 3230 C CA . GLU A 1 412 ? -15.888 -9.287 -13.732 1.00 44.75 412 GLU A CA 1
ATOM 3231 C C . GLU A 1 412 ? -14.465 -9.601 -13.235 1.00 44.75 412 GLU A C 1
ATOM 3233 O O . GLU A 1 412 ? -13.812 -10.537 -13.699 1.00 44.75 412 GLU A O 1
ATOM 3238 N N . VAL A 1 413 ? -13.966 -8.823 -12.270 1.00 47.06 413 VAL A N 1
ATOM 3239 C CA . VAL A 1 413 ? -12.790 -9.223 -11.486 1.00 47.06 413 VAL A CA 1
ATOM 3240 C C . VAL A 1 413 ? -13.177 -10.472 -10.680 1.00 47.06 413 VAL A C 1
ATOM 3242 O O . VAL A 1 413 ? -14.179 -10.420 -9.959 1.00 47.06 413 VAL A O 1
ATOM 3245 N N . PRO A 1 414 ? -12.430 -11.594 -10.760 1.00 39.09 414 PRO A N 1
ATOM 3246 C CA . PRO A 1 414 ? -12.790 -12.828 -10.064 1.00 39.09 414 PRO A CA 1
ATOM 3247 C C . PRO A 1 414 ? -12.973 -12.621 -8.552 1.00 39.09 414 PRO A C 1
ATOM 3249 O O . PRO A 1 414 ? -12.008 -12.441 -7.814 1.00 39.09 414 PRO A O 1
ATOM 3252 N N . GLY A 1 415 ? -14.228 -12.659 -8.092 1.00 44.94 415 GLY A N 1
ATOM 3253 C CA . GLY A 1 415 ? -14.609 -12.460 -6.689 1.00 44.94 415 GLY A CA 1
ATOM 3254 C C . GLY A 1 415 ? -15.285 -11.122 -6.356 1.00 44.94 415 GLY A C 1
ATOM 3255 O O . GLY A 1 415 ? -15.850 -11.016 -5.267 1.00 44.94 415 GLY A O 1
ATOM 3256 N N . SER A 1 416 ? -15.302 -10.136 -7.262 1.00 46.06 416 SER A N 1
ATOM 3257 C CA . SER A 1 416 ? -16.091 -8.904 -7.082 1.00 46.06 416 SER A CA 1
ATOM 3258 C C . SER A 1 416 ? -17.583 -9.160 -7.345 1.00 46.06 416 SER A C 1
ATOM 3260 O O . SER A 1 416 ? -17.960 -9.966 -8.201 1.00 46.06 416 SER A O 1
ATOM 3262 N N . ARG A 1 417 ? -18.460 -8.471 -6.603 1.00 46.09 417 ARG A N 1
ATOM 3263 C CA . ARG A 1 417 ? -19.897 -8.403 -6.906 1.00 46.09 417 ARG A CA 1
ATOM 3264 C C . ARG A 1 417 ? -20.125 -7.130 -7.715 1.00 46.09 417 ARG A C 1
ATOM 3266 O O . ARG A 1 417 ? -19.957 -6.039 -7.190 1.00 46.09 417 ARG A O 1
ATOM 3273 N N . GLY A 1 418 ? -20.486 -7.300 -8.988 1.00 50.91 418 GLY A N 1
ATOM 3274 C CA . GLY A 1 418 ? -20.373 -6.264 -10.018 1.00 50.91 418 GLY A CA 1
ATOM 3275 C C . GLY A 1 418 ? -20.991 -4.889 -9.718 1.00 50.91 418 GLY A C 1
ATOM 3276 O O . GLY A 1 418 ? -21.850 -4.725 -8.852 1.00 50.91 418 GLY A O 1
ATOM 3277 N N . THR A 1 419 ? -20.575 -3.921 -10.544 1.00 52.69 419 THR A N 1
ATOM 3278 C CA . THR A 1 419 ? -20.753 -2.448 -10.494 1.00 52.69 419 THR A CA 1
ATOM 3279 C C . THR A 1 419 ? -19.604 -1.645 -9.877 1.00 52.69 419 THR A C 1
ATOM 3281 O O . THR A 1 419 ? -19.562 -0.438 -10.115 1.00 52.69 419 THR A O 1
ATOM 3284 N N . GLU A 1 420 ? -18.681 -2.259 -9.133 1.00 61.69 420 GLU A N 1
ATOM 3285 C CA . GLU A 1 420 ? -17.431 -1.614 -8.688 1.00 61.69 420 GLU A CA 1
ATOM 3286 C C . GLU A 1 420 ? -16.588 -1.138 -9.883 1.00 61.69 420 GLU A C 1
ATOM 3288 O O . GLU A 1 420 ? -16.649 -1.726 -10.963 1.00 61.69 420 GLU A O 1
ATOM 3293 N N . SER A 1 421 ? -15.810 -0.069 -9.690 1.00 75.19 421 SER A N 1
ATOM 3294 C CA . SER A 1 421 ? -14.837 0.378 -10.691 1.00 75.19 421 SER A CA 1
ATOM 3295 C C . SER A 1 421 ? -13.509 -0.367 -10.531 1.00 75.19 421 SER A C 1
ATOM 3297 O O . SER A 1 421 ? -13.206 -0.892 -9.453 1.00 75.19 421 SER A O 1
ATOM 3299 N N . PHE A 1 422 ? -12.696 -0.424 -11.587 1.00 79.88 422 PHE A N 1
ATOM 3300 C CA . PHE A 1 422 ? -11.437 -1.167 -11.554 1.00 79.88 422 PHE A CA 1
ATOM 3301 C C . PHE A 1 422 ? -10.459 -0.586 -10.518 1.00 79.88 422 PHE A C 1
ATOM 3303 O O . PHE A 1 422 ? -9.841 -1.341 -9.763 1.00 79.88 422 PHE A O 1
ATOM 3310 N N . LEU A 1 423 ? -10.384 0.746 -10.396 1.00 84.75 423 LEU A N 1
ATOM 3311 C CA . LEU A 1 423 ? -9.610 1.402 -9.338 1.00 84.75 423 LEU A CA 1
ATOM 3312 C C . LEU A 1 423 ? -10.100 1.006 -7.939 1.00 84.75 423 LEU A C 1
ATOM 3314 O O . LEU A 1 423 ? -9.272 0.673 -7.089 1.00 84.75 423 LEU A O 1
ATOM 3318 N N . GLU A 1 424 ? -11.416 1.009 -7.689 1.00 84.62 424 GLU A N 1
ATOM 3319 C CA . GLU A 1 424 ? -11.963 0.599 -6.388 1.00 84.62 424 GLU A CA 1
ATOM 3320 C C . GLU A 1 424 ? -11.581 -0.856 -6.074 1.00 84.62 424 GLU A C 1
ATOM 3322 O O . GLU A 1 424 ? -11.090 -1.123 -4.980 1.00 84.62 424 GLU A O 1
ATOM 3327 N N . SER A 1 425 ? -11.673 -1.768 -7.048 1.00 83.75 425 SER A N 1
ATOM 3328 C CA . SER A 1 425 ? -11.254 -3.170 -6.896 1.00 83.75 425 SER A CA 1
ATOM 3329 C C . SER A 1 425 ? -9.753 -3.322 -6.594 1.00 83.75 425 SER A C 1
ATOM 3331 O O . SER A 1 425 ? -9.367 -4.123 -5.732 1.00 83.75 425 SER A O 1
ATOM 3333 N N . CYS A 1 426 ? -8.878 -2.563 -7.265 1.00 87.12 426 CYS A N 1
ATOM 3334 C CA . CYS A 1 426 ? -7.436 -2.582 -6.994 1.00 87.12 426 CYS A CA 1
ATOM 3335 C C . CYS A 1 426 ? -7.104 -2.052 -5.597 1.00 87.12 426 CYS A C 1
ATOM 3337 O O . CYS A 1 426 ? -6.348 -2.690 -4.859 1.00 87.12 426 CYS A O 1
ATOM 3339 N N . VAL A 1 427 ? -7.687 -0.911 -5.219 1.00 90.56 427 VAL A N 1
ATOM 3340 C CA . VAL A 1 427 ? -7.485 -0.295 -3.902 1.00 90.56 427 VAL A CA 1
ATOM 3341 C C . VAL A 1 427 ? -8.034 -1.193 -2.796 1.00 90.56 427 VAL A C 1
ATOM 3343 O O . VAL A 1 427 ? -7.362 -1.378 -1.784 1.00 90.56 427 VAL A O 1
ATOM 3346 N N . PHE A 1 428 ? -9.198 -1.811 -2.999 1.00 87.50 428 PHE A N 1
ATOM 3347 C CA . PHE A 1 428 ? -9.811 -2.751 -2.062 1.00 87.50 428 PHE A CA 1
ATOM 3348 C C . PHE A 1 428 ? -8.942 -3.993 -1.831 1.00 87.50 428 PHE A C 1
ATOM 3350 O O . PHE A 1 428 ? -8.660 -4.360 -0.689 1.00 87.50 428 PHE A O 1
ATOM 3357 N N . THR A 1 429 ? -8.456 -4.612 -2.910 1.00 86.69 429 THR A N 1
ATOM 3358 C CA . THR A 1 429 ? -7.612 -5.816 -2.833 1.00 86.69 429 THR A CA 1
ATOM 3359 C C . THR A 1 429 ? -6.282 -5.515 -2.135 1.00 86.69 429 THR A C 1
ATOM 3361 O O . THR A 1 429 ? -5.846 -6.261 -1.253 1.00 86.69 429 THR A O 1
ATOM 3364 N N . TYR A 1 430 ? -5.669 -4.374 -2.459 1.00 91.06 430 TYR A N 1
ATOM 3365 C CA . TYR A 1 430 ? -4.461 -3.890 -1.796 1.00 91.06 430 TYR A CA 1
ATOM 3366 C C . TYR A 1 430 ? -4.700 -3.549 -0.310 1.00 91.06 430 TYR A C 1
ATOM 3368 O O . TYR A 1 430 ? -3.912 -3.942 0.555 1.00 91.06 430 TYR A O 1
ATOM 3376 N N . ALA A 1 431 ? -5.818 -2.892 0.020 1.00 91.38 431 ALA A N 1
ATOM 3377 C CA . ALA A 1 431 ? -6.222 -2.602 1.396 1.00 91.38 431 ALA A CA 1
ATOM 3378 C C . ALA A 1 431 ? -6.372 -3.881 2.232 1.00 91.38 431 ALA A C 1
ATOM 3380 O O . ALA A 1 431 ? -5.901 -3.921 3.372 1.00 91.38 431 ALA A O 1
ATOM 3381 N N . GLY A 1 432 ? -6.950 -4.937 1.651 1.00 87.00 432 GLY A N 1
ATOM 3382 C CA . GLY A 1 432 ? -7.043 -6.261 2.262 1.00 87.00 432 GLY A CA 1
ATOM 3383 C C . GLY A 1 432 ? -5.675 -6.838 2.628 1.00 87.00 432 GLY A C 1
ATOM 3384 O O . GLY A 1 432 ? -5.472 -7.243 3.772 1.00 87.00 432 GLY A O 1
ATOM 3385 N N . GLN A 1 433 ? -4.700 -6.788 1.713 1.00 87.56 433 GLN A N 1
ATOM 3386 C CA . GLN A 1 433 ? -3.326 -7.253 1.968 1.00 87.56 433 GLN A CA 1
ATOM 3387 C C . GLN A 1 433 ? -2.626 -6.464 3.086 1.00 87.56 433 GLN A C 1
ATOM 3389 O O . GLN A 1 433 ? -1.916 -7.047 3.906 1.00 87.56 433 GLN A O 1
ATOM 3394 N N . LEU A 1 434 ? -2.855 -5.149 3.173 1.00 90.56 434 LEU A N 1
ATOM 3395 C CA . LEU A 1 434 ? -2.335 -4.325 4.270 1.00 90.56 434 LEU A CA 1
ATOM 3396 C C . LEU A 1 434 ? -3.021 -4.632 5.611 1.00 90.56 434 LEU A C 1
ATOM 3398 O O . LEU A 1 434 ? -2.344 -4.711 6.636 1.00 90.56 434 LEU A O 1
ATOM 3402 N N . CYS A 1 435 ? -4.343 -4.831 5.610 1.00 88.56 435 CYS A N 1
ATOM 3403 C CA . CYS A 1 435 ? -5.123 -5.258 6.780 1.00 88.56 435 CYS A CA 1
ATOM 3404 C C . CYS A 1 435 ? -4.661 -6.603 7.335 1.00 88.56 435 CYS A C 1
ATOM 3406 O O . CYS A 1 435 ? -4.629 -6.798 8.549 1.00 88.56 435 CYS A O 1
ATOM 3408 N N . ALA A 1 436 ? -4.230 -7.491 6.446 1.00 84.06 436 ALA A N 1
ATOM 3409 C CA . ALA A 1 436 ? -3.698 -8.800 6.773 1.00 84.06 436 ALA A CA 1
ATOM 3410 C C . ALA A 1 436 ? -2.377 -8.731 7.590 1.00 84.06 436 ALA A C 1
ATOM 3412 O O . ALA A 1 436 ? -2.021 -9.674 8.302 1.00 84.06 436 ALA A O 1
ATOM 3413 N N . HIS A 1 437 ? -1.639 -7.612 7.532 1.00 86.06 437 HIS A N 1
ATOM 3414 C CA . HIS A 1 437 ? -0.319 -7.475 8.152 1.00 86.06 437 HIS A CA 1
ATOM 3415 C C . HIS A 1 437 ? -0.346 -6.720 9.513 1.00 86.06 437 HIS A C 1
ATOM 3417 O O . HIS A 1 437 ? -0.800 -5.570 9.574 1.00 86.06 437 HIS A O 1
ATOM 3423 N N . PRO A 1 438 ? 0.230 -7.278 10.608 1.00 82.88 438 PRO A N 1
ATOM 3424 C CA . PRO A 1 438 ? 0.110 -6.739 11.977 1.00 82.88 438 PRO A CA 1
ATOM 3425 C C . PRO A 1 438 ? 0.540 -5.280 12.191 1.00 82.88 438 PRO A C 1
ATOM 3427 O O . PRO A 1 438 ? 0.002 -4.606 13.070 1.00 82.88 438 PRO A O 1
ATOM 3430 N N . SER A 1 439 ? 1.486 -4.779 11.393 1.00 85.62 439 SER A N 1
ATOM 3431 C CA . SER A 1 439 ? 1.987 -3.395 11.486 1.00 85.62 439 SER A CA 1
ATOM 3432 C C . SER A 1 439 ? 1.377 -2.434 10.458 1.00 85.62 439 SER A C 1
ATOM 3434 O O . SER A 1 439 ? 1.636 -1.236 10.536 1.00 85.62 439 SER A O 1
ATOM 3436 N N . LEU A 1 440 ? 0.603 -2.932 9.482 1.00 89.94 440 LEU A N 1
ATOM 3437 C CA . LEU A 1 440 ? 0.116 -2.142 8.337 1.00 89.94 440 LEU A CA 1
ATOM 3438 C C . LEU A 1 440 ? -1.411 -1.990 8.295 1.00 89.94 440 LEU A C 1
ATOM 3440 O O . LEU A 1 440 ? -1.900 -1.149 7.543 1.00 89.94 440 LEU A O 1
ATOM 3444 N N . TRP A 1 441 ? -2.169 -2.712 9.128 1.00 89.00 441 TRP A N 1
ATOM 3445 C CA . TRP A 1 441 ? -3.639 -2.671 9.109 1.00 89.00 441 TRP A CA 1
ATOM 3446 C C . TRP A 1 441 ? -4.235 -1.268 9.216 1.00 89.00 441 TRP A C 1
ATOM 3448 O O . TRP A 1 441 ? -5.216 -0.968 8.544 1.00 89.00 441 TRP A O 1
ATOM 3458 N N . ARG A 1 442 ? -3.610 -0.370 9.989 1.00 89.31 442 ARG A N 1
ATOM 3459 C CA . ARG A 1 442 ? -4.061 1.024 10.100 1.00 89.31 442 ARG A CA 1
ATOM 3460 C C . ARG A 1 442 ? -3.978 1.756 8.759 1.00 89.31 442 ARG A C 1
ATOM 3462 O O . ARG A 1 442 ? -4.818 2.598 8.486 1.00 89.31 442 ARG A O 1
ATOM 3469 N N . ILE A 1 443 ? -2.981 1.444 7.936 1.00 92.38 443 ILE A N 1
ATOM 3470 C CA . ILE A 1 443 ? -2.859 1.994 6.585 1.00 92.38 443 ILE A CA 1
ATOM 3471 C C . ILE A 1 443 ? -3.904 1.345 5.672 1.00 92.38 443 ILE A C 1
ATOM 3473 O O . ILE A 1 443 ? -4.588 2.055 4.943 1.00 92.38 443 ILE A O 1
ATOM 3477 N N . GLY A 1 444 ? -4.092 0.023 5.759 1.00 92.31 444 GLY A N 1
ATOM 3478 C CA . GLY A 1 444 ? -5.156 -0.681 5.029 1.00 92.31 444 GLY A CA 1
ATOM 3479 C C . GLY A 1 444 ? -6.547 -0.092 5.292 1.00 92.31 444 GLY A C 1
ATOM 3480 O O . GLY A 1 444 ? -7.325 0.101 4.364 1.00 92.31 444 GLY A O 1
ATOM 3481 N N . PHE A 1 445 ? -6.820 0.315 6.533 1.00 92.75 445 PHE A N 1
ATOM 3482 C CA . PHE A 1 445 ? -8.049 1.016 6.905 1.00 92.75 445 PHE A CA 1
ATOM 3483 C C . PHE A 1 445 ? -8.216 2.374 6.215 1.00 92.75 445 PHE A C 1
ATOM 3485 O O . PHE A 1 445 ? -9.329 2.720 5.824 1.00 92.75 445 PHE A O 1
ATOM 3492 N N . GLU A 1 446 ? -7.137 3.140 6.031 1.00 92.06 446 GLU A N 1
ATOM 3493 C CA . GLU A 1 446 ? -7.200 4.386 5.264 1.00 92.06 446 GLU A CA 1
ATOM 3494 C C . GLU A 1 446 ? -7.570 4.098 3.796 1.00 92.06 446 GLU A C 1
ATOM 3496 O O . GLU A 1 446 ? -8.421 4.788 3.234 1.00 92.06 446 GLU A O 1
ATOM 3501 N N . TYR A 1 447 ? -7.017 3.050 3.179 1.00 93.94 447 TYR A N 1
ATOM 3502 C CA . TYR A 1 447 ? -7.415 2.654 1.823 1.00 93.94 447 TYR A CA 1
ATOM 3503 C C . TYR A 1 447 ? -8.875 2.183 1.746 1.00 93.94 447 TYR A C 1
ATOM 3505 O O . TYR A 1 447 ? -9.605 2.641 0.865 1.00 93.94 447 TYR A O 1
ATOM 3513 N N . TYR A 1 448 ? -9.352 1.371 2.698 1.00 92.19 448 TYR A N 1
ATOM 3514 C CA . TYR A 1 448 ? -10.770 0.992 2.761 1.00 92.19 448 TYR A CA 1
ATOM 3515 C C . TYR A 1 448 ? -11.694 2.205 2.910 1.00 92.19 448 TYR A C 1
ATOM 3517 O O . TYR A 1 448 ? -12.681 2.294 2.192 1.00 92.19 448 TYR A O 1
ATOM 3525 N N . LEU A 1 449 ? -11.375 3.194 3.753 1.00 90.12 449 LEU A N 1
ATOM 3526 C CA . LEU A 1 449 ? -12.181 4.424 3.865 1.00 90.12 449 LEU A CA 1
ATOM 3527 C C . LEU A 1 449 ? -12.292 5.223 2.554 1.00 90.12 449 LEU A C 1
ATOM 3529 O O . LEU A 1 449 ? -13.155 6.093 2.445 1.00 90.12 449 LEU A O 1
ATOM 3533 N N . ARG A 1 450 ? -11.419 4.950 1.579 1.00 88.06 450 ARG A N 1
ATOM 3534 C CA . ARG A 1 450 ? -11.362 5.614 0.270 1.00 88.06 450 ARG A CA 1
ATOM 3535 C C . ARG A 1 450 ? -11.957 4.754 -0.860 1.00 88.06 450 ARG A C 1
ATOM 3537 O O . ARG A 1 450 ? -12.023 5.229 -1.987 1.00 88.06 450 ARG A O 1
ATOM 3544 N N . CYS A 1 451 ? -12.459 3.553 -0.547 1.00 87.12 451 CYS A N 1
ATOM 3545 C CA . CYS A 1 451 ? -13.339 2.754 -1.409 1.00 87.12 451 CYS A CA 1
ATOM 3546 C C . CYS A 1 451 ? -14.809 3.133 -1.115 1.00 87.12 451 CYS A C 1
ATOM 3548 O O . CYS A 1 451 ? -15.321 2.770 -0.048 1.00 87.12 451 CYS A O 1
ATOM 3550 N N . PRO A 1 452 ? -15.495 3.901 -1.985 1.00 82.56 452 PRO A N 1
ATOM 3551 C CA . PRO A 1 452 ? -16.785 4.514 -1.658 1.00 82.56 452 PRO A CA 1
ATOM 3552 C C . PRO A 1 452 ? -17.953 3.530 -1.481 1.00 82.56 452 PRO A C 1
ATOM 3554 O O . PRO A 1 452 ? -18.898 3.865 -0.767 1.00 82.56 452 PRO A O 1
ATOM 3557 N N . ARG A 1 453 ? -17.925 2.349 -2.112 1.00 79.88 453 ARG A N 1
ATOM 3558 C CA . ARG A 1 453 ? -19.045 1.392 -2.127 1.00 79.88 453 ARG A CA 1
ATOM 3559 C C . ARG A 1 453 ? -18.874 0.292 -1.089 1.00 79.88 453 ARG A C 1
ATOM 3561 O O . ARG A 1 453 ? -19.751 0.091 -0.253 1.00 79.88 453 ARG A O 1
ATOM 3568 N N . VAL A 1 454 ? -17.741 -0.408 -1.131 1.00 79.44 454 VAL A N 1
ATOM 3569 C CA . VAL A 1 454 ? -17.494 -1.610 -0.306 1.00 79.44 454 VAL A CA 1
ATOM 3570 C C . VAL A 1 454 ? -16.579 -1.370 0.890 1.00 79.44 454 VAL A C 1
ATOM 3572 O O . VAL A 1 454 ? -16.566 -2.164 1.834 1.00 79.44 454 VAL A O 1
ATOM 3575 N N . GLY A 1 455 ? -15.864 -0.246 0.906 1.00 85.12 455 GLY A N 1
ATOM 3576 C CA . GLY A 1 455 ? -14.843 0.064 1.901 1.00 85.12 455 GLY A CA 1
ATOM 3577 C C . GLY A 1 455 ? -15.318 0.027 3.350 1.00 85.12 455 GLY A C 1
ATOM 3578 O O . GLY A 1 455 ? -14.709 -0.640 4.185 1.00 85.12 455 GLY A O 1
ATOM 3579 N N . ARG A 1 456 ? -16.438 0.694 3.663 1.00 86.81 456 ARG A N 1
ATOM 3580 C CA . ARG A 1 456 ? -16.998 0.706 5.029 1.00 86.81 456 ARG A CA 1
ATOM 3581 C C . ARG A 1 456 ? -17.457 -0.680 5.489 1.00 86.81 456 ARG A C 1
ATOM 3583 O O . ARG A 1 456 ? -17.178 -1.051 6.623 1.00 86.81 456 ARG A O 1
ATOM 3590 N N . ALA A 1 457 ? -18.102 -1.454 4.616 1.00 84.56 457 ALA A N 1
ATOM 3591 C CA . ALA A 1 457 ? -18.567 -2.799 4.953 1.00 84.56 457 ALA A CA 1
ATOM 3592 C C . ALA A 1 457 ? -17.392 -3.753 5.236 1.00 84.56 457 ALA A C 1
ATOM 3594 O O . ALA A 1 457 ? -17.409 -4.476 6.232 1.00 84.56 457 ALA A O 1
ATOM 3595 N N . ALA A 1 458 ? -16.340 -3.709 4.412 1.00 85.31 458 ALA A N 1
ATOM 3596 C CA . ALA A 1 458 ? -15.131 -4.497 4.642 1.00 85.31 458 ALA A CA 1
ATOM 3597 C C . ALA A 1 458 ? -14.354 -4.045 5.886 1.00 85.31 458 ALA A C 1
ATOM 3599 O O . ALA A 1 458 ? -13.808 -4.883 6.602 1.00 85.31 458 ALA A O 1
ATOM 3600 N N . LEU A 1 459 ? -14.343 -2.745 6.192 1.00 88.31 459 LEU A N 1
ATOM 3601 C CA . LEU A 1 459 ? -13.731 -2.201 7.403 1.00 88.31 459 LEU A CA 1
ATOM 3602 C C . LEU A 1 459 ? -14.413 -2.737 8.674 1.00 88.31 459 LEU A C 1
ATOM 3604 O O . LEU A 1 459 ? -13.727 -3.301 9.525 1.00 88.31 459 LEU A O 1
ATOM 3608 N N . THR A 1 460 ? -15.745 -2.662 8.755 1.00 86.62 460 THR A N 1
ATOM 3609 C CA . THR A 1 460 ? -16.548 -3.237 9.854 1.00 86.62 460 THR A CA 1
ATOM 3610 C C . THR A 1 460 ? -16.415 -4.765 9.941 1.00 86.62 460 THR A C 1
ATOM 3612 O O . THR A 1 460 ? -16.375 -5.326 11.031 1.00 86.62 460 THR A O 1
ATOM 3615 N N . ALA A 1 461 ? -16.253 -5.468 8.814 1.00 85.56 461 ALA A N 1
ATOM 3616 C CA . ALA A 1 461 ? -15.936 -6.900 8.831 1.00 85.56 461 ALA A CA 1
ATOM 3617 C C . ALA A 1 461 ? -14.504 -7.199 9.325 1.00 85.56 461 ALA A C 1
ATOM 3619 O O . ALA A 1 461 ? -14.265 -8.234 9.939 1.00 85.56 461 ALA A O 1
ATOM 3620 N N . THR A 1 462 ? -13.540 -6.306 9.078 1.00 87.31 462 THR A N 1
ATOM 3621 C CA . THR A 1 462 ? -12.117 -6.525 9.397 1.00 87.31 462 THR A CA 1
ATOM 3622 C C . THR A 1 462 ? -11.768 -6.154 10.842 1.00 87.31 462 THR A C 1
ATOM 3624 O O . THR A 1 462 ? -10.978 -6.854 11.479 1.00 87.31 462 THR A O 1
ATOM 3627 N N . ILE A 1 463 ? -12.340 -5.069 11.381 1.00 88.31 463 ILE A N 1
ATOM 3628 C CA . ILE A 1 463 ? -12.033 -4.548 12.727 1.00 88.31 463 ILE A CA 1
ATOM 3629 C C . ILE A 1 463 ? -12.112 -5.626 13.833 1.00 88.31 463 ILE A C 1
ATOM 3631 O O . ILE A 1 463 ? -11.149 -5.727 14.602 1.00 88.31 463 ILE A O 1
ATOM 3635 N N . PRO A 1 464 ? -13.165 -6.469 13.919 1.00 84.00 464 PRO A N 1
ATOM 3636 C CA . PRO A 1 464 ? -13.289 -7.488 14.967 1.00 84.00 464 PRO A CA 1
ATOM 3637 C C . PRO A 1 464 ? -12.210 -8.579 14.933 1.00 84.00 464 PRO A C 1
ATOM 3639 O O . PRO A 1 464 ? -12.010 -9.270 15.931 1.00 84.00 464 PRO A O 1
ATOM 3642 N N . HIS A 1 465 ? -11.520 -8.752 13.802 1.00 82.38 465 HIS A N 1
ATOM 3643 C CA . HIS A 1 465 ? -10.511 -9.794 13.605 1.00 82.38 465 HIS A CA 1
ATOM 3644 C C . HIS A 1 465 ? -9.070 -9.321 13.849 1.00 82.38 465 HIS A C 1
ATOM 3646 O O . HIS A 1 465 ? -8.139 -10.132 13.813 1.00 82.38 465 HIS A O 1
ATOM 3652 N N . ILE A 1 466 ? -8.860 -8.032 14.145 1.00 83.94 466 ILE A N 1
ATOM 3653 C CA . ILE A 1 466 ? -7.532 -7.519 14.487 1.00 83.94 466 ILE A CA 1
ATOM 3654 C C . ILE A 1 466 ? -7.068 -8.108 15.829 1.00 83.94 466 ILE A C 1
ATOM 3656 O O . ILE A 1 466 ? -7.756 -7.950 16.839 1.00 83.94 466 ILE A O 1
ATOM 3660 N N . PRO A 1 467 ? -5.876 -8.735 15.896 1.00 77.50 467 PRO A N 1
ATOM 3661 C CA . PRO A 1 467 ? -5.355 -9.285 17.139 1.00 77.50 467 PRO A CA 1
ATOM 3662 C C . PRO A 1 467 ? -5.018 -8.151 18.108 1.00 77.50 467 PRO A C 1
ATOM 3664 O O . PRO A 1 467 ? -4.071 -7.391 17.894 1.00 77.50 467 PRO A O 1
ATOM 3667 N N . ILE A 1 468 ? -5.794 -8.041 19.186 1.00 81.50 468 ILE A N 1
ATOM 3668 C CA . ILE A 1 468 ? -5.587 -7.057 20.249 1.00 81.50 468 ILE A CA 1
ATOM 3669 C C . ILE A 1 468 ? -4.468 -7.547 21.176 1.00 81.50 468 ILE A C 1
ATOM 3671 O O . ILE A 1 468 ? -4.669 -8.433 22.002 1.00 81.50 468 ILE A O 1
ATOM 3675 N N . THR A 1 469 ? -3.282 -6.954 21.041 1.00 81.06 469 THR A N 1
ATOM 3676 C CA . THR A 1 469 ? -2.074 -7.340 21.799 1.00 81.06 469 THR A CA 1
ATOM 3677 C C . THR A 1 469 ? -1.723 -6.399 22.948 1.00 81.06 469 THR A C 1
ATOM 3679 O O . THR A 1 469 ? -1.029 -6.801 23.878 1.00 81.06 469 THR A O 1
ATOM 3682 N N . SER A 1 470 ? -2.172 -5.141 22.903 1.00 86.62 470 SER A N 1
ATOM 3683 C CA . SER A 1 470 ? -1.804 -4.126 23.895 1.00 86.62 470 SER A CA 1
ATOM 3684 C C . SER A 1 470 ? -2.844 -3.016 24.037 1.00 86.62 470 SER A C 1
ATOM 3686 O O . SER A 1 470 ? -3.545 -2.660 23.090 1.00 86.62 470 SER A O 1
ATOM 3688 N N . ASP A 1 471 ? -2.877 -2.377 25.203 1.00 87.56 471 ASP A N 1
ATOM 3689 C CA . ASP A 1 471 ? -3.820 -1.288 25.497 1.00 87.56 471 ASP A CA 1
ATOM 3690 C C . ASP A 1 471 ? -3.570 -0.040 24.643 1.00 87.56 471 ASP A C 1
ATOM 3692 O O . ASP A 1 471 ? -4.477 0.748 24.376 1.00 87.56 471 ASP A O 1
ATOM 3696 N N . PHE A 1 472 ? -2.338 0.133 24.163 1.00 87.12 472 PHE A N 1
ATOM 3697 C CA . PHE A 1 472 ? -2.000 1.162 23.188 1.00 87.12 472 PHE A CA 1
ATOM 3698 C C . PHE A 1 472 ? -2.661 0.900 21.827 1.00 87.12 472 PHE A C 1
ATOM 3700 O O . PHE A 1 472 ? -3.155 1.837 21.197 1.00 87.12 472 PHE A O 1
ATOM 3707 N N . GLN A 1 473 ? -2.726 -0.365 21.400 1.00 86.50 473 GLN A N 1
ATOM 3708 C CA . GLN A 1 473 ? -3.447 -0.775 20.197 1.00 86.50 473 GLN A CA 1
ATOM 3709 C C . GLN A 1 473 ? -4.960 -0.579 20.367 1.00 86.50 473 GLN A C 1
ATOM 3711 O O . GLN A 1 473 ? -5.580 -0.003 19.477 1.00 86.50 473 GLN A O 1
ATOM 3716 N N . ILE A 1 474 ? -5.528 -0.945 21.528 1.00 89.56 474 ILE A N 1
ATOM 3717 C CA . ILE A 1 474 ? -6.946 -0.699 21.869 1.00 89.56 474 ILE A CA 1
ATOM 3718 C C . ILE A 1 474 ? -7.271 0.795 21.750 1.00 89.56 474 ILE A C 1
ATOM 3720 O O . ILE A 1 474 ? -8.170 1.174 21.003 1.00 89.56 474 ILE A O 1
ATOM 3724 N N . ARG A 1 475 ? -6.500 1.662 22.426 1.00 90.25 475 ARG A N 1
ATOM 3725 C CA . ARG A 1 475 ? -6.702 3.121 22.379 1.00 90.25 475 ARG A CA 1
ATOM 3726 C C . ARG A 1 475 ? -6.611 3.677 20.956 1.00 90.25 475 ARG A C 1
ATOM 3728 O O . ARG A 1 475 ? -7.435 4.505 20.581 1.00 90.25 475 ARG A O 1
ATOM 3735 N N . LYS A 1 476 ? -5.651 3.212 20.146 1.00 88.25 476 LYS A N 1
ATOM 3736 C CA . LYS A 1 476 ? -5.521 3.618 18.734 1.00 88.25 476 LYS A CA 1
ATOM 3737 C C . LYS A 1 476 ? -6.701 3.168 17.872 1.00 88.25 476 LYS A C 1
ATOM 3739 O O . LYS A 1 476 ? -7.128 3.940 17.016 1.00 88.25 476 LYS A O 1
ATOM 3744 N N . LEU A 1 477 ? -7.195 1.949 18.077 1.00 90.19 477 LEU A N 1
ATOM 3745 C CA . LEU A 1 477 ? -8.301 1.377 17.312 1.00 90.19 477 LEU A CA 1
ATOM 3746 C C . LEU A 1 477 ? -9.626 2.077 17.651 1.00 90.19 477 LEU A C 1
ATOM 3748 O O . LEU A 1 477 ? -10.328 2.511 16.745 1.00 90.19 477 LEU A O 1
ATOM 3752 N N . LEU A 1 478 ? -9.911 2.295 18.938 1.00 91.50 478 LEU A N 1
ATOM 3753 C CA . LEU A 1 478 ? -11.084 3.052 19.392 1.00 91.50 478 LEU A CA 1
ATOM 3754 C C . LEU A 1 478 ? -11.053 4.510 18.913 1.00 91.50 478 LEU A C 1
ATOM 3756 O O . LEU A 1 478 ? -12.052 5.005 18.401 1.00 91.50 478 LEU A O 1
ATOM 3760 N N . ALA A 1 479 ? -9.903 5.190 19.005 1.00 90.75 479 ALA A N 1
ATOM 3761 C CA . ALA A 1 479 ? -9.761 6.553 18.489 1.00 90.75 479 ALA A CA 1
ATOM 3762 C C . ALA A 1 479 ? -10.021 6.632 16.973 1.00 90.75 479 ALA A C 1
ATOM 3764 O O . ALA A 1 479 ? -10.654 7.577 16.508 1.00 90.75 479 ALA A O 1
ATOM 3765 N N . PHE A 1 480 ? -9.576 5.628 16.210 1.00 90.62 480 PHE A N 1
ATOM 3766 C CA . PHE A 1 480 ? -9.867 5.521 14.780 1.00 90.62 480 PHE A CA 1
ATOM 3767 C C . PHE A 1 480 ? -11.359 5.269 14.504 1.00 90.62 480 PHE A C 1
ATOM 3769 O O . PHE A 1 480 ? -11.924 5.913 13.621 1.00 90.62 480 PHE A O 1
ATOM 3776 N N . CYS A 1 481 ? -12.011 4.384 15.265 1.00 91.44 481 CYS A N 1
ATOM 3777 C CA . CYS A 1 481 ? -13.444 4.115 15.120 1.00 91.44 481 CYS A CA 1
ATOM 3778 C C . CYS A 1 481 ? -14.275 5.372 15.417 1.00 91.44 481 CYS A C 1
ATOM 3780 O O . CYS A 1 481 ? -15.115 5.760 14.606 1.00 91.44 481 CYS A O 1
ATOM 3782 N N . ASN A 1 482 ? -13.968 6.066 16.516 1.00 90.88 482 ASN A N 1
ATOM 3783 C CA . ASN A 1 482 ? -14.642 7.302 16.914 1.00 90.88 482 ASN A CA 1
ATOM 3784 C C . ASN A 1 482 ? -14.464 8.419 15.873 1.00 90.88 482 ASN A C 1
ATOM 3786 O O . ASN A 1 482 ? -15.436 9.080 15.524 1.00 90.88 482 ASN A O 1
ATOM 3790 N N . PHE A 1 483 ? -13.255 8.601 15.327 1.00 90.12 483 PHE A N 1
ATOM 3791 C CA . PHE A 1 483 ? -12.994 9.610 14.291 1.00 90.12 483 PHE A CA 1
ATOM 3792 C C . PHE A 1 483 ? -13.778 9.357 12.988 1.00 90.12 483 PHE A C 1
ATOM 3794 O O . PHE A 1 483 ? -14.167 10.303 12.309 1.00 90.12 483 PHE A O 1
ATOM 3801 N N . ASN A 1 484 ? -14.044 8.091 12.651 1.00 88.50 484 ASN A N 1
ATOM 3802 C CA . ASN A 1 484 ? -14.722 7.690 11.411 1.00 88.50 484 ASN A CA 1
ATOM 3803 C C . ASN A 1 484 ? -16.223 7.367 11.578 1.00 88.50 484 ASN A C 1
ATOM 3805 O O . ASN A 1 484 ? -16.856 6.877 10.631 1.00 88.50 484 ASN A O 1
ATOM 3809 N N . ASN A 1 485 ? -16.786 7.665 12.757 1.00 90.25 485 ASN A N 1
ATOM 3810 C CA . ASN A 1 485 ? -18.170 7.387 13.165 1.00 90.25 485 ASN A CA 1
ATOM 3811 C C . ASN A 1 485 ? -18.561 5.892 13.123 1.00 90.25 485 ASN A C 1
ATOM 3813 O O . ASN A 1 485 ? -19.687 5.543 12.781 1.00 90.25 485 ASN A O 1
ATOM 3817 N N . LEU A 1 486 ? -17.633 5.001 13.483 1.00 89.88 486 LEU A N 1
ATOM 3818 C CA . LEU A 1 486 ? -17.826 3.546 13.545 1.00 89.88 486 LEU A CA 1
ATOM 3819 C C . LEU A 1 486 ? -18.199 3.110 14.978 1.00 89.88 486 LEU A C 1
ATOM 3821 O O . LEU A 1 486 ? -17.410 2.478 15.683 1.00 89.88 486 LEU A O 1
ATOM 3825 N N . ARG A 1 487 ? -19.387 3.516 15.450 1.00 90.44 487 ARG A N 1
ATOM 3826 C CA . ARG A 1 487 ? -19.825 3.302 16.847 1.00 90.44 487 ARG A CA 1
ATOM 3827 C C . ARG A 1 487 ? -20.006 1.818 17.191 1.00 90.44 487 ARG A C 1
ATOM 3829 O O . ARG A 1 487 ? -19.523 1.375 18.229 1.00 90.44 487 ARG A O 1
ATOM 3836 N N . ASP A 1 488 ? -20.635 1.047 16.308 1.00 90.12 488 ASP A N 1
ATOM 3837 C CA . ASP A 1 488 ? -20.938 -0.374 16.549 1.00 90.12 488 ASP A CA 1
ATOM 3838 C C . ASP A 1 488 ? -19.666 -1.247 16.565 1.00 90.12 488 ASP A C 1
ATOM 3840 O O . ASP A 1 488 ? -19.545 -2.202 17.344 1.00 90.12 488 ASP A O 1
ATOM 3844 N N . ASP A 1 489 ? -18.667 -0.860 15.767 1.00 90.25 489 ASP A N 1
ATOM 3845 C CA . ASP A 1 489 ? -17.315 -1.418 15.800 1.00 90.25 489 ASP A CA 1
ATOM 3846 C C . ASP A 1 489 ? -16.611 -1.102 17.130 1.00 90.25 489 ASP A C 1
ATOM 3848 O O . ASP A 1 489 ? -16.062 -2.001 17.772 1.00 90.25 489 ASP A O 1
ATOM 3852 N N . ALA A 1 490 ? -16.684 0.151 17.603 1.00 91.75 490 ALA A N 1
ATOM 3853 C CA . ALA A 1 490 ? -16.133 0.555 18.900 1.00 91.75 490 ALA A CA 1
ATOM 3854 C C . ALA A 1 490 ? -16.765 -0.222 20.071 1.00 91.75 490 ALA A C 1
ATOM 3856 O O . ALA A 1 490 ? -16.046 -0.694 20.957 1.00 91.75 490 ALA A O 1
ATOM 3857 N N . PHE A 1 491 ? -18.084 -0.437 20.048 1.00 92.19 491 PHE A N 1
ATOM 3858 C CA . PHE A 1 491 ? -18.781 -1.292 21.014 1.00 92.19 491 PHE A CA 1
ATOM 3859 C C . PHE A 1 491 ? -18.345 -2.756 20.927 1.00 92.19 491 PHE A C 1
ATOM 3861 O O . PHE A 1 491 ? -18.119 -3.397 21.956 1.00 92.19 491 PHE A O 1
ATOM 3868 N N . THR A 1 492 ? -18.150 -3.286 19.718 1.00 90.81 492 THR A N 1
ATOM 3869 C CA . THR A 1 492 ? -17.649 -4.653 19.521 1.00 90.81 492 THR A CA 1
ATOM 3870 C C . THR A 1 492 ? -16.236 -4.829 20.083 1.00 90.81 492 THR A C 1
ATOM 3872 O O . THR A 1 492 ? -15.981 -5.821 20.771 1.00 90.81 492 THR A O 1
ATOM 3875 N N . ILE A 1 493 ? -15.350 -3.844 19.893 1.00 91.50 493 ILE A N 1
ATOM 3876 C CA . ILE A 1 493 ? -14.013 -3.812 20.506 1.00 91.50 493 ILE A CA 1
ATOM 3877 C C . ILE A 1 493 ? -14.123 -3.760 22.033 1.00 91.50 493 ILE A C 1
ATOM 3879 O O . ILE A 1 493 ? -13.501 -4.573 22.716 1.00 91.50 493 ILE A O 1
ATOM 3883 N N . HIS A 1 494 ? -14.923 -2.842 22.587 1.00 92.81 494 HIS A N 1
ATOM 3884 C CA . HIS A 1 494 ? -15.102 -2.721 24.035 1.00 92.81 494 HIS A CA 1
ATOM 3885 C C . HIS A 1 494 ? -15.613 -4.020 24.667 1.00 92.81 494 HIS A C 1
ATOM 3887 O O . HIS A 1 494 ? -15.040 -4.480 25.653 1.00 92.81 494 HIS A O 1
ATOM 3893 N N . ARG A 1 495 ? -16.603 -4.672 24.052 1.00 92.69 495 ARG A N 1
ATOM 3894 C CA . ARG A 1 495 ? -17.128 -5.980 24.466 1.00 92.69 495 ARG A CA 1
ATOM 3895 C C . ARG A 1 495 ? -16.065 -7.086 24.438 1.00 92.69 495 ARG A C 1
ATOM 3897 O O . ARG A 1 495 ? -15.978 -7.865 25.387 1.00 92.69 495 ARG A O 1
ATOM 3904 N N . ALA A 1 496 ? -15.241 -7.151 23.390 1.00 90.38 496 ALA A N 1
ATOM 3905 C CA . ALA A 1 496 ? -14.166 -8.141 23.277 1.00 90.38 496 ALA A CA 1
ATOM 3906 C C . ALA A 1 496 ? -13.066 -7.929 24.337 1.00 90.38 496 ALA A C 1
ATOM 3908 O O . ALA A 1 496 ? -12.624 -8.882 24.984 1.00 90.38 496 ALA A O 1
ATOM 3909 N N . VAL A 1 497 ? -12.666 -6.674 24.565 1.00 91.81 497 VAL A N 1
ATOM 3910 C CA . VAL A 1 497 ? -11.695 -6.304 25.607 1.00 91.81 497 VAL A CA 1
ATOM 3911 C C . VAL A 1 497 ? -12.254 -6.597 27.001 1.00 91.81 497 VAL A C 1
ATOM 3913 O O . VAL A 1 497 ? -11.549 -7.185 27.820 1.00 91.81 497 VAL A O 1
ATOM 3916 N N . ALA A 1 498 ? -13.516 -6.251 27.266 1.00 92.69 498 ALA A N 1
ATOM 3917 C CA . ALA A 1 498 ? -14.176 -6.513 28.541 1.00 92.69 498 ALA A CA 1
ATOM 3918 C C . ALA A 1 498 ? -14.211 -8.013 28.871 1.00 92.69 498 ALA A C 1
ATOM 3920 O O . ALA A 1 498 ? -13.835 -8.409 29.976 1.00 92.69 498 ALA A O 1
ATOM 3921 N N . LEU A 1 499 ? -14.571 -8.859 27.898 1.00 91.56 499 LEU A N 1
ATOM 3922 C CA . LEU A 1 499 ? -14.564 -10.315 28.055 1.00 91.56 499 LEU A CA 1
ATOM 3923 C C . LEU A 1 499 ? -13.158 -10.852 28.360 1.00 91.56 499 LEU A C 1
ATOM 3925 O O . LEU A 1 499 ? -12.990 -11.617 29.310 1.00 91.56 499 LEU A O 1
ATOM 3929 N N . ASN A 1 500 ? -12.141 -10.408 27.615 1.00 90.56 500 ASN A N 1
ATOM 3930 C CA . ASN A 1 500 ? -10.751 -10.794 27.866 1.00 90.56 500 ASN A CA 1
ATOM 3931 C C . ASN A 1 500 ? -10.275 -10.359 29.264 1.00 90.56 500 ASN A C 1
ATOM 3933 O O . ASN A 1 500 ? -9.616 -11.131 29.960 1.00 90.56 500 ASN A O 1
ATOM 3937 N N . ARG A 1 501 ? -10.607 -9.142 29.708 1.00 91.12 501 ARG A N 1
ATOM 3938 C CA . ARG A 1 501 ? -10.235 -8.656 31.046 1.00 91.12 501 ARG A CA 1
ATOM 3939 C C . ARG A 1 501 ? -10.935 -9.421 32.159 1.00 91.12 501 ARG A C 1
ATOM 3941 O O . ARG A 1 501 ? -10.268 -9.802 33.119 1.00 91.12 501 ARG A O 1
ATOM 3948 N N . TYR A 1 502 ? -12.218 -9.726 31.983 1.00 91.94 502 TYR A N 1
ATOM 3949 C CA . TYR A 1 502 ? -13.005 -10.525 32.918 1.00 91.94 502 TYR A CA 1
ATOM 3950 C C . TYR A 1 502 ? -12.432 -11.940 33.085 1.00 91.94 502 TYR A C 1
ATOM 3952 O O . TYR A 1 502 ? -12.171 -12.367 34.207 1.00 91.94 502 TYR A O 1
ATOM 3960 N N . GLN A 1 503 ? -12.131 -12.631 31.978 1.00 90.31 503 GLN A N 1
ATOM 3961 C CA . GLN A 1 503 ? -11.511 -13.967 31.994 1.00 90.31 503 GLN A CA 1
ATOM 3962 C C . GLN A 1 503 ? -10.127 -13.987 32.664 1.00 90.31 503 GLN A C 1
ATOM 3964 O O . GLN A 1 503 ? -9.749 -14.987 33.265 1.00 90.31 503 GLN A O 1
ATOM 3969 N N . ASN A 1 504 ? -9.386 -12.877 32.601 1.00 89.62 504 ASN A N 1
ATOM 3970 C CA . ASN A 1 504 ? -8.094 -12.702 33.272 1.00 89.62 504 ASN A CA 1
ATOM 3971 C C . ASN A 1 504 ? -8.213 -12.167 34.719 1.00 89.62 504 ASN A C 1
ATOM 3973 O O . ASN A 1 504 ? -7.232 -11.657 35.257 1.00 89.62 504 ASN A O 1
ATOM 3977 N N . GLY A 1 505 ? -9.402 -12.200 35.335 1.00 87.31 505 GLY A N 1
ATOM 3978 C CA . GLY A 1 505 ? -9.630 -11.751 36.717 1.00 87.31 505 GLY A CA 1
ATOM 3979 C C . GLY A 1 505 ? -9.576 -10.231 36.938 1.00 87.31 505 GLY A C 1
ATOM 3980 O O . GLY A 1 505 ? -9.740 -9.767 38.064 1.00 87.31 505 GLY A O 1
ATOM 3981 N N . ARG A 1 506 ? -9.393 -9.421 35.887 1.00 88.88 506 ARG A N 1
ATOM 3982 C CA . ARG A 1 506 ? -9.357 -7.948 35.965 1.00 88.88 506 ARG A CA 1
ATOM 3983 C C . ARG A 1 506 ? -10.763 -7.371 35.850 1.00 88.88 506 ARG A C 1
ATOM 3985 O O . ARG A 1 506 ? -11.125 -6.725 34.866 1.00 88.88 506 ARG A O 1
ATOM 3992 N N . VAL A 1 507 ? -11.572 -7.644 36.871 1.00 89.19 507 VAL A N 1
ATOM 3993 C CA . VAL A 1 507 ? -13.016 -7.372 36.859 1.00 89.19 507 VAL A CA 1
ATOM 3994 C C . VAL A 1 507 ? -13.334 -5.870 36.811 1.00 89.19 507 VAL A C 1
ATOM 3996 O O . VAL A 1 507 ? -14.234 -5.476 36.076 1.00 89.19 507 VAL A O 1
ATOM 3999 N N . GLY A 1 508 ? -12.559 -5.016 37.491 1.00 87.69 508 GLY A N 1
ATOM 4000 C CA . GLY A 1 508 ? -12.729 -3.556 37.425 1.00 87.69 508 GLY A CA 1
ATOM 4001 C C . GLY A 1 508 ? -12.557 -2.989 36.008 1.00 87.69 508 GLY A C 1
ATOM 4002 O O . GLY A 1 508 ? -13.444 -2.302 35.508 1.00 87.69 508 GLY A O 1
ATOM 4003 N N . GLU A 1 509 ? -11.468 -3.345 35.314 1.00 88.38 509 GLU A N 1
ATOM 4004 C CA . GLU A 1 509 ? -11.249 -2.963 33.905 1.00 88.38 509 GLU A CA 1
ATOM 4005 C C . GLU A 1 509 ? -12.356 -3.502 32.982 1.00 88.38 509 GLU A C 1
ATOM 4007 O O . GLU A 1 509 ? -12.791 -2.815 32.055 1.00 88.38 509 GLU A O 1
ATOM 4012 N N . ALA A 1 510 ? -12.840 -4.722 33.241 1.00 92.38 510 ALA A N 1
ATOM 4013 C CA . ALA A 1 510 ? -13.929 -5.317 32.474 1.00 92.38 510 ALA A CA 1
ATOM 4014 C C . ALA A 1 510 ? -15.251 -4.552 32.638 1.00 92.38 510 ALA A C 1
ATOM 4016 O O . ALA A 1 510 ? -15.923 -4.297 31.642 1.00 92.38 510 ALA A O 1
ATOM 4017 N N . ILE A 1 511 ? -15.602 -4.142 33.864 1.00 91.44 511 ILE A N 1
ATOM 4018 C CA . ILE A 1 511 ? -16.793 -3.325 34.146 1.00 91.44 511 ILE A CA 1
ATOM 4019 C C . ILE A 1 511 ? -16.735 -2.008 33.367 1.00 91.44 511 ILE A C 1
ATOM 4021 O O . ILE A 1 511 ? -17.691 -1.693 32.664 1.00 91.44 511 ILE A O 1
ATOM 4025 N N . VAL A 1 512 ? -15.607 -1.283 33.412 1.00 90.94 512 VAL A N 1
ATOM 4026 C CA . VAL A 1 512 ? -15.431 -0.027 32.652 1.00 90.94 512 VAL A CA 1
ATOM 4027 C C . VAL A 1 512 ? -15.708 -0.246 31.164 1.00 90.94 512 VAL A C 1
ATOM 4029 O O . VAL A 1 512 ? -16.457 0.516 30.555 1.00 90.94 512 VAL A O 1
ATOM 4032 N N . HIS A 1 513 ? -15.149 -1.301 30.569 1.00 92.12 513 HIS A N 1
ATOM 4033 C CA . HIS A 1 513 ? -15.357 -1.581 29.150 1.00 92.12 513 HIS A CA 1
ATOM 4034 C C . HIS A 1 513 ? -16.764 -2.098 28.811 1.00 92.12 513 HIS A C 1
ATOM 4036 O O . HIS A 1 513 ? -17.257 -1.767 27.737 1.00 92.12 513 HIS A O 1
ATOM 4042 N N . TYR A 1 514 ? -17.452 -2.824 29.700 1.00 93.94 514 TYR A N 1
ATOM 4043 C CA . TYR A 1 514 ? -18.864 -3.171 29.491 1.00 93.94 514 TYR A CA 1
ATOM 4044 C C . TYR A 1 514 ? -19.791 -1.951 29.603 1.00 93.94 514 TYR A C 1
ATOM 4046 O O . TYR A 1 514 ? -20.718 -1.835 28.805 1.00 93.94 514 TYR A O 1
ATOM 4054 N N . CYS A 1 515 ? -19.522 -1.009 30.514 1.00 91.06 515 CYS A N 1
ATOM 4055 C CA . CYS A 1 515 ? -20.239 0.270 30.576 1.00 91.06 515 CYS A CA 1
ATOM 4056 C C . CYS A 1 515 ? -20.057 1.081 29.282 1.00 91.06 515 CYS A C 1
ATOM 4058 O O . CYS A 1 515 ? -21.031 1.584 28.733 1.00 91.06 515 CYS A O 1
ATOM 4060 N N . LEU A 1 516 ? -18.830 1.151 28.750 1.00 90.81 516 LEU A N 1
ATOM 4061 C CA . LEU A 1 516 ? -18.529 1.814 27.470 1.00 90.81 516 LEU A CA 1
ATOM 4062 C C . LEU A 1 516 ? -19.097 1.084 26.235 1.00 90.81 516 LEU A C 1
ATOM 4064 O O . LEU A 1 516 ? -19.151 1.672 25.160 1.00 90.81 516 LEU A O 1
ATOM 4068 N N . ALA A 1 517 ? -19.509 -0.178 26.379 1.00 92.00 517 ALA A N 1
ATOM 4069 C CA . ALA A 1 517 ? -20.222 -0.952 25.360 1.00 92.00 517 ALA A CA 1
ATOM 4070 C C . ALA A 1 517 ? -21.757 -0.928 25.535 1.00 92.00 517 ALA A C 1
ATOM 4072 O O . ALA A 1 517 ? -22.442 -1.668 24.836 1.00 92.00 517 ALA A O 1
ATOM 4073 N N . GLU A 1 518 ? -22.288 -0.141 26.483 1.00 90.81 518 GLU A N 1
ATOM 4074 C CA . GLU A 1 518 ? -23.723 -0.064 26.827 1.00 90.81 518 GLU A CA 1
ATOM 4075 C C . GLU A 1 518 ? -24.332 -1.426 27.263 1.00 90.81 518 GLU A C 1
ATOM 4077 O O . GLU A 1 518 ? -25.542 -1.653 27.251 1.00 90.81 518 GLU A O 1
ATOM 4082 N N . GLU A 1 519 ? -23.493 -2.352 27.744 1.00 92.12 519 GLU A N 1
ATOM 4083 C CA . GLU A 1 519 ? -23.859 -3.722 28.141 1.00 92.12 519 GLU A CA 1
ATOM 4084 C C . GLU A 1 519 ? -24.383 -3.780 29.596 1.00 92.12 519 GLU A C 1
ATOM 4086 O O . GLU A 1 519 ? -23.919 -4.567 30.430 1.00 92.12 519 GLU A O 1
ATOM 4091 N N . HIS A 1 520 ? -25.370 -2.933 29.923 1.00 90.56 520 HIS A N 1
ATOM 4092 C CA . HIS A 1 520 ? -25.865 -2.712 31.294 1.00 90.56 520 HIS A CA 1
ATOM 4093 C C . HIS A 1 520 ? -26.286 -4.002 32.026 1.00 90.56 520 HIS A C 1
ATOM 4095 O O . HIS A 1 520 ? -26.078 -4.120 33.235 1.00 90.56 520 HIS A O 1
ATOM 4101 N N . GLN A 1 521 ? -26.838 -4.991 31.312 1.00 90.81 521 GLN A N 1
ATOM 4102 C CA . GLN A 1 521 ? -27.235 -6.281 31.894 1.00 90.81 521 GLN A CA 1
ATOM 4103 C C . GLN A 1 521 ? -26.028 -7.114 32.356 1.00 90.81 521 GLN A C 1
ATOM 4105 O O . GLN A 1 521 ? -26.077 -7.719 33.426 1.00 90.81 521 GLN A O 1
ATOM 4110 N N . LYS A 1 522 ? -24.923 -7.115 31.595 1.00 91.12 522 LYS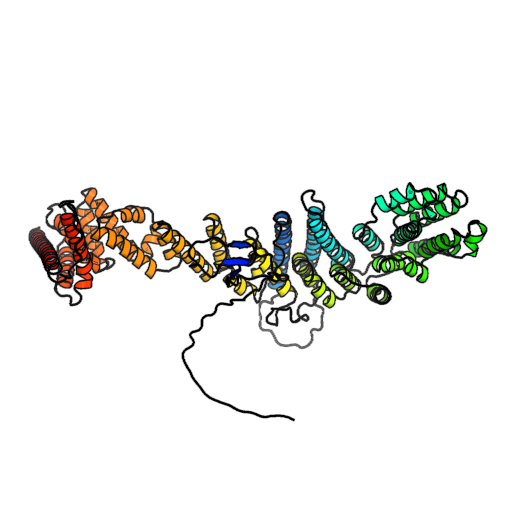 A N 1
ATOM 4111 C CA . LYS A 1 522 ? -23.689 -7.825 31.974 1.00 91.12 522 LYS A CA 1
ATOM 4112 C C . LYS A 1 522 ? -23.008 -7.149 33.155 1.00 91.12 522 LYS A C 1
ATOM 4114 O O . LYS A 1 522 ? -22.568 -7.839 34.067 1.00 91.12 522 LYS A O 1
ATOM 4119 N N . VAL A 1 523 ? -22.985 -5.813 33.175 1.00 92.12 523 VAL A N 1
ATOM 4120 C CA . VAL A 1 523 ? -22.504 -5.035 34.328 1.00 92.12 523 VAL A CA 1
ATOM 4121 C C . VAL A 1 523 ? -23.302 -5.395 35.582 1.00 92.12 523 VAL A C 1
ATOM 4123 O O . VAL A 1 523 ? -22.705 -5.744 36.597 1.00 92.12 523 VAL A O 1
ATOM 4126 N N . ALA A 1 524 ? -24.636 -5.389 35.501 1.00 89.62 524 ALA A N 1
ATOM 4127 C CA . ALA A 1 524 ? -25.499 -5.750 36.622 1.00 89.62 524 ALA A CA 1
ATOM 4128 C C . ALA A 1 524 ? -25.240 -7.184 37.118 1.00 89.62 524 ALA A C 1
ATOM 4130 O O . ALA A 1 524 ? -25.038 -7.378 38.313 1.00 89.62 524 ALA A O 1
ATOM 4131 N N . ALA A 1 525 ? -25.164 -8.168 36.216 1.00 90.69 525 ALA A N 1
ATOM 4132 C CA . ALA A 1 525 ? -24.895 -9.563 36.571 1.00 90.69 525 ALA A CA 1
ATOM 4133 C C . ALA A 1 525 ? -23.505 -9.773 37.204 1.00 90.69 525 ALA A C 1
ATOM 4135 O O . ALA A 1 525 ? -23.374 -10.546 38.151 1.00 90.69 525 ALA A O 1
ATOM 4136 N N . ILE A 1 526 ? -22.472 -9.071 36.721 1.00 90.06 526 ILE A N 1
ATOM 4137 C CA . ILE A 1 526 ? -21.121 -9.118 37.304 1.00 90.06 526 ILE A CA 1
ATOM 4138 C C . ILE A 1 526 ? -21.127 -8.518 38.714 1.00 90.06 526 ILE A C 1
ATOM 4140 O O . ILE A 1 526 ? -20.613 -9.144 39.637 1.00 90.06 526 ILE A O 1
ATOM 4144 N N . VAL A 1 527 ? -21.727 -7.338 38.898 1.00 89.19 527 VAL A N 1
ATOM 4145 C CA . VAL A 1 527 ? -21.798 -6.674 40.210 1.00 89.19 527 VAL A CA 1
ATOM 4146 C C . VAL A 1 527 ? -22.620 -7.494 41.201 1.00 89.19 527 VAL A C 1
ATOM 4148 O O . VAL A 1 527 ? -22.200 -7.661 42.342 1.00 89.19 527 VAL A O 1
ATOM 4151 N N . GLU A 1 528 ? -23.751 -8.060 40.776 1.00 88.94 528 GLU A N 1
ATOM 4152 C CA . GLU A 1 528 ? -24.536 -8.956 41.625 1.00 88.94 528 GLU A CA 1
ATOM 4153 C C . GLU A 1 528 ? -23.747 -10.224 41.995 1.00 88.94 528 GLU A C 1
ATOM 4155 O O . GLU A 1 528 ? -23.712 -10.580 43.165 1.00 88.94 528 GLU A O 1
ATOM 4160 N N . GLY A 1 529 ? -23.023 -10.851 41.062 1.00 87.75 529 GLY A N 1
ATOM 4161 C CA . GLY A 1 529 ? -22.185 -12.017 41.373 1.00 87.75 529 GLY A CA 1
ATOM 4162 C C . GLY A 1 529 ? -21.050 -11.728 42.369 1.00 87.75 529 GLY A C 1
ATOM 4163 O O . GLY A 1 529 ? -20.744 -12.571 43.211 1.00 87.75 529 GLY A O 1
ATOM 4164 N N . ILE A 1 530 ? -20.456 -10.532 42.317 1.00 86.62 530 ILE A N 1
ATOM 4165 C CA . ILE A 1 530 ? -19.460 -10.064 43.299 1.00 86.62 530 ILE A CA 1
ATOM 4166 C C . ILE A 1 530 ? -20.116 -9.849 44.674 1.00 86.62 530 ILE A C 1
ATOM 4168 O O . ILE A 1 530 ? -19.602 -10.298 45.698 1.00 86.62 530 ILE A O 1
ATOM 4172 N N . MET A 1 531 ? -21.272 -9.181 44.706 1.00 86.00 531 MET A N 1
ATOM 4173 C CA . MET A 1 531 ? -22.013 -8.920 45.944 1.00 86.00 531 MET A CA 1
ATOM 4174 C C . MET A 1 531 ? -22.520 -10.214 46.598 1.00 86.00 531 MET A C 1
ATOM 4176 O O . MET A 1 531 ? -22.489 -10.332 47.822 1.00 86.00 531 MET A O 1
ATOM 4180 N N . ASP A 1 532 ? -22.904 -11.217 45.808 1.00 87.31 532 ASP A N 1
ATOM 4181 C CA . ASP A 1 532 ? -23.271 -12.551 46.290 1.00 87.31 532 ASP A CA 1
ATOM 4182 C C . ASP A 1 532 ? -22.103 -13.256 46.993 1.00 87.31 532 ASP A C 1
ATOM 4184 O O . ASP A 1 532 ? -22.282 -13.844 48.063 1.00 87.31 532 ASP A O 1
ATOM 4188 N N . GLN A 1 533 ? -20.893 -13.168 46.427 1.00 84.56 533 GLN A N 1
ATOM 4189 C CA . GLN A 1 533 ? -19.677 -13.711 47.042 1.00 84.56 533 GLN A CA 1
ATOM 4190 C C . GLN A 1 533 ? -19.374 -13.021 48.379 1.00 84.56 533 GLN A C 1
ATOM 4192 O O . GLN A 1 533 ? -19.081 -13.708 49.360 1.00 84.56 533 GLN A O 1
ATOM 4197 N N . PHE A 1 534 ? -19.539 -11.697 48.462 1.00 84.31 534 PHE A N 1
ATOM 4198 C CA . PHE A 1 534 ? -19.446 -10.971 49.731 1.00 84.31 534 PHE A CA 1
ATOM 4199 C C . PHE A 1 534 ? -20.473 -11.470 50.763 1.00 84.31 534 PHE A C 1
ATOM 4201 O O . PHE A 1 534 ? -20.086 -11.797 51.883 1.00 84.31 534 PHE A O 1
ATOM 4208 N N . VAL A 1 535 ? -21.763 -11.578 50.417 1.00 82.12 535 VAL A N 1
ATOM 4209 C CA . VAL A 1 535 ? -22.796 -11.987 51.392 1.00 82.12 535 VAL A CA 1
ATOM 4210 C C . VAL A 1 535 ? -22.587 -13.423 51.872 1.00 82.12 535 VAL A C 1
ATOM 4212 O O . VAL A 1 535 ? -22.701 -13.689 53.068 1.00 82.12 535 VAL A O 1
ATOM 4215 N N . VAL A 1 536 ? -22.262 -14.352 50.968 1.00 82.44 536 VAL A N 1
ATOM 4216 C CA . VAL A 1 536 ? -22.156 -15.784 51.292 1.00 82.44 536 VAL A CA 1
ATOM 4217 C C . VAL A 1 536 ? -20.819 -16.144 51.949 1.00 82.44 536 VAL A C 1
ATOM 4219 O O . VAL A 1 536 ? -20.805 -16.957 52.874 1.00 82.44 536 VAL A O 1
ATOM 4222 N N . GLN A 1 537 ? -19.705 -15.564 51.488 1.00 77.62 537 GLN A N 1
ATOM 4223 C CA . GLN A 1 537 ? -18.341 -15.956 51.884 1.00 77.62 537 GLN A CA 1
ATOM 4224 C C . GLN A 1 537 ? -17.613 -14.897 52.727 1.00 77.62 537 GLN A C 1
ATOM 4226 O O . GLN A 1 537 ? -16.616 -15.217 53.371 1.00 77.62 537 GLN A O 1
ATOM 4231 N N . GLY A 1 538 ? -18.101 -13.654 52.754 1.00 74.75 538 GLY A N 1
ATOM 4232 C CA . GLY A 1 538 ? -17.447 -12.533 53.435 1.00 74.75 538 GLY A CA 1
ATOM 4233 C C . GLY A 1 538 ? -16.294 -11.897 52.651 1.00 74.75 538 GLY A C 1
ATOM 4234 O O . GLY A 1 538 ? -15.503 -11.174 53.252 1.00 74.75 538 GLY A O 1
ATOM 4235 N N . ASP A 1 539 ? -16.167 -12.163 51.345 1.00 75.62 539 ASP A N 1
ATOM 4236 C CA . ASP A 1 539 ? -15.082 -11.600 50.532 1.00 75.62 539 ASP A CA 1
ATOM 4237 C C . ASP A 1 539 ? -15.204 -10.071 50.385 1.00 75.62 539 ASP A C 1
ATOM 4239 O O . ASP A 1 539 ? -16.268 -9.551 50.060 1.00 75.62 539 ASP A O 1
ATOM 4243 N N . LEU A 1 540 ? -14.106 -9.347 50.611 1.00 77.62 540 LEU A N 1
ATOM 4244 C CA . LEU A 1 540 ? -14.034 -7.882 50.589 1.00 77.62 540 LEU A CA 1
ATOM 4245 C C . LEU A 1 540 ? -13.408 -7.307 49.306 1.00 77.62 540 LEU A C 1
ATOM 4247 O O . LEU A 1 540 ? -13.360 -6.083 49.174 1.00 77.62 540 LEU A O 1
ATOM 4251 N N . THR A 1 541 ? -12.988 -8.143 48.344 1.00 74.69 541 THR A N 1
ATOM 4252 C CA . THR A 1 541 ? -12.391 -7.713 47.052 1.00 74.69 541 THR A CA 1
ATOM 4253 C C . THR A 1 541 ? -13.210 -6.654 46.299 1.00 74.69 541 THR A C 1
ATOM 4255 O O . THR A 1 541 ? -12.661 -5.802 45.597 1.00 74.69 541 THR A O 1
ATOM 4258 N N . TRP A 1 542 ? -14.532 -6.653 46.476 1.00 78.62 542 TRP A N 1
ATOM 4259 C CA . TRP A 1 542 ? -15.451 -5.670 45.901 1.00 78.62 542 TRP A CA 1
ATOM 4260 C C . TRP A 1 542 ? -15.160 -4.222 46.318 1.00 78.62 542 TRP A C 1
ATOM 4262 O O . TRP A 1 542 ? -15.429 -3.305 45.540 1.00 78.62 542 TRP A O 1
ATOM 4272 N N . ARG A 1 543 ? -14.584 -3.992 47.508 1.00 79.75 543 ARG A N 1
ATOM 4273 C CA . ARG A 1 543 ? -14.238 -2.645 47.990 1.00 79.75 543 ARG A CA 1
ATOM 4274 C C . ARG A 1 543 ? -13.100 -2.019 47.184 1.00 79.75 543 ARG A C 1
ATOM 4276 O O . ARG A 1 543 ? -13.161 -0.825 46.884 1.00 79.75 543 ARG A O 1
ATOM 4283 N N . ASP A 1 544 ? -12.113 -2.823 46.791 1.00 79.56 544 ASP A N 1
ATOM 4284 C CA . ASP A 1 544 ? -10.981 -2.399 45.955 1.00 79.56 544 ASP A CA 1
ATOM 4285 C C . ASP A 1 544 ? -11.428 -2.128 44.513 1.00 79.56 544 ASP A C 1
ATOM 4287 O O . ASP A 1 544 ? -10.996 -1.165 43.877 1.00 79.56 544 ASP A O 1
ATOM 4291 N N . ILE A 1 545 ? -12.372 -2.927 44.003 1.00 80.62 545 ILE A N 1
ATOM 4292 C CA . ILE A 1 545 ? -13.018 -2.670 42.709 1.00 80.62 545 ILE A CA 1
ATOM 4293 C C . ILE A 1 545 ? -13.796 -1.347 42.771 1.00 80.62 545 ILE A C 1
ATOM 4295 O O . ILE A 1 545 ? -13.607 -0.482 41.917 1.00 80.62 545 ILE A O 1
ATOM 4299 N N . ALA A 1 546 ? -14.630 -1.153 43.797 1.00 78.81 546 ALA A N 1
ATOM 4300 C CA . ALA A 1 546 ? -15.452 0.044 43.955 1.00 78.81 546 ALA A CA 1
ATOM 4301 C C . ALA A 1 546 ? -14.635 1.339 44.130 1.00 78.81 546 ALA A C 1
ATOM 4303 O O . ALA A 1 546 ? -15.102 2.395 43.709 1.00 78.81 546 ALA A O 1
ATOM 4304 N N . SER A 1 547 ? -13.437 1.277 44.724 1.00 78.06 547 SER A N 1
ATOM 4305 C CA . SER A 1 547 ? -12.541 2.436 44.879 1.00 78.06 547 SER A CA 1
ATOM 4306 C C . SER A 1 547 ? -11.706 2.751 43.628 1.00 78.06 547 SER A C 1
ATOM 4308 O O . SER A 1 547 ? -11.264 3.887 43.464 1.00 78.06 547 SER A O 1
ATOM 4310 N N . THR A 1 548 ? -11.521 1.777 42.729 1.00 80.12 548 THR A N 1
ATOM 4311 C CA . THR A 1 548 ? -10.742 1.928 41.483 1.00 80.12 548 THR A CA 1
ATOM 4312 C C . THR A 1 548 ? -11.566 2.511 40.321 1.00 80.12 548 THR A C 1
ATOM 4314 O O . THR A 1 548 ? -11.006 3.061 39.372 1.00 80.12 548 THR A O 1
ATOM 4317 N N . LEU A 1 549 ? -12.898 2.397 40.361 1.00 84.19 549 LEU A N 1
ATOM 4318 C CA . LEU A 1 549 ? -13.795 2.871 39.299 1.00 84.19 549 LEU A CA 1
ATOM 4319 C C . LEU A 1 549 ? -14.008 4.395 39.345 1.00 84.19 549 LEU A C 1
ATOM 4321 O O . LEU A 1 549 ? -14.132 4.994 40.412 1.00 84.19 549 LEU A O 1
ATOM 4325 N N . SER A 1 550 ? -14.101 5.037 38.174 1.00 81.50 550 SER A N 1
ATOM 4326 C CA . SER A 1 550 ? -14.346 6.483 38.091 1.00 81.50 550 SER A CA 1
ATOM 4327 C C . SER A 1 550 ? -15.807 6.847 38.414 1.00 81.50 550 SER A C 1
ATOM 4329 O O . SER A 1 550 ? -16.715 6.068 38.103 1.00 81.50 550 SER A O 1
ATOM 4331 N N . PRO A 1 551 ? -16.082 8.049 38.969 1.00 78.69 551 PRO A N 1
ATOM 4332 C CA . PRO A 1 551 ? -17.440 8.470 39.334 1.00 78.69 551 PRO A CA 1
ATOM 4333 C C . PRO A 1 551 ? -18.461 8.408 38.190 1.00 78.69 551 PRO A C 1
ATOM 4335 O O . PRO A 1 551 ? -19.634 8.130 38.431 1.00 78.69 551 PRO A O 1
ATOM 4338 N N . ASP A 1 552 ? -18.027 8.632 36.948 1.00 80.38 552 ASP A N 1
ATOM 4339 C CA . ASP A 1 552 ? -18.903 8.594 35.772 1.00 80.38 552 ASP A CA 1
ATOM 4340 C C . ASP A 1 552 ? -19.319 7.161 35.410 1.00 80.38 552 ASP A C 1
ATOM 4342 O O . ASP A 1 552 ? -20.483 6.911 35.103 1.00 80.38 552 ASP A O 1
ATOM 4346 N N . VAL A 1 553 ? -18.400 6.193 35.531 1.00 81.50 553 VAL A N 1
ATOM 4347 C CA . VAL A 1 553 ? -18.713 4.764 35.353 1.00 81.50 553 VAL A CA 1
ATOM 4348 C C . VAL A 1 553 ? -19.653 4.291 36.459 1.00 81.50 553 VAL A C 1
ATOM 4350 O O . VAL A 1 553 ? -20.619 3.585 36.177 1.00 81.50 553 VAL A O 1
ATOM 4353 N N . LEU A 1 554 ? -19.436 4.728 37.702 1.00 81.00 554 LEU A N 1
ATOM 4354 C CA . LEU A 1 554 ? -20.284 4.352 38.837 1.00 81.00 554 LEU A CA 1
ATOM 4355 C C . LEU A 1 554 ? -21.740 4.825 38.683 1.00 81.00 554 LEU A C 1
ATOM 4357 O O . LEU A 1 554 ? -22.649 4.119 39.104 1.00 81.00 554 LEU A O 1
ATOM 4361 N N . ARG A 1 555 ? -21.976 5.963 38.018 1.00 81.62 555 ARG A N 1
ATOM 4362 C CA . ARG A 1 555 ? -23.324 6.484 37.710 1.00 81.62 555 ARG A CA 1
ATOM 4363 C C . ARG A 1 555 ? -24.010 5.815 36.512 1.00 81.62 555 ARG A C 1
ATOM 4365 O O . ARG A 1 555 ? -25.188 6.066 36.287 1.00 81.62 555 ARG A O 1
ATOM 4372 N N . SER A 1 556 ? -23.308 4.988 35.735 1.00 81.25 556 SER A N 1
ATOM 4373 C CA . SER A 1 556 ? -23.845 4.390 34.497 1.00 81.25 556 SER A CA 1
ATOM 4374 C C . SER A 1 556 ? -24.791 3.195 34.710 1.00 81.25 556 SER A C 1
ATOM 4376 O O . SER A 1 556 ? -25.381 2.691 33.750 1.00 81.25 556 SER A O 1
ATOM 4378 N N . ASN A 1 557 ? -24.903 2.690 35.944 1.00 86.00 557 ASN A N 1
ATOM 4379 C CA . ASN A 1 557 ? -25.694 1.505 36.266 1.00 86.00 557 ASN A CA 1
ATOM 4380 C C . ASN A 1 557 ? -26.112 1.498 37.744 1.00 86.00 557 ASN A C 1
ATOM 4382 O O . ASN A 1 557 ? -25.254 1.592 38.622 1.00 86.00 557 ASN A O 1
ATOM 4386 N N . ASP A 1 558 ? -27.397 1.283 38.026 1.00 85.75 558 ASP A N 1
ATOM 4387 C CA . ASP A 1 558 ? -27.957 1.273 39.388 1.00 85.75 558 ASP A CA 1
ATOM 4388 C C . ASP A 1 558 ? -27.243 0.300 40.339 1.00 85.75 558 ASP A C 1
ATOM 4390 O O . ASP A 1 558 ? -27.129 0.567 41.535 1.00 85.75 558 ASP A O 1
ATOM 4394 N N . ARG A 1 559 ? -26.714 -0.821 39.823 1.00 87.88 559 ARG A N 1
ATOM 4395 C CA . ARG A 1 559 ? -25.952 -1.790 40.629 1.00 87.88 559 ARG A CA 1
ATOM 4396 C 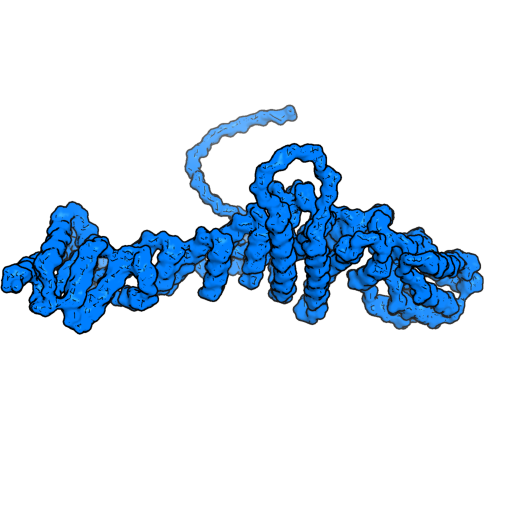C . ARG A 1 559 ? -24.595 -1.254 41.062 1.00 87.88 559 ARG A C 1
ATOM 4398 O O . ARG A 1 559 ? -24.167 -1.542 42.177 1.00 87.88 559 ARG A O 1
ATOM 4405 N N . LEU A 1 560 ? -23.938 -0.461 40.215 1.00 86.75 560 LEU A N 1
ATOM 4406 C CA . LEU A 1 560 ? -22.693 0.217 40.575 1.00 86.75 560 LEU A CA 1
ATOM 4407 C C . LEU A 1 560 ? -22.957 1.329 41.592 1.00 86.75 560 LEU A C 1
ATOM 4409 O O . LEU A 1 560 ? -22.232 1.403 42.579 1.00 86.75 560 LEU A O 1
ATOM 4413 N N . ILE A 1 561 ? -24.036 2.106 41.424 1.00 86.62 561 ILE A N 1
ATOM 4414 C CA . ILE A 1 561 ? -24.474 3.110 42.410 1.00 86.62 561 ILE A CA 1
ATOM 4415 C C . ILE A 1 561 ? -24.705 2.444 43.774 1.00 86.62 561 ILE A C 1
ATOM 4417 O O . ILE A 1 561 ? -24.118 2.865 44.773 1.00 86.62 561 ILE A O 1
ATOM 4421 N N . PHE A 1 562 ? -25.483 1.355 43.806 1.00 88.06 562 PHE A N 1
ATOM 4422 C CA . PHE A 1 562 ? -25.724 0.560 45.012 1.00 88.06 562 PHE A CA 1
ATOM 4423 C C . PHE A 1 562 ? -24.418 0.079 45.664 1.00 88.06 562 PHE A C 1
ATOM 4425 O O . PHE A 1 562 ? -24.196 0.333 46.849 1.00 88.06 562 PHE A O 1
ATOM 4432 N N . MET A 1 563 ? -23.527 -0.558 44.896 1.00 86.31 563 MET A N 1
ATOM 4433 C CA . MET A 1 563 ? -22.231 -1.044 45.384 1.00 86.31 563 MET A CA 1
ATOM 4434 C C . MET A 1 563 ? -21.372 0.094 45.963 1.00 86.31 563 MET A C 1
ATOM 4436 O O . MET A 1 563 ? -20.778 -0.060 47.030 1.00 86.31 563 MET A O 1
ATOM 4440 N N . THR A 1 564 ? -21.328 1.261 45.314 1.00 85.00 564 THR A N 1
ATOM 4441 C CA . THR A 1 564 ? -20.577 2.431 45.797 1.00 85.00 564 THR A CA 1
ATOM 4442 C C . THR A 1 564 ? -21.156 2.997 47.087 1.00 85.00 564 THR A C 1
ATOM 4444 O O . THR A 1 564 ? -20.406 3.237 48.037 1.00 85.00 564 THR A O 1
ATOM 4447 N N . HIS A 1 565 ? -22.476 3.194 47.150 1.00 85.19 565 HIS A N 1
ATOM 4448 C CA . HIS A 1 565 ? -23.144 3.700 48.349 1.00 85.19 565 HIS A CA 1
ATOM 4449 C C . HIS A 1 565 ? -22.944 2.728 49.519 1.00 85.19 565 HIS A C 1
ATOM 4451 O O . HIS A 1 565 ? -22.639 3.149 50.635 1.00 85.19 565 HIS A O 1
ATOM 4457 N N . TYR A 1 566 ? -23.008 1.423 49.254 1.00 85.38 566 TYR A N 1
ATOM 4458 C CA . TYR A 1 566 ? -22.780 0.389 50.255 1.00 85.38 566 TYR A CA 1
ATOM 4459 C C . TYR A 1 566 ? -21.312 0.313 50.726 1.00 85.38 566 TYR A C 1
ATOM 4461 O O . TYR A 1 566 ? -21.067 0.181 51.925 1.00 85.38 566 TYR A O 1
ATOM 4469 N N . ASN A 1 567 ? -20.322 0.498 49.841 1.00 84.12 567 ASN A N 1
ATOM 4470 C CA . ASN A 1 567 ? -18.909 0.618 50.246 1.00 84.12 567 ASN A CA 1
ATOM 4471 C C . ASN A 1 567 ? -18.694 1.837 51.158 1.00 84.12 567 ASN A C 1
ATOM 4473 O O . ASN A 1 567 ? -18.006 1.773 52.180 1.00 84.12 567 ASN A O 1
ATOM 4477 N N . ARG A 1 568 ? -19.322 2.964 50.804 1.00 84.12 568 ARG A N 1
ATOM 4478 C CA . ARG A 1 568 ? -19.228 4.201 51.580 1.00 84.12 568 ARG A CA 1
ATOM 4479 C C . ARG A 1 568 ? -19.936 4.087 52.934 1.00 84.12 568 ARG A C 1
ATOM 4481 O O . ARG A 1 568 ? -19.399 4.609 53.905 1.00 84.12 568 ARG A O 1
ATOM 4488 N N . PHE A 1 569 ? -21.054 3.362 53.023 1.00 85.44 569 PHE A N 1
ATOM 4489 C CA . PHE A 1 569 ? -21.704 3.009 54.292 1.00 85.44 569 PHE A CA 1
ATOM 4490 C C . PHE A 1 569 ? -20.740 2.253 55.217 1.00 85.44 569 PHE A C 1
ATOM 4492 O O . PHE A 1 569 ? -20.491 2.704 56.333 1.00 85.44 569 PHE A O 1
ATOM 4499 N N . HIS A 1 570 ? -20.128 1.170 54.724 1.00 82.50 570 HIS A N 1
ATOM 4500 C CA . HIS A 1 570 ? -19.136 0.393 55.481 1.00 82.50 570 HIS A CA 1
ATOM 4501 C C . HIS A 1 570 ? -17.938 1.243 55.923 1.00 82.50 570 HIS A C 1
ATOM 4503 O O . HIS A 1 570 ? -17.519 1.171 57.074 1.00 82.50 570 HIS A O 1
ATOM 4509 N N . SER A 1 571 ? -17.443 2.116 55.042 1.00 84.88 571 SER A N 1
ATOM 4510 C CA . SER A 1 571 ? -16.337 3.033 55.353 1.00 84.88 571 SER A CA 1
ATOM 4511 C C . SER A 1 571 ? -16.677 4.027 56.474 1.00 84.88 571 SER A C 1
ATOM 4513 O O . SER A 1 571 ? -15.817 4.347 57.289 1.00 84.88 571 SER A O 1
ATOM 4515 N N . LEU A 1 572 ? -17.913 4.541 56.514 1.00 84.19 572 LEU A N 1
ATOM 4516 C CA . LEU A 1 572 ? -18.382 5.456 57.564 1.00 84.19 572 LEU A CA 1
ATOM 4517 C C . LEU A 1 572 ? -18.606 4.725 58.893 1.00 84.19 572 LEU A C 1
ATOM 4519 O O . LEU A 1 572 ? -18.253 5.251 59.947 1.00 84.19 572 LEU A O 1
ATOM 4523 N N . TYR A 1 573 ? -19.120 3.493 58.834 1.00 82.06 573 TYR A N 1
ATOM 4524 C CA . TYR A 1 573 ? -19.291 2.621 59.995 1.00 82.06 573 TYR A CA 1
ATOM 4525 C C . TYR A 1 573 ? -17.944 2.296 60.665 1.00 82.06 573 TYR A C 1
ATOM 4527 O O . TYR A 1 573 ? -17.796 2.455 61.874 1.00 82.06 573 TYR A O 1
ATOM 4535 N N . GLU A 1 574 ? -16.921 1.955 59.874 1.00 83.25 574 GLU A N 1
ATOM 4536 C CA . GLU A 1 574 ? -15.540 1.747 60.347 1.00 83.25 574 GLU A CA 1
ATOM 4537 C C . GLU A 1 574 ? -14.896 3.024 60.913 1.00 83.25 574 GLU A C 1
ATOM 4539 O O . GLU A 1 574 ? -14.065 2.954 61.817 1.00 83.25 574 GLU A O 1
ATOM 4544 N N . GLN A 1 575 ? -15.303 4.199 60.423 1.00 84.69 575 GLN A N 1
ATOM 4545 C CA . GLN A 1 575 ? -14.869 5.509 60.926 1.00 84.69 575 GLN A CA 1
ATOM 4546 C C . GLN A 1 575 ? -15.671 5.985 62.151 1.00 84.69 575 GLN A C 1
ATOM 4548 O O . GLN A 1 575 ? -15.430 7.088 62.639 1.00 84.69 575 GLN A O 1
ATOM 4553 N N . THR A 1 576 ? -16.595 5.172 62.678 1.00 80.69 576 THR A N 1
ATOM 4554 C CA . THR A 1 576 ? -17.515 5.494 63.790 1.00 80.69 576 THR A CA 1
ATOM 4555 C C . THR A 1 576 ? -18.472 6.671 63.533 1.00 80.69 576 THR A C 1
ATOM 4557 O O . THR A 1 576 ? -19.135 7.144 64.456 1.00 80.69 576 THR A O 1
ATOM 4560 N N . ASP A 1 577 ? -18.623 7.114 62.278 1.00 82.88 577 ASP A N 1
ATOM 4561 C CA . ASP A 1 577 ? -19.653 8.082 61.876 1.00 82.88 577 ASP A CA 1
ATOM 4562 C C . ASP A 1 577 ? -20.993 7.362 61.656 1.00 82.88 577 ASP A C 1
ATOM 4564 O O . ASP A 1 577 ? -21.474 7.168 60.535 1.00 82.88 577 ASP A O 1
ATOM 4568 N N . TYR A 1 578 ? -21.597 6.934 62.765 1.00 79.81 578 TYR A N 1
ATOM 4569 C CA . TYR A 1 578 ? -22.870 6.213 62.757 1.00 79.81 578 TYR A CA 1
ATOM 4570 C C . TYR A 1 578 ? -24.029 7.067 62.219 1.00 79.81 578 TYR A C 1
ATOM 4572 O O . TYR A 1 578 ? -24.966 6.523 61.638 1.00 79.81 578 TYR A O 1
ATOM 4580 N N . ALA A 1 579 ? -23.966 8.396 62.357 1.00 76.94 579 ALA A N 1
ATOM 4581 C CA . ALA A 1 579 ? -24.983 9.307 61.832 1.00 76.94 579 ALA A CA 1
ATOM 4582 C C . ALA A 1 579 ? -24.907 9.420 60.297 1.00 76.94 579 ALA A C 1
ATOM 4584 O O . ALA A 1 579 ? -25.930 9.304 59.614 1.00 76.94 579 ALA A O 1
ATOM 4585 N N . GLY A 1 580 ? -23.702 9.580 59.740 1.00 80.31 580 GLY A N 1
ATOM 4586 C CA . GLY A 1 580 ? -23.467 9.559 58.297 1.00 80.31 580 GLY A CA 1
ATOM 4587 C C . GLY A 1 580 ? -23.796 8.202 57.669 1.00 80.31 580 GLY A C 1
ATOM 4588 O O . GLY A 1 580 ? -24.477 8.149 56.641 1.00 80.31 580 GLY A O 1
ATOM 4589 N N . ALA A 1 581 ? -23.381 7.105 58.312 1.00 81.56 581 ALA A N 1
ATOM 4590 C CA . ALA A 1 581 ? -23.692 5.744 57.875 1.00 81.56 581 ALA A CA 1
ATOM 4591 C C . ALA A 1 581 ? -25.211 5.482 57.850 1.00 81.56 581 ALA A C 1
ATOM 4593 O O . ALA A 1 581 ? -25.745 5.044 56.830 1.00 81.56 581 ALA A O 1
ATOM 4594 N N . ALA A 1 582 ? -25.924 5.822 58.930 1.00 78.50 582 ALA A N 1
ATOM 4595 C CA . ALA A 1 582 ? -27.377 5.687 59.014 1.00 78.50 582 ALA A CA 1
ATOM 4596 C C . ALA A 1 582 ? -28.102 6.443 57.887 1.00 78.50 582 ALA A C 1
ATOM 4598 O O . ALA A 1 582 ? -28.964 5.873 57.216 1.00 78.50 582 ALA A O 1
ATOM 4599 N N . LYS A 1 583 ? -27.722 7.703 57.630 1.00 82.00 583 LYS A N 1
ATOM 4600 C CA . LYS A 1 583 ? -28.326 8.517 56.565 1.00 82.00 583 LYS A CA 1
ATOM 4601 C C . LYS A 1 583 ? -28.130 7.894 55.179 1.00 82.00 583 LYS A C 1
ATOM 4603 O O . LYS A 1 583 ? -29.092 7.788 54.420 1.00 82.00 583 LYS A O 1
ATOM 4608 N N . LEU A 1 584 ? -26.908 7.467 54.861 1.00 82.94 584 LEU A N 1
ATOM 4609 C CA . LEU A 1 584 ? -26.583 6.894 53.554 1.00 82.94 584 LEU A CA 1
ATOM 4610 C C . LEU A 1 584 ? -27.277 5.545 53.320 1.00 82.94 584 LEU A C 1
ATOM 4612 O O . LEU A 1 584 ? -27.686 5.246 52.201 1.00 82.94 584 LEU A O 1
ATOM 4616 N N . LEU A 1 585 ? -27.453 4.730 54.361 1.00 81.44 585 LEU A N 1
ATOM 4617 C CA . LEU A 1 585 ? -28.168 3.464 54.226 1.00 81.44 585 LEU A CA 1
ATOM 4618 C C . LEU A 1 585 ? -29.682 3.663 54.050 1.00 81.44 585 LEU A C 1
ATOM 4620 O O . LEU A 1 585 ? -30.300 2.944 53.267 1.00 81.44 585 LEU A O 1
ATOM 4624 N N . VAL A 1 586 ? -30.281 4.668 54.695 1.00 80.56 586 VAL A N 1
ATOM 4625 C CA . VAL A 1 586 ? -31.669 5.067 54.400 1.00 80.56 586 VAL A CA 1
ATOM 4626 C C . VAL A 1 586 ? -31.798 5.510 52.937 1.00 80.56 586 VAL A C 1
ATOM 4628 O O . VAL A 1 586 ? -32.723 5.078 52.255 1.00 80.56 586 VAL A O 1
ATOM 4631 N N . GLU A 1 587 ? -30.838 6.285 52.425 1.00 83.88 587 GLU A N 1
ATOM 4632 C CA . GLU A 1 587 ? -30.776 6.703 51.015 1.00 83.88 587 GLU A CA 1
ATOM 4633 C C . GLU A 1 587 ? -30.658 5.512 50.039 1.00 83.88 587 GLU A C 1
ATOM 4635 O O . GLU A 1 587 ? -31.278 5.518 48.975 1.00 83.88 587 GLU A O 1
ATOM 4640 N N . ILE A 1 588 ? -29.944 4.440 50.403 1.00 84.75 588 ILE A N 1
ATOM 4641 C CA . ILE A 1 588 ? -29.885 3.186 49.624 1.00 84.75 588 ILE A CA 1
ATOM 4642 C C . ILE A 1 588 ? -31.276 2.534 49.481 1.00 84.75 588 ILE A C 1
ATOM 4644 O O . ILE A 1 588 ? -31.614 2.042 48.402 1.00 84.75 588 ILE A O 1
ATOM 4648 N N . PHE A 1 589 ? -32.101 2.550 50.534 1.00 80.06 589 PHE A N 1
ATOM 4649 C CA . PHE A 1 589 ? -33.462 2.002 50.487 1.00 80.06 589 PHE A CA 1
ATOM 4650 C C . PHE A 1 589 ? -34.454 2.916 49.752 1.00 80.06 589 PHE A C 1
ATOM 4652 O O . PHE A 1 589 ? -35.241 2.427 48.937 1.00 80.06 589 PHE A O 1
ATOM 4659 N N . THR A 1 590 ? -34.417 4.229 50.000 1.00 78.25 590 THR A N 1
ATOM 4660 C CA . THR A 1 590 ? -35.369 5.186 49.405 1.00 78.25 590 THR A CA 1
ATOM 4661 C C . THR A 1 590 ? -35.078 5.501 47.938 1.00 78.25 590 THR A C 1
ATOM 4663 O O . THR A 1 590 ? -36.005 5.790 47.189 1.00 78.25 590 THR A O 1
ATOM 4666 N N . SER A 1 591 ? -33.824 5.386 47.487 1.00 76.75 591 SER A N 1
ATOM 4667 C CA . SER A 1 591 ? -33.452 5.555 46.070 1.00 76.75 591 SER A CA 1
ATOM 4668 C C . SER A 1 591 ? -33.850 4.380 45.166 1.00 76.75 591 SER A C 1
ATOM 4670 O O . SER A 1 591 ? -33.643 4.454 43.958 1.00 76.75 591 SER A O 1
ATOM 4672 N N . HIS A 1 592 ? -34.367 3.279 45.728 1.00 71.31 592 HIS A N 1
ATOM 4673 C CA . HIS A 1 592 ? -34.683 2.024 45.025 1.00 71.31 592 HIS A CA 1
ATOM 4674 C C . HIS A 1 592 ? -33.511 1.383 44.243 1.00 71.31 592 HIS A C 1
ATOM 4676 O O . HIS A 1 592 ? -33.714 0.417 43.506 1.00 71.31 592 HIS A O 1
ATOM 4682 N N . THR A 1 593 ? -32.276 1.855 44.445 1.00 76.62 593 THR A N 1
ATOM 4683 C CA . THR A 1 593 ? -31.061 1.298 43.822 1.00 76.62 593 THR A CA 1
ATOM 4684 C C . THR A 1 593 ? -30.726 -0.099 44.356 1.00 76.62 593 THR A C 1
ATOM 4686 O O . THR A 1 593 ? -30.203 -0.940 43.620 1.00 76.62 593 THR A O 1
ATOM 4689 N N . ALA A 1 594 ? -31.076 -0.369 45.621 1.00 81.69 594 ALA A N 1
ATOM 4690 C CA . ALA A 1 594 ? -30.855 -1.637 46.310 1.00 81.69 594 ALA A CA 1
ATOM 4691 C C . ALA A 1 594 ? -31.649 -2.811 45.694 1.00 81.69 594 ALA A C 1
ATOM 4693 O O . ALA A 1 594 ? -32.883 -2.840 45.781 1.00 81.69 594 ALA A O 1
ATOM 4694 N N . PRO A 1 595 ? -30.978 -3.844 45.153 1.00 85.50 595 PRO A N 1
ATOM 4695 C CA . PRO A 1 595 ? -31.645 -5.048 44.664 1.00 85.50 595 PRO A CA 1
ATOM 4696 C C . PRO A 1 595 ? -32.326 -5.810 45.812 1.00 85.50 595 PRO A C 1
ATOM 4698 O O . PRO A 1 595 ? -31.714 -6.036 46.856 1.00 85.50 595 PRO A O 1
ATOM 4701 N N . LYS A 1 596 ? -33.570 -6.264 45.595 1.00 84.56 596 LYS A N 1
ATOM 4702 C CA . LYS A 1 596 ? -34.427 -6.926 46.606 1.00 84.56 596 LYS A CA 1
ATOM 4703 C C . LYS A 1 596 ? -33.740 -8.068 47.367 1.00 84.56 596 LYS A C 1
ATOM 4705 O O . LYS A 1 596 ? -33.901 -8.187 48.578 1.00 84.56 596 LYS A O 1
ATOM 4710 N N . ARG A 1 597 ? -32.890 -8.831 46.676 1.00 83.62 597 ARG A N 1
ATOM 4711 C CA . ARG A 1 597 ? -32.096 -9.942 47.225 1.00 83.62 597 ARG A CA 1
ATOM 4712 C C . ARG A 1 597 ? -31.080 -9.576 48.311 1.00 83.62 597 ARG A C 1
ATOM 4714 O O . ARG A 1 597 ? -30.646 -10.461 49.035 1.00 83.62 597 ARG A O 1
ATOM 4721 N N . TYR A 1 598 ? -30.711 -8.299 48.434 1.00 86.06 598 TYR A N 1
ATOM 4722 C CA .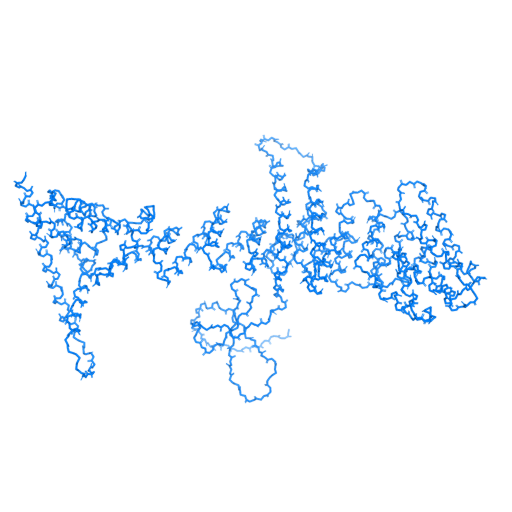 TYR A 1 598 ? -29.813 -7.810 49.487 1.00 86.06 598 TYR A CA 1
ATOM 4723 C C . TYR A 1 598 ? -30.557 -7.074 50.606 1.00 86.06 598 TYR A C 1
ATOM 4725 O O . TYR A 1 598 ? -29.927 -6.668 51.578 1.00 86.06 598 TYR A O 1
ATOM 4733 N N . TRP A 1 599 ? -31.880 -6.883 50.502 1.00 86.88 599 TRP A N 1
ATOM 4734 C CA . TRP A 1 599 ? -32.635 -6.102 51.488 1.00 86.88 599 TRP A CA 1
ATOM 4735 C C . TRP A 1 599 ? -32.545 -6.694 52.894 1.00 86.88 599 TRP A C 1
ATOM 4737 O O . TRP A 1 599 ? -32.401 -5.928 53.840 1.00 86.88 599 TRP A O 1
ATOM 4747 N N . LEU A 1 600 ? -32.570 -8.024 53.048 1.00 84.12 600 LEU A N 1
ATOM 4748 C CA . LEU A 1 600 ? -32.427 -8.645 54.367 1.00 84.12 600 LEU A CA 1
ATOM 4749 C C . LEU A 1 600 ? -31.027 -8.415 54.958 1.00 84.12 600 LEU A C 1
ATOM 4751 O O . LEU A 1 600 ? -30.927 -8.000 56.107 1.00 84.12 600 LEU A O 1
ATOM 4755 N N . THR A 1 601 ? -29.960 -8.595 54.174 1.00 83.81 601 THR A N 1
ATOM 4756 C CA . THR A 1 601 ? -28.578 -8.314 54.608 1.00 83.81 601 THR A CA 1
ATOM 4757 C C . THR A 1 601 ? -28.390 -6.841 54.981 1.00 83.81 601 THR A C 1
ATOM 4759 O O . THR A 1 601 ? -27.764 -6.522 55.989 1.00 83.81 601 THR A O 1
ATOM 4762 N N . LEU A 1 602 ? -28.955 -5.927 54.186 1.00 83.62 602 LEU A N 1
ATOM 4763 C CA . LEU A 1 602 ? -28.939 -4.491 54.462 1.00 83.62 602 LEU A CA 1
ATOM 4764 C C . LEU A 1 602 ? -29.695 -4.168 55.755 1.00 83.62 602 LEU A C 1
ATOM 4766 O O . LEU A 1 602 ? -29.140 -3.467 56.592 1.00 83.62 602 LEU A O 1
ATOM 4770 N N . LEU A 1 603 ? -30.910 -4.706 55.933 1.00 84.06 603 LEU A N 1
ATOM 4771 C CA . LEU A 1 603 ? -31.732 -4.545 57.139 1.00 84.06 603 LEU A CA 1
ATOM 4772 C C . LEU A 1 603 ? -31.052 -5.122 58.390 1.00 84.06 603 LEU A C 1
ATOM 4774 O O . LEU A 1 603 ? -31.109 -4.502 59.450 1.00 84.06 603 LEU A O 1
ATOM 4778 N N . TYR A 1 604 ? -30.371 -6.264 58.258 1.00 81.94 604 TYR A N 1
ATOM 4779 C CA . TYR A 1 604 ? -29.551 -6.853 59.316 1.00 81.94 604 TYR A CA 1
ATOM 4780 C C . TYR A 1 604 ? -28.422 -5.901 59.723 1.00 81.94 604 TYR A C 1
ATOM 4782 O O . TYR A 1 604 ? -28.284 -5.590 60.896 1.00 81.94 604 TYR A O 1
ATOM 4790 N N . ASN A 1 605 ? -27.683 -5.332 58.767 1.00 75.81 605 ASN A N 1
ATOM 4791 C CA . ASN A 1 605 ? -26.614 -4.375 59.077 1.00 75.81 605 ASN A CA 1
ATOM 4792 C C . ASN A 1 605 ? -27.110 -3.072 59.736 1.00 75.81 605 ASN A C 1
ATOM 4794 O O . ASN A 1 605 ? -26.291 -2.319 60.257 1.00 75.81 605 ASN A O 1
ATOM 4798 N N . VAL A 1 606 ? -28.420 -2.785 59.737 1.00 74.94 606 VAL A N 1
ATOM 4799 C CA . VAL A 1 606 ? -28.992 -1.655 60.493 1.00 74.94 606 VAL A CA 1
ATOM 4800 C C . VAL A 1 606 ? -29.326 -2.017 61.937 1.00 74.94 606 VAL A C 1
ATOM 4802 O O . VAL A 1 606 ? -29.520 -1.089 62.715 1.00 74.94 606 VAL A O 1
ATOM 4805 N N . SER A 1 607 ? -29.401 -3.297 62.341 1.00 74.56 607 SER A N 1
ATOM 4806 C CA . SER A 1 607 ? -29.776 -3.652 63.725 1.00 74.56 607 SER A CA 1
ATOM 4807 C C . SER A 1 607 ? -28.882 -2.947 64.740 1.00 74.56 607 SER A C 1
ATOM 4809 O O . SER A 1 607 ? -29.371 -2.307 65.669 1.00 74.56 607 SER A O 1
ATOM 4811 N N . ASP A 1 608 ? -27.578 -2.962 64.484 1.00 73.19 608 ASP A N 1
ATOM 4812 C CA . ASP A 1 608 ? -26.560 -2.414 65.375 1.00 73.19 608 ASP A CA 1
ATOM 4813 C C . ASP A 1 608 ? -26.613 -0.871 65.417 1.00 73.19 608 ASP A C 1
ATOM 4815 O O . ASP A 1 608 ? -26.387 -0.257 66.466 1.00 73.19 608 ASP A O 1
ATOM 4819 N N . LEU A 1 609 ? -27.005 -0.226 64.307 1.00 75.50 609 LEU A N 1
ATOM 4820 C CA . LEU A 1 609 ? -27.265 1.220 64.255 1.00 75.50 609 LEU A CA 1
ATOM 4821 C C . LEU A 1 609 ? -28.602 1.610 64.909 1.00 75.50 609 LEU A C 1
ATOM 4823 O O . LEU A 1 609 ? -28.681 2.674 65.516 1.00 75.50 609 LEU A O 1
ATOM 4827 N N . LEU A 1 610 ? -29.641 0.777 64.826 1.00 71.75 610 LEU A N 1
ATOM 4828 C CA . LEU A 1 610 ? -30.947 1.028 65.457 1.00 71.75 610 LEU A CA 1
ATOM 4829 C C . LEU A 1 610 ? -30.873 0.913 66.988 1.00 71.75 610 LEU A C 1
ATOM 4831 O O . LEU A 1 610 ? -31.613 1.587 67.709 1.00 71.75 610 LEU A O 1
ATOM 4835 N N . GLU A 1 611 ? -29.974 0.072 67.506 1.00 71.69 611 GLU A N 1
ATOM 4836 C CA . GLU A 1 611 ? -29.753 -0.056 68.948 1.00 71.69 611 GLU A CA 1
ATOM 4837 C C . GLU A 1 611 ? -28.795 1.006 69.514 1.00 71.69 611 GLU A C 1
ATOM 4839 O O . GLU A 1 611 ? -28.934 1.372 70.689 1.00 71.69 611 GLU A O 1
ATOM 4844 N N . SER A 1 612 ? -27.910 1.573 68.689 1.00 68.38 612 SER A N 1
ATOM 4845 C CA . SER A 1 612 ? -26.931 2.595 69.081 1.00 68.38 612 SER A CA 1
ATOM 4846 C C . SER A 1 612 ? -27.563 3.984 69.318 1.00 68.38 612 SER A C 1
ATOM 4848 O O . SER A 1 612 ? -28.275 4.494 68.458 1.00 68.38 612 SER A O 1
ATOM 4850 N N . PRO A 1 613 ? -27.287 4.668 70.450 1.00 62.06 613 PRO A N 1
ATOM 4851 C CA . PRO A 1 613 ? -27.925 5.950 70.786 1.00 62.06 613 PRO A CA 1
ATOM 4852 C C . PRO A 1 613 ? -27.388 7.163 70.003 1.00 62.06 613 PRO A C 1
ATOM 4854 O O . PRO A 1 613 ? -27.905 8.264 70.167 1.00 62.06 613 PRO A O 1
ATOM 4857 N N . GLN A 1 614 ? -26.337 6.991 69.193 1.00 56.78 614 GLN A N 1
ATOM 4858 C CA . GLN A 1 614 ? -25.687 8.064 68.421 1.00 56.78 614 GLN A CA 1
ATOM 4859 C C . GLN A 1 614 ? -26.154 8.134 66.954 1.00 56.78 614 GLN A C 1
ATOM 4861 O O . GLN A 1 614 ? -25.890 9.121 66.271 1.00 56.78 614 GLN A O 1
ATOM 4866 N N . SER A 1 615 ? -26.862 7.113 66.469 1.00 60.06 615 SER A N 1
ATOM 4867 C CA . SER A 1 615 ? -27.393 7.002 65.105 1.00 60.06 615 SER A CA 1
ATOM 4868 C C . SER A 1 615 ? -28.883 7.337 65.086 1.00 60.06 615 SER A C 1
ATOM 4870 O O . SER A 1 615 ? -29.742 6.459 65.118 1.00 60.06 615 SER A O 1
ATOM 4872 N N . SER A 1 616 ? -29.205 8.629 65.028 1.00 63.41 616 SER A N 1
ATOM 4873 C CA . SER A 1 616 ? -30.582 9.134 64.981 1.00 63.41 616 SER A CA 1
ATOM 4874 C C . SER A 1 616 ? -31.260 8.884 63.622 1.00 63.41 616 SER A C 1
ATOM 4876 O O . SER A 1 616 ? -31.465 9.794 62.818 1.00 63.41 616 SER A O 1
ATOM 4878 N N . ILE A 1 617 ? -31.657 7.632 63.369 1.00 73.44 617 ILE A N 1
ATOM 4879 C CA . ILE A 1 617 ? -32.571 7.282 62.273 1.00 73.44 617 ILE A CA 1
ATOM 4880 C C . ILE A 1 617 ? -33.951 7.857 62.610 1.00 73.44 617 ILE A C 1
ATOM 4882 O O . ILE A 1 617 ? -34.604 7.418 63.557 1.00 73.44 617 ILE A O 1
ATOM 4886 N N . GLY A 1 618 ? -34.382 8.855 61.834 1.00 75.69 618 GLY A N 1
ATOM 4887 C CA . GLY A 1 618 ? -35.647 9.562 62.043 1.00 75.69 618 GLY A CA 1
ATOM 4888 C C . GLY A 1 618 ? -36.896 8.689 61.867 1.00 75.69 618 GLY A C 1
ATOM 4889 O O . GLY A 1 618 ? -36.847 7.567 61.354 1.00 75.69 618 GLY A O 1
ATOM 4890 N N . MET A 1 619 ? -38.044 9.232 62.272 1.00 78.88 619 MET A N 1
ATOM 4891 C CA . MET A 1 619 ? -39.324 8.515 62.268 1.00 78.88 619 MET A CA 1
ATOM 4892 C C . MET A 1 619 ? -39.745 8.061 60.857 1.00 78.88 619 MET A C 1
ATOM 4894 O O . MET A 1 619 ? -40.060 6.891 60.664 1.00 78.88 619 MET A O 1
ATOM 4898 N N . GLU A 1 620 ? -39.671 8.948 59.859 1.00 79.19 620 GLU A N 1
ATOM 4899 C CA . GLU A 1 620 ? -39.996 8.645 58.451 1.00 79.19 620 GLU A CA 1
ATOM 4900 C C . GLU A 1 620 ? -39.111 7.527 57.880 1.00 79.19 620 GLU A C 1
ATOM 4902 O O . GLU A 1 620 ? -39.602 6.562 57.298 1.00 79.19 620 GLU A O 1
ATOM 4907 N N . ALA A 1 621 ? -37.801 7.609 58.127 1.00 78.69 621 ALA A N 1
ATOM 4908 C CA . ALA A 1 621 ? -36.840 6.588 57.725 1.00 78.69 621 ALA A CA 1
ATOM 4909 C C . ALA A 1 621 ? -37.117 5.231 58.396 1.00 78.69 621 ALA A C 1
ATOM 4911 O O . ALA A 1 621 ? -37.006 4.186 57.758 1.00 78.69 621 ALA A O 1
ATOM 4912 N N . THR A 1 622 ? -37.524 5.242 59.669 1.00 82.62 622 THR A N 1
ATOM 4913 C CA . THR A 1 622 ? -37.907 4.023 60.396 1.00 82.62 622 THR A CA 1
ATOM 4914 C C . THR A 1 622 ? -39.161 3.388 59.788 1.00 82.62 622 THR A C 1
ATOM 4916 O O . THR A 1 622 ? -39.191 2.170 59.616 1.00 82.62 622 THR A O 1
ATOM 4919 N N . TYR A 1 623 ? -40.160 4.186 59.391 1.00 83.62 623 TYR A N 1
ATOM 4920 C CA . TYR A 1 623 ? -41.346 3.678 58.694 1.00 83.62 623 TYR A CA 1
ATOM 4921 C C . TYR A 1 623 ? -41.012 3.056 57.331 1.00 83.62 623 TYR A C 1
ATOM 4923 O O . TYR A 1 623 ? -41.536 1.987 57.025 1.00 83.62 623 TYR A O 1
ATOM 4931 N N . GLU A 1 624 ? -40.105 3.643 56.545 1.00 82.31 624 GLU A N 1
ATOM 4932 C CA . GLU A 1 624 ? -39.671 3.043 55.273 1.00 82.31 624 GLU A CA 1
ATOM 4933 C C . GLU A 1 624 ? -38.911 1.722 55.467 1.00 82.31 624 GLU A C 1
ATOM 4935 O O . GLU A 1 624 ? -39.182 0.746 54.766 1.00 82.31 624 GLU A O 1
ATOM 4940 N N . LEU A 1 625 ? -38.027 1.626 56.468 1.00 84.25 625 LEU A N 1
ATOM 4941 C CA . LEU A 1 625 ? -37.362 0.359 56.805 1.00 84.25 625 LEU A CA 1
ATOM 4942 C C . LEU A 1 625 ? -38.368 -0.706 57.283 1.00 84.25 625 LEU A C 1
ATOM 4944 O O . LEU A 1 625 ? -38.264 -1.871 56.894 1.00 84.25 625 LEU A O 1
ATOM 4948 N N . MET A 1 626 ? -39.383 -0.315 58.065 1.00 84.75 626 MET A N 1
ATOM 4949 C CA . MET A 1 626 ? -40.487 -1.202 58.453 1.00 84.75 626 MET A CA 1
ATOM 4950 C C . MET A 1 626 ? -41.330 -1.642 57.248 1.00 84.75 626 MET A C 1
ATOM 4952 O O . MET A 1 626 ? -41.698 -2.813 57.174 1.00 84.75 626 MET A O 1
ATOM 4956 N N . ARG A 1 627 ? -41.590 -0.754 56.278 1.00 86.50 627 ARG A N 1
ATOM 4957 C CA . ARG A 1 627 ? -42.293 -1.079 55.026 1.00 86.50 627 ARG A CA 1
ATOM 4958 C C . ARG A 1 627 ? -41.516 -2.111 54.203 1.00 86.50 627 ARG A C 1
ATOM 4960 O O . ARG A 1 627 ? -42.108 -3.082 53.738 1.00 86.50 627 ARG A O 1
ATOM 4967 N N . CYS A 1 628 ? -40.199 -1.944 54.070 1.00 84.19 628 CYS A N 1
ATOM 4968 C CA . CYS A 1 628 ? -39.325 -2.908 53.394 1.00 84.19 628 CYS A CA 1
ATOM 4969 C C . CYS A 1 628 ? -39.290 -4.271 54.109 1.00 84.19 628 CYS A C 1
ATOM 4971 O O . CYS A 1 628 ? -39.328 -5.307 53.445 1.00 84.19 628 CYS A O 1
ATOM 4973 N N . LEU A 1 629 ? -39.266 -4.293 55.448 1.00 84.62 629 LEU A N 1
ATOM 4974 C CA . LEU A 1 629 ? -39.331 -5.537 56.224 1.00 84.62 629 LEU A CA 1
ATOM 4975 C C . LEU A 1 629 ? -40.684 -6.249 56.061 1.00 84.62 629 LEU A C 1
ATOM 4977 O O . LEU A 1 629 ? -40.721 -7.463 55.866 1.00 84.62 629 LEU A O 1
ATOM 4981 N N . GLU A 1 630 ? -41.794 -5.512 56.108 1.00 85.69 630 GLU A N 1
ATOM 4982 C CA . GLU A 1 630 ? -43.132 -6.084 55.929 1.00 85.69 630 GLU A CA 1
ATOM 4983 C C . GLU A 1 630 ? -43.318 -6.624 54.497 1.00 85.69 630 GLU A C 1
ATOM 4985 O O . GLU A 1 630 ? -43.915 -7.685 54.321 1.00 85.69 630 GLU A O 1
ATOM 4990 N N . GLU A 1 631 ? -42.724 -5.988 53.476 1.00 85.75 631 GLU A N 1
ATOM 4991 C CA . GLU A 1 631 ? -42.683 -6.518 52.103 1.00 85.75 631 GLU A CA 1
ATOM 4992 C C . GLU A 1 631 ? -41.965 -7.881 52.034 1.00 85.75 631 GLU A C 1
ATOM 4994 O O . GLU A 1 631 ? -42.487 -8.812 51.424 1.00 85.75 631 GLU A O 1
ATOM 4999 N N . ILE A 1 632 ? -40.820 -8.050 52.711 1.00 84.12 632 ILE A N 1
ATOM 5000 C CA . ILE A 1 632 ? -40.104 -9.342 52.790 1.00 84.12 632 ILE A CA 1
ATOM 5001 C C . ILE A 1 632 ? -40.979 -10.421 53.450 1.00 84.12 632 ILE A C 1
ATOM 5003 O O . ILE A 1 632 ? -41.046 -11.559 52.977 1.00 84.12 632 ILE A O 1
ATOM 5007 N N . VAL A 1 633 ? -41.665 -10.075 54.544 1.00 82.88 633 VAL A N 1
ATOM 5008 C CA . VAL A 1 633 ? -42.481 -11.018 55.329 1.00 82.88 633 VAL A CA 1
ATOM 5009 C C . VAL A 1 633 ? -43.763 -11.429 54.595 1.00 82.88 633 VAL A C 1
ATOM 5011 O O . VAL A 1 633 ? -44.161 -12.597 54.678 1.00 82.88 633 VAL A O 1
ATOM 5014 N N . THR A 1 634 ? -44.392 -10.500 53.871 1.00 83.44 634 THR A N 1
ATOM 5015 C CA . THR A 1 634 ? -45.689 -10.694 53.191 1.00 83.44 634 THR A CA 1
ATOM 5016 C C . THR A 1 634 ? -45.576 -11.125 51.727 1.00 83.44 634 THR A C 1
ATOM 5018 O O . THR A 1 634 ? -46.548 -11.645 51.176 1.00 83.44 634 THR A O 1
ATOM 5021 N N . SER A 1 635 ? -44.413 -10.959 51.089 1.00 82.12 635 SER A N 1
ATOM 5022 C CA . SER A 1 635 ? -44.203 -11.353 49.693 1.00 82.12 635 SER A CA 1
ATOM 5023 C C . SER A 1 635 ? -44.449 -12.847 49.462 1.00 82.12 635 SER A C 1
ATOM 5025 O O . SER A 1 635 ? -44.031 -13.710 50.235 1.00 82.12 635 SER A O 1
ATOM 5027 N N . HIS A 1 636 ? -45.084 -13.156 48.330 1.00 72.81 636 HIS A N 1
ATOM 5028 C CA . HIS A 1 636 ? -45.254 -14.516 47.818 1.00 72.81 636 HIS A CA 1
ATOM 5029 C C . HIS A 1 636 ? -43.984 -15.051 47.128 1.00 72.81 636 HIS A C 1
ATOM 5031 O O . HIS A 1 636 ? -43.876 -16.251 46.896 1.00 72.81 636 HIS A O 1
ATOM 5037 N N . ARG A 1 637 ? -43.009 -14.181 46.825 1.00 75.00 637 ARG A N 1
ATOM 5038 C CA . ARG A 1 637 ? -41.709 -14.527 46.226 1.00 75.00 637 ARG A CA 1
ATOM 5039 C C . ARG A 1 637 ? -40.589 -14.462 47.268 1.00 75.00 637 ARG A C 1
ATOM 5041 O O . ARG A 1 637 ? -39.599 -13.765 47.074 1.00 75.00 637 ARG A O 1
ATOM 5048 N N . LYS A 1 638 ? -40.757 -15.148 48.405 1.00 74.25 638 LYS A N 1
ATOM 5049 C CA . LYS A 1 638 ? -39.795 -15.091 49.527 1.00 74.25 638 LYS A CA 1
ATOM 5050 C C . LYS A 1 638 ? -38.377 -15.486 49.118 1.00 74.25 638 LYS A C 1
ATOM 5052 O O . LYS A 1 638 ? -37.424 -14.860 49.573 1.00 74.25 638 LYS A O 1
ATOM 5057 N N . ASP A 1 639 ? -38.240 -16.445 48.208 1.00 71.44 639 ASP A N 1
ATOM 5058 C CA . ASP A 1 639 ? -36.940 -16.924 47.727 1.00 71.44 639 ASP A CA 1
ATOM 5059 C C . ASP A 1 639 ? -36.083 -15.813 47.090 1.00 71.44 639 ASP A C 1
ATOM 5061 O O . ASP A 1 639 ? -34.864 -15.826 47.261 1.00 71.44 639 ASP A O 1
ATOM 5065 N N . ASP A 1 640 ? -36.694 -14.798 46.458 1.00 75.06 640 ASP A N 1
ATOM 5066 C CA . ASP A 1 640 ? -35.968 -13.648 45.891 1.00 75.06 640 ASP A CA 1
ATOM 5067 C C . ASP A 1 640 ? -35.264 -12.792 46.960 1.00 75.06 640 ASP A C 1
ATOM 5069 O O . ASP A 1 640 ? -34.296 -12.105 46.643 1.00 75.06 640 ASP A O 1
ATOM 5073 N N . TYR A 1 641 ? -35.767 -12.789 48.200 1.00 77.88 641 TYR A N 1
ATOM 5074 C CA . TYR A 1 641 ? -35.261 -11.969 49.310 1.00 77.88 641 TYR A CA 1
ATOM 5075 C C . TYR A 1 641 ? -34.445 -12.798 50.313 1.00 77.88 641 TYR A C 1
ATOM 5077 O O . TYR A 1 641 ? -33.511 -12.282 50.921 1.00 77.88 641 TYR A O 1
ATOM 5085 N N . LEU A 1 642 ? -34.806 -14.073 50.506 1.00 79.69 642 LEU A N 1
ATOM 5086 C CA . LEU A 1 642 ? -34.238 -14.949 51.537 1.00 79.69 642 LEU A CA 1
ATOM 5087 C C . LEU A 1 642 ? -33.197 -15.940 50.990 1.00 79.69 642 LEU A C 1
ATOM 5089 O O . LEU A 1 642 ? -32.368 -16.441 51.751 1.00 79.69 642 LEU A O 1
ATOM 5093 N N . GLY A 1 643 ? -33.215 -16.231 49.684 1.00 76.25 643 GLY A N 1
ATOM 5094 C CA . GLY A 1 643 ? -32.419 -17.307 49.087 1.00 76.25 643 GLY A CA 1
ATOM 5095 C C . GLY A 1 643 ? -30.903 -17.129 49.220 1.00 76.25 643 GLY A C 1
ATOM 5096 O O . GLY A 1 643 ? -30.184 -18.121 49.335 1.00 76.25 643 GLY A O 1
ATOM 5097 N N . LEU A 1 644 ? -30.411 -15.886 49.248 1.00 78.31 644 LEU A N 1
ATOM 5098 C CA . LEU A 1 644 ? -28.985 -15.585 49.423 1.00 78.31 644 LEU A CA 1
ATOM 5099 C C . LEU A 1 644 ? -28.532 -15.762 50.883 1.00 78.31 644 LEU A C 1
ATOM 5101 O O . LEU A 1 644 ? -27.482 -16.347 51.144 1.00 78.31 644 LEU A O 1
ATOM 5105 N N . GLU A 1 645 ? -29.351 -15.333 51.845 1.00 77.69 645 GLU A N 1
ATOM 5106 C CA . GLU A 1 645 ? -29.040 -15.496 53.269 1.00 77.69 645 GLU A CA 1
ATOM 5107 C C . GLU A 1 645 ? -29.128 -16.963 53.714 1.00 77.69 645 GLU A C 1
ATOM 5109 O O . GLU A 1 645 ? -28.256 -17.453 54.435 1.00 77.69 645 GLU A O 1
ATOM 5114 N N . ALA A 1 646 ? -30.087 -17.730 53.182 1.00 75.50 646 ALA A N 1
ATOM 5115 C CA . ALA A 1 646 ? -30.134 -19.179 53.380 1.00 75.50 646 ALA A CA 1
ATOM 5116 C C . ALA A 1 646 ? -28.834 -19.879 52.914 1.00 75.50 646 ALA A C 1
ATOM 5118 O O . ALA A 1 646 ? -28.336 -20.780 53.596 1.00 75.50 646 ALA A O 1
ATOM 5119 N N . GLN A 1 647 ? -28.232 -19.429 51.803 1.00 76.94 647 GLN A N 1
ATOM 5120 C CA . GLN A 1 647 ? -26.933 -19.927 51.322 1.00 76.94 647 GLN A CA 1
ATOM 5121 C C . GLN A 1 647 ? -25.770 -19.518 52.240 1.00 76.94 647 GLN A C 1
ATOM 5123 O O . GLN A 1 647 ? -24.902 -20.347 52.526 1.00 76.94 647 GLN A O 1
ATOM 5128 N N . ARG A 1 648 ? -25.769 -18.285 52.772 1.00 80.44 648 ARG A N 1
ATOM 5129 C CA . ARG A 1 648 ? -24.793 -17.832 53.783 1.00 80.44 648 ARG A CA 1
ATOM 5130 C C . ARG A 1 648 ? -24.810 -18.735 55.022 1.00 80.44 648 ARG A C 1
ATOM 5132 O O . ARG A 1 648 ? -23.752 -19.104 55.538 1.00 80.44 648 ARG A O 1
ATOM 5139 N N . PHE A 1 649 ? -25.996 -19.121 55.498 1.00 77.06 649 PHE A N 1
ATOM 5140 C CA . PHE A 1 649 ? -26.134 -20.053 56.621 1.00 77.06 649 PHE A CA 1
ATOM 5141 C C . PHE A 1 649 ? -25.661 -21.475 56.285 1.00 77.06 649 PHE A C 1
ATOM 5143 O O . PHE A 1 649 ? -25.004 -22.101 57.117 1.00 77.06 649 PHE A O 1
ATOM 5150 N N . ASP A 1 650 ? -25.918 -21.973 55.073 1.00 75.44 650 ASP A N 1
ATOM 5151 C CA . ASP A 1 650 ? -25.445 -23.289 54.625 1.00 75.44 650 ASP A CA 1
ATOM 5152 C C . ASP A 1 650 ? -23.905 -23.370 54.533 1.00 75.44 650 ASP A C 1
ATOM 5154 O O . ASP A 1 650 ? -23.304 -24.327 55.029 1.00 75.44 650 ASP A O 1
ATOM 5158 N N . VAL A 1 651 ? -23.233 -22.335 54.010 1.00 74.94 651 VAL A N 1
ATOM 5159 C CA . VAL A 1 651 ? -21.756 -22.262 54.004 1.00 74.94 651 VAL A CA 1
ATOM 5160 C C . VAL A 1 651 ? -21.198 -22.219 55.431 1.00 74.94 651 VAL A C 1
ATOM 5162 O O . VAL A 1 651 ? -20.373 -23.062 55.792 1.00 74.94 651 VAL A O 1
ATOM 5165 N N . LYS A 1 652 ? -21.727 -21.343 56.299 1.00 72.31 652 LYS A N 1
ATOM 5166 C CA . LYS A 1 652 ? -21.334 -21.280 57.723 1.00 72.31 652 LYS A CA 1
ATOM 5167 C C . LYS A 1 652 ? -21.563 -22.613 58.460 1.00 72.31 652 LYS A C 1
ATOM 5169 O O . LYS A 1 652 ? -20.782 -22.970 59.346 1.00 72.31 652 LYS A O 1
ATOM 5174 N N . ALA A 1 653 ? -22.603 -23.374 58.108 1.00 68.75 653 ALA A N 1
ATOM 5175 C CA . ALA A 1 653 ? -22.871 -24.698 58.675 1.00 68.75 653 ALA A CA 1
ATOM 5176 C C . ALA A 1 653 ? -21.887 -25.773 58.172 1.00 68.75 653 ALA A C 1
ATOM 5178 O O . ALA A 1 653 ? -21.463 -26.634 58.952 1.00 68.75 653 ALA A O 1
ATOM 5179 N N . LYS A 1 654 ? -21.486 -25.716 56.895 1.00 68.00 654 LYS A N 1
ATOM 5180 C CA . LYS A 1 654 ? -20.472 -26.605 56.304 1.00 68.00 654 LYS A CA 1
ATOM 5181 C C . LYS A 1 654 ? -19.086 -26.365 56.905 1.00 68.00 654 LYS A C 1
ATOM 5183 O O . LYS A 1 654 ? -18.450 -27.335 57.315 1.00 68.00 654 LYS A O 1
ATOM 5188 N N . ASP A 1 655 ? -18.673 -25.113 57.094 1.00 65.88 655 ASP A N 1
ATOM 5189 C CA . ASP A 1 655 ? -17.396 -24.771 57.744 1.00 65.88 655 ASP A CA 1
ATOM 5190 C C . ASP A 1 655 ? -17.322 -25.249 59.201 1.00 65.88 655 ASP A C 1
ATOM 5192 O O . ASP A 1 655 ? -16.295 -25.769 59.653 1.00 65.88 655 ASP A O 1
ATOM 5196 N N . ARG A 1 656 ? -18.433 -25.134 59.944 1.00 61.03 656 ARG A N 1
ATOM 5197 C CA . ARG A 1 656 ? -18.547 -25.666 61.313 1.00 61.03 656 ARG A CA 1
ATOM 5198 C C . ARG A 1 656 ? -18.411 -27.191 61.356 1.00 61.03 656 ARG A C 1
ATOM 5200 O O . ARG A 1 656 ? -17.795 -27.708 62.286 1.00 61.03 656 ARG A O 1
ATOM 5207 N N . LYS A 1 657 ? -18.929 -27.912 60.354 1.00 55.47 657 LYS A N 1
ATOM 5208 C CA . LYS A 1 657 ? -18.778 -29.376 60.234 1.00 55.47 657 LYS A CA 1
ATOM 5209 C C . LYS A 1 657 ? -17.377 -29.782 59.750 1.00 55.47 657 LYS A C 1
ATOM 5211 O O . LYS A 1 657 ? -16.832 -30.762 60.249 1.00 55.47 657 LYS A O 1
ATOM 5216 N N . GLY A 1 658 ? -16.755 -29.009 58.856 1.00 49.12 658 GLY A N 1
ATOM 5217 C CA . GLY A 1 658 ? -15.417 -29.277 58.309 1.00 49.12 658 GLY A CA 1
ATOM 5218 C C . GLY A 1 658 ? -14.272 -29.195 59.327 1.00 49.12 658 GLY A C 1
ATOM 5219 O O . GLY A 1 658 ? -13.267 -29.886 59.178 1.00 49.12 658 GLY A O 1
ATOM 5220 N N . LYS A 1 659 ? -14.428 -28.417 60.408 1.00 44.25 659 LYS A N 1
ATOM 5221 C CA . LYS A 1 659 ? -13.439 -28.339 61.505 1.00 44.25 659 LYS A CA 1
ATOM 5222 C C . LYS A 1 659 ? -13.506 -29.518 62.498 1.00 44.25 659 LYS A C 1
ATOM 5224 O O . LYS A 1 659 ? -12.713 -29.567 63.437 1.00 44.25 659 LYS A O 1
ATOM 5229 N N . GLY A 1 660 ? -14.406 -30.487 62.296 1.00 40.72 660 GLY A N 1
ATOM 5230 C CA . GLY A 1 660 ? -14.566 -31.673 63.144 1.00 40.72 660 GLY A CA 1
ATOM 5231 C C . GLY A 1 660 ? -13.989 -32.966 62.548 1.00 40.72 660 GLY A C 1
ATOM 5232 O O . GLY A 1 660 ? -14.668 -33.646 61.791 1.00 40.72 660 GLY A O 1
ATOM 5233 N N . LYS A 1 661 ? -12.790 -33.363 63.002 1.00 35.88 661 LYS A N 1
ATOM 5234 C CA . LYS A 1 661 ? -12.130 -34.679 62.794 1.00 35.88 661 LYS A CA 1
ATOM 5235 C C . LYS A 1 661 ? -11.844 -35.135 61.349 1.00 35.88 661 LYS A C 1
ATOM 5237 O O . LYS A 1 661 ? -12.663 -35.752 60.672 1.00 35.88 661 LYS A O 1
ATOM 5242 N N . VAL A 1 662 ? -10.556 -35.093 61.003 1.00 40.94 662 VAL A N 1
ATOM 5243 C CA . VAL A 1 662 ? -9.950 -36.044 60.056 1.00 40.94 662 VAL A CA 1
ATOM 5244 C C . VAL A 1 662 ? -9.813 -37.416 60.733 1.00 40.94 662 VAL A C 1
ATOM 5246 O O . VAL A 1 662 ? -8.857 -37.659 61.461 1.00 40.94 662 VAL A O 1
ATOM 5249 N N . THR A 1 663 ? -10.743 -38.334 60.467 1.00 35.59 663 THR A N 1
ATOM 5250 C CA . THR A 1 663 ? -10.517 -39.792 60.573 1.00 35.59 663 THR A CA 1
ATOM 5251 C C . THR A 1 663 ? -11.327 -40.491 59.489 1.00 35.59 663 THR A C 1
ATOM 5253 O O . THR A 1 663 ? -12.541 -40.319 59.416 1.00 35.59 663 THR A O 1
ATOM 5256 N N . GLY A 1 664 ? -10.658 -41.242 58.615 1.00 39.97 664 GLY A N 1
ATOM 5257 C CA . GLY A 1 664 ? -11.248 -41.674 57.351 1.00 39.97 664 GLY A CA 1
ATOM 5258 C C . GLY A 1 664 ? -12.263 -42.816 57.450 1.00 39.97 664 GLY A C 1
ATOM 5259 O O . GLY A 1 664 ? -12.002 -43.845 58.068 1.00 39.97 664 GLY A O 1
ATOM 5260 N N . LYS A 1 665 ? -13.356 -42.676 56.696 1.00 31.14 665 LYS A N 1
ATOM 5261 C CA . LYS A 1 665 ? -13.846 -43.692 55.747 1.00 31.14 665 LYS A CA 1
ATOM 5262 C C . LYS A 1 665 ? -14.801 -43.021 54.758 1.00 31.14 665 LYS A C 1
ATOM 5264 O O . LYS A 1 665 ? -15.773 -42.399 55.171 1.00 31.14 665 LYS A O 1
ATOM 5269 N N . ARG A 1 666 ? -14.535 -43.156 53.453 1.00 36.69 666 ARG A N 1
ATOM 5270 C CA . ARG A 1 666 ? -15.498 -42.788 52.403 1.00 36.69 666 ARG A CA 1
ATOM 5271 C C . ARG A 1 666 ? -16.738 -43.674 52.574 1.00 36.69 666 ARG A C 1
ATOM 5273 O O . ARG A 1 666 ? -16.638 -44.889 52.423 1.00 36.69 666 ARG A O 1
ATOM 5280 N N . LYS A 1 667 ? -17.879 -43.063 52.879 1.00 30.78 667 LYS A N 1
ATOM 5281 C CA . LYS A 1 667 ? -19.210 -43.592 52.569 1.00 30.78 667 LYS A CA 1
ATOM 5282 C C . LYS A 1 667 ? -19.883 -42.620 51.606 1.00 30.78 667 LYS A C 1
ATOM 5284 O O . LYS A 1 667 ? -19.580 -41.428 51.619 1.00 30.78 667 LYS A O 1
ATOM 5289 N N . GLU A 1 668 ? -20.723 -43.164 50.741 1.00 29.06 668 GLU A N 1
ATOM 5290 C CA . GLU A 1 668 ? -21.439 -42.422 49.705 1.00 29.06 668 GLU A CA 1
ATOM 5291 C C . GLU A 1 668 ? -22.477 -41.465 50.321 1.00 29.06 668 GLU A C 1
ATOM 5293 O O . GLU A 1 668 ? -22.953 -41.716 51.432 1.00 29.06 668 GLU A O 1
ATOM 5298 N N . PRO A 1 669 ? -22.821 -40.357 49.641 1.00 34.53 669 PRO A N 1
ATOM 5299 C CA . PRO A 1 669 ? -23.799 -39.406 50.149 1.00 34.53 669 PRO A CA 1
ATOM 5300 C C . PRO A 1 669 ? -25.229 -39.925 49.938 1.00 34.53 669 PRO A C 1
ATOM 5302 O O . PRO A 1 669 ? -25.788 -39.819 48.845 1.00 34.53 669 PRO A O 1
ATOM 5305 N N . GLU A 1 670 ? -25.850 -40.441 50.999 1.00 30.05 670 GLU A N 1
ATOM 5306 C CA . GLU A 1 670 ? -27.305 -40.620 51.032 1.00 30.05 670 GLU A CA 1
ATOM 5307 C C . GLU A 1 670 ? -28.014 -39.255 50.982 1.00 30.05 670 GLU A C 1
ATOM 5309 O O . GLU A 1 670 ? -27.588 -38.272 51.595 1.00 30.05 670 GLU A O 1
ATOM 5314 N N . ARG A 1 671 ? -29.111 -39.187 50.219 1.00 35.84 671 ARG A N 1
ATOM 5315 C CA . ARG A 1 671 ? -29.882 -37.959 49.979 1.00 35.84 671 ARG A CA 1
ATOM 5316 C C . ARG A 1 671 ? -30.804 -37.623 51.161 1.00 35.84 671 ARG A C 1
ATOM 5318 O O . ARG A 1 671 ? -32.008 -37.844 51.066 1.00 35.84 671 ARG A O 1
ATOM 5325 N N . ASP A 1 672 ? -30.280 -37.021 52.228 1.00 34.19 672 ASP A N 1
ATOM 5326 C CA . ASP A 1 672 ? -31.111 -36.372 53.262 1.00 34.19 672 ASP A CA 1
ATOM 5327 C C . ASP A 1 672 ? -31.249 -34.859 53.000 1.00 34.19 672 ASP A C 1
ATOM 5329 O O . ASP A 1 672 ? -30.628 -34.013 53.645 1.00 34.19 672 ASP A O 1
ATOM 5333 N N . GLY A 1 673 ? -32.042 -34.517 51.980 1.00 30.25 673 GLY A N 1
ATOM 5334 C CA . GLY A 1 673 ? -32.266 -33.132 51.542 1.00 30.25 673 GLY A CA 1
ATOM 5335 C C . GLY A 1 673 ? -33.349 -32.367 52.314 1.00 30.25 673 GLY A C 1
ATOM 5336 O O . GLY A 1 673 ? -33.637 -31.228 51.962 1.00 30.25 673 GLY A O 1
ATOM 5337 N N . GLY A 1 674 ? -33.992 -32.976 53.319 1.00 30.52 674 GLY A N 1
ATOM 5338 C CA . GLY A 1 674 ? -35.187 -32.407 53.961 1.00 30.52 674 GLY A CA 1
ATOM 5339 C C . GLY A 1 674 ? -34.934 -31.628 55.255 1.00 30.52 674 GLY A C 1
ATOM 5340 O O . GLY A 1 674 ? -35.721 -30.749 55.611 1.00 30.52 674 GLY A O 1
ATOM 5341 N N . ARG A 1 675 ? -33.859 -31.951 55.987 1.00 38.44 675 ARG A N 1
ATOM 5342 C CA . ARG A 1 675 ? -33.612 -31.397 57.331 1.00 38.44 675 ARG A CA 1
ATOM 5343 C C . ARG A 1 675 ? -32.767 -30.124 57.305 1.00 38.44 675 ARG A C 1
ATOM 5345 O O . ARG A 1 675 ? -33.136 -29.139 57.936 1.00 38.44 675 ARG A O 1
ATOM 5352 N N . ALA A 1 676 ? -31.716 -30.113 56.485 1.00 39.12 676 ALA A N 1
ATOM 5353 C CA . ALA A 1 676 ? -30.833 -28.967 56.243 1.00 39.12 676 ALA A CA 1
ATOM 5354 C C . ALA A 1 676 ? -31.425 -27.932 55.257 1.00 39.12 676 ALA A C 1
ATOM 5356 O O . ALA A 1 676 ? -30.699 -27.356 54.451 1.00 39.12 676 ALA A O 1
ATOM 5357 N N . GLY A 1 677 ? -32.742 -27.727 55.319 1.00 48.53 677 GLY A N 1
ATOM 5358 C CA . GLY A 1 677 ? -33.430 -26.571 54.736 1.00 48.53 677 GLY A CA 1
ATOM 5359 C C . GLY A 1 677 ? -34.270 -25.842 55.787 1.00 48.53 677 GLY A C 1
ATOM 5360 O O . GLY A 1 677 ? -34.269 -24.618 55.840 1.00 48.53 677 GLY A O 1
ATOM 5361 N N . LYS A 1 678 ? -34.929 -26.593 56.684 1.00 57.38 678 LYS A N 1
ATOM 5362 C CA . LYS A 1 678 ? -35.748 -26.030 57.770 1.00 57.38 678 LYS A CA 1
ATOM 5363 C C . LYS A 1 678 ? -34.923 -25.265 58.803 1.00 57.38 678 LYS A C 1
ATOM 5365 O O . LYS A 1 678 ? -35.287 -24.150 59.143 1.00 57.38 678 LYS A O 1
ATOM 5370 N N . GLU A 1 679 ? -33.795 -25.824 59.240 1.00 60.56 679 GLU A N 1
ATOM 5371 C CA . GLU A 1 679 ? -32.923 -25.195 60.245 1.00 60.56 679 GLU A CA 1
ATOM 5372 C C . GLU A 1 679 ? -32.371 -23.841 59.750 1.00 60.56 679 GLU A C 1
ATOM 5374 O O . GLU A 1 679 ? -32.266 -22.884 60.511 1.00 60.56 679 GLU A O 1
ATOM 5379 N N . GLN A 1 680 ? -32.067 -23.706 58.456 1.00 64.81 680 GLN A N 1
ATOM 5380 C CA . GLN A 1 680 ? -31.619 -22.444 57.859 1.00 64.81 680 GLN A CA 1
ATOM 5381 C C . GLN A 1 680 ? -32.761 -21.435 57.686 1.00 64.81 680 GLN A C 1
ATOM 5383 O O . GLN A 1 680 ? -32.541 -20.251 57.926 1.00 64.81 680 GLN A O 1
ATOM 5388 N N . ILE A 1 681 ? -33.973 -21.882 57.335 1.00 67.62 681 ILE A N 1
ATOM 5389 C CA . ILE A 1 681 ? -35.164 -21.015 57.305 1.00 67.62 681 ILE A CA 1
ATOM 5390 C C . ILE A 1 681 ? -35.468 -20.485 58.716 1.00 67.62 681 ILE A C 1
ATOM 5392 O O . ILE A 1 681 ? -35.663 -19.286 58.874 1.00 67.62 681 ILE A O 1
ATOM 5396 N N . GLU A 1 682 ? -35.397 -21.329 59.750 1.00 72.12 682 GLU A N 1
ATOM 5397 C CA . GLU A 1 682 ? -35.562 -20.914 61.153 1.00 72.12 682 GLU A CA 1
ATOM 5398 C C . GLU A 1 682 ? -34.506 -19.875 61.588 1.00 72.12 682 GLU A C 1
ATOM 5400 O O . GLU A 1 682 ? -34.837 -18.923 62.292 1.00 72.12 682 GLU A O 1
ATOM 5405 N N . ASN A 1 683 ? -33.248 -20.000 61.143 1.00 76.25 683 ASN A N 1
ATOM 5406 C CA . ASN A 1 683 ? -32.207 -18.992 61.408 1.00 76.25 683 ASN A CA 1
ATOM 5407 C C . ASN A 1 683 ? -32.493 -17.648 60.704 1.00 76.25 683 ASN A C 1
ATOM 5409 O O . ASN A 1 683 ? -32.306 -16.588 61.299 1.00 76.25 683 ASN A O 1
ATOM 5413 N N . VAL A 1 684 ? -32.983 -17.680 59.461 1.00 78.12 684 VAL A N 1
ATOM 5414 C CA . VAL A 1 684 ? -33.392 -16.478 58.709 1.00 78.12 684 VAL A CA 1
ATOM 5415 C C . VAL A 1 684 ? -34.613 -15.806 59.355 1.00 78.12 684 VAL A C 1
ATOM 5417 O O . VAL A 1 684 ? -34.657 -14.582 59.483 1.00 78.12 684 VAL A O 1
ATOM 5420 N N . GLU A 1 685 ? -35.585 -16.585 59.833 1.00 78.94 685 GLU A N 1
ATOM 5421 C CA . GLU A 1 685 ? -36.734 -16.067 60.585 1.00 78.94 685 GLU A CA 1
ATOM 5422 C C . GLU A 1 685 ? -36.316 -15.428 61.920 1.00 78.94 685 GLU A C 1
ATOM 5424 O O . GLU A 1 685 ? -36.890 -14.410 62.311 1.00 78.94 685 GLU A O 1
ATOM 5429 N N . GLN A 1 686 ? -35.287 -15.952 62.597 1.00 80.31 686 GLN A N 1
ATOM 5430 C CA . GLN A 1 686 ? -34.720 -15.323 63.797 1.00 80.31 686 GLN A CA 1
ATOM 5431 C C . GLN A 1 686 ? -34.086 -13.956 63.496 1.00 80.31 686 GLN A C 1
ATOM 5433 O O . GLN A 1 686 ? -34.363 -13.002 64.224 1.00 80.31 686 GLN A O 1
ATOM 5438 N N . GLU A 1 687 ? -33.307 -13.815 62.415 1.00 81.12 687 GLU A N 1
ATOM 5439 C CA . GLU A 1 687 ? -32.761 -12.507 62.003 1.00 81.12 687 GLU A CA 1
ATOM 5440 C C . GLU A 1 687 ? -33.877 -11.492 61.706 1.00 81.12 687 GLU A C 1
ATOM 5442 O O . GLU A 1 687 ? -33.815 -10.352 62.169 1.00 81.12 687 GLU A O 1
ATOM 5447 N N . ILE A 1 688 ? -34.952 -11.919 61.034 1.00 83.06 688 ILE A N 1
ATOM 5448 C CA . ILE A 1 688 ? -36.140 -11.085 60.785 1.00 83.06 688 ILE A CA 1
ATOM 5449 C C . ILE A 1 688 ? -36.768 -10.584 62.100 1.00 83.06 688 ILE A C 1
ATOM 5451 O O . ILE A 1 688 ? -37.139 -9.411 62.187 1.00 83.06 688 ILE A O 1
ATOM 5455 N N . GLN A 1 689 ? -36.858 -11.419 63.146 1.00 82.75 689 GLN A N 1
ATOM 5456 C CA . GLN A 1 689 ? -37.376 -10.980 64.453 1.00 82.75 689 GLN A CA 1
ATOM 5457 C C . GLN A 1 689 ? -36.436 -9.996 65.165 1.00 82.75 689 GLN A C 1
ATOM 5459 O O . GLN A 1 689 ? -36.919 -9.039 65.774 1.00 82.75 689 GLN A O 1
ATOM 5464 N N . VAL A 1 690 ? -35.113 -10.185 65.072 1.00 83.69 690 VAL A N 1
ATOM 5465 C CA . VAL A 1 690 ? -34.119 -9.246 65.630 1.00 83.69 690 VAL A CA 1
ATOM 5466 C C . VAL A 1 690 ? -34.263 -7.868 64.981 1.00 83.69 690 VAL A C 1
ATOM 5468 O O . VAL A 1 690 ? -34.404 -6.869 65.690 1.00 83.69 690 VAL A O 1
ATOM 5471 N N . ILE A 1 691 ? -34.337 -7.812 63.648 1.00 84.06 691 ILE A N 1
ATOM 5472 C CA . ILE A 1 691 ? -34.546 -6.568 62.890 1.00 84.06 691 ILE A CA 1
ATOM 5473 C C . ILE A 1 691 ? -35.879 -5.913 63.290 1.00 84.06 691 ILE A C 1
ATOM 5475 O O . ILE A 1 691 ? -35.925 -4.708 63.551 1.00 84.06 691 ILE A O 1
ATOM 5479 N N . ARG A 1 692 ? -36.965 -6.695 63.406 1.00 84.81 692 ARG A N 1
ATOM 5480 C CA . ARG A 1 692 ? -38.290 -6.188 63.811 1.00 84.81 692 ARG A CA 1
ATOM 5481 C C . ARG A 1 692 ? -38.262 -5.552 65.203 1.00 84.81 692 ARG A C 1
ATOM 5483 O O . ARG A 1 692 ? -38.826 -4.476 65.394 1.00 84.81 692 ARG A O 1
ATOM 5490 N N . LEU A 1 693 ? -37.590 -6.191 66.162 1.00 83.81 693 LEU A N 1
ATOM 5491 C CA . LEU A 1 693 ? -37.412 -5.669 67.520 1.00 83.81 693 LEU A CA 1
ATOM 5492 C C . LEU A 1 693 ? -36.564 -4.389 67.535 1.00 83.81 693 LEU A C 1
ATOM 5494 O O . LEU A 1 693 ? -36.935 -3.437 68.223 1.00 83.81 693 LEU A O 1
ATOM 5498 N N . GLY A 1 694 ? -35.479 -4.338 66.756 1.00 82.06 694 GLY A N 1
ATOM 5499 C CA . GLY A 1 694 ? -34.638 -3.147 66.601 1.00 82.06 694 GLY A CA 1
ATOM 5500 C C . GLY A 1 694 ? -35.411 -1.948 66.043 1.00 82.06 694 GLY A C 1
ATOM 5501 O O . GLY A 1 694 ? -35.379 -0.866 66.629 1.00 82.06 694 GLY A O 1
ATOM 5502 N N . LEU A 1 695 ? -36.190 -2.149 64.974 1.00 82.81 695 LEU A N 1
ATOM 5503 C CA . LEU A 1 695 ? -37.020 -1.099 64.366 1.00 82.81 695 LEU A CA 1
ATOM 5504 C C . LEU A 1 695 ? -38.094 -0.568 65.326 1.00 82.81 695 LEU A C 1
ATOM 5506 O O . LEU A 1 695 ? -38.239 0.645 65.464 1.00 82.81 695 LEU A O 1
ATOM 5510 N N . VAL A 1 696 ? -38.806 -1.447 66.042 1.00 83.25 696 VAL A N 1
ATOM 5511 C CA . VAL A 1 696 ? -39.822 -1.035 67.032 1.00 83.25 696 VAL A CA 1
ATOM 5512 C C . VAL A 1 696 ? -39.190 -0.259 68.195 1.00 83.25 696 VAL A C 1
ATOM 5514 O O . VAL A 1 696 ? -39.755 0.738 68.647 1.00 83.25 696 VAL A O 1
ATOM 5517 N N . ARG A 1 697 ? -37.999 -0.665 68.660 1.00 81.25 697 ARG A N 1
ATOM 5518 C CA . ARG A 1 697 ? -37.239 0.067 69.689 1.00 81.25 697 ARG A CA 1
ATOM 5519 C C . ARG A 1 697 ? -36.785 1.439 69.194 1.00 81.25 697 ARG A C 1
ATOM 5521 O O . ARG A 1 697 ? -36.907 2.404 69.948 1.00 81.25 697 ARG A O 1
ATOM 5528 N N . ASN A 1 698 ? -36.297 1.547 67.956 1.00 81.62 698 ASN A N 1
ATOM 5529 C CA . ASN A 1 698 ? -35.916 2.838 67.387 1.00 81.62 698 ASN A CA 1
ATOM 5530 C C . ASN A 1 698 ? -37.127 3.759 67.209 1.00 81.62 698 ASN A C 1
ATOM 5532 O O . ASN A 1 698 ? -37.055 4.919 67.598 1.00 81.62 698 ASN A O 1
ATOM 5536 N N . LEU A 1 699 ? -38.260 3.240 66.721 1.00 81.19 699 LEU A N 1
ATOM 5537 C CA . LEU A 1 699 ? -39.497 4.015 66.598 1.00 81.19 699 LEU A CA 1
ATOM 5538 C C . LEU A 1 699 ? -39.951 4.557 67.961 1.00 81.19 699 LEU A C 1
ATOM 5540 O O . LEU A 1 699 ? -40.237 5.743 68.080 1.00 81.19 699 LEU A O 1
ATOM 5544 N N . ALA A 1 700 ? -39.937 3.723 69.007 1.00 79.69 700 ALA A N 1
ATOM 5545 C CA . ALA A 1 700 ? -40.274 4.157 70.362 1.00 79.69 700 ALA A CA 1
ATOM 5546 C C . ALA A 1 700 ? -39.340 5.273 70.872 1.00 79.69 700 ALA A C 1
ATOM 5548 O O . ALA A 1 700 ? -39.821 6.240 71.454 1.00 79.69 700 ALA A O 1
ATOM 5549 N N . ARG A 1 701 ? -38.027 5.184 70.606 1.00 77.62 701 ARG A N 1
ATOM 5550 C CA . ARG A 1 701 ? -37.051 6.241 70.943 1.00 77.62 701 ARG A CA 1
ATOM 5551 C C . ARG A 1 701 ? -37.307 7.527 70.150 1.00 77.62 701 ARG A C 1
ATOM 5553 O O . ARG A 1 701 ? -37.362 8.601 70.742 1.00 77.62 701 ARG A O 1
ATOM 5560 N N . ALA A 1 702 ? -37.521 7.414 68.840 1.00 73.00 702 ALA A N 1
ATOM 5561 C CA . ALA A 1 702 ? -37.779 8.525 67.920 1.00 73.00 702 ALA A CA 1
ATOM 5562 C C . ALA A 1 702 ? -39.165 9.182 68.098 1.00 73.00 702 ALA A C 1
ATOM 5564 O O . ALA A 1 702 ? -39.411 10.234 67.520 1.00 73.00 702 ALA A O 1
ATOM 5565 N N . MET A 1 703 ? -40.065 8.576 68.879 1.00 69.38 703 MET A N 1
ATOM 5566 C CA . MET A 1 703 ? -41.322 9.182 69.347 1.00 69.38 703 MET A CA 1
ATOM 5567 C C . MET A 1 703 ? -41.198 9.852 70.730 1.00 69.38 703 MET A C 1
ATOM 5569 O O . MET A 1 703 ? -42.141 10.504 71.172 1.00 69.38 703 MET A O 1
ATOM 5573 N N . THR A 1 704 ? -40.075 9.661 71.432 1.00 64.38 704 THR A N 1
ATOM 5574 C CA . THR A 1 704 ? -39.800 10.233 72.770 1.00 64.38 704 THR A CA 1
ATOM 5575 C C . THR A 1 704 ? -38.739 11.339 72.769 1.00 64.38 704 THR A C 1
ATOM 5577 O O . THR A 1 704 ? -38.496 11.940 73.816 1.00 64.38 704 THR A O 1
ATOM 5580 N N . LEU A 1 705 ? -38.118 11.580 71.611 1.00 53.28 705 LEU A N 1
ATOM 5581 C CA . LEU A 1 705 ? -37.207 12.685 71.296 1.00 53.28 705 LEU A CA 1
ATOM 5582 C C . LEU A 1 705 ? -37.955 13.757 70.492 1.00 53.28 705 LEU A C 1
ATOM 5584 O O . LEU A 1 705 ? -37.648 14.946 70.721 1.00 53.28 705 LEU A O 1
#

Sequence (705 aa):
MNRNAFSSDADMDDAQPDSVNSFQIWPQGSTGQDEARHTLKATLAPLGTQLLGFPGSVRSDGQPPVSRLQSRPDLAAPIPESRIPFLNATAGVYISLSNENAKDRQSQEPHGSFGKFGEDARMGDAQAPDVSRSAREASGRYQQELQSYSQRADIGQQEKETFGDMAKVWRLCNILHIQNQNDNAVGEELVQWLNDSYPIQPREVSDLTETVLASRQPAFWPLLNKALLRSSTKHAYPLLDKLASDHPAIKDITETIKNLMGERPRFKANDRYHQTWAEWHGKADTYSRERGLQPRVADRALLQPLLEAFGILAGNASVIEGASGQWEEYVVGMILYLHPNFRTSDLPELMEKARGKFGEDTATNRAVAAIFESKFDALMPALTYGEWWLAAHLVDVLNKLRLVDDSVIVGEVPGSRGTESFLESCVFTYAGQLCAHPSLWRIGFEYYLRCPRVGRAALTATIPHIPITSDFQIRKLLAFCNFNNLRDDAFTIHRAVALNRYQNGRVGEAIVHYCLAEEHQKVAAIVEGIMDQFVVQGDLTWRDIASTLSPDVLRSNDRLIFMTHYNRFHSLYEQTDYAGAAKLLVEIFTSHTAPKRYWLTLLYNVSDLLESPQSSIGMEATYELMRCLEEIVTSHRKDDYLGLEAQRFDVKAKDRKGKGKVTGKRKEPERDGGRAGKEQIENVEQEIQVIRLGLVRNLARAMTL

Secondary structure (DSSP, 8-state):
-------------------------PPS---SS------EEEEE-TTSS-EEEEETTS--SSPPPSEEEPPPTTSPPPPPGGGHHHHHHHHHHHHHHHHHHHHHHHHHS-------------------TTHHHHHHHHHHHHHHHHHHHHT-SSS-HHHHHHHHHHHHHHHHHIIIIIS-TT----HHHHHHHHHHHSPPPHHHHHHHHHSTTGGGSTTHHHHHHHHHHTT-HHHHHHHHHHHHHH-GGGHHHHHHHHHHHHHPPPP-SSHHHHHHHHHHHHHHHHHHSHHHHTTT---HHHHHHHHHHHHHHTT-HHHHHHH-SSHHHHHHHHHHHT-TT--GGGHHHHHHHHHTTS---SHHHHHHHHHHTT-HHHHHHHHHTS-HHHHHHHHHHHHHTTSS-TTT-----TT--SS--HHHHHHHHHHHHHHTSTTTHHHHHHHHHT-TTTHHHHHHHHGGGS----HHHHHHHHHHHHHTT-HHHHHHHHHHHHHHHHHTT-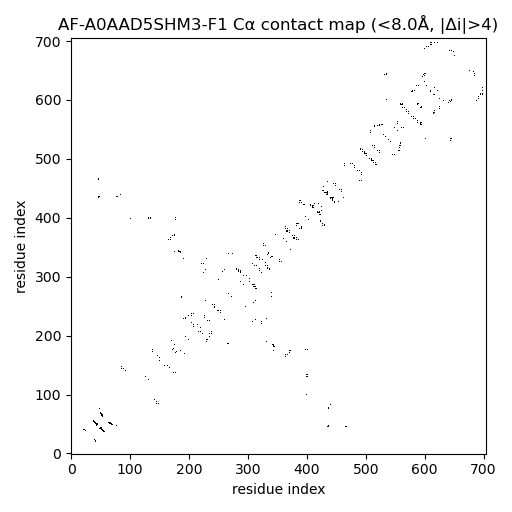HHHHHHHHHHTT-HHHHHHHHHHHHHHHHHH---HHHHHHHHS-HHHHTT-HHHHHHHHHHHHHHHHHTT-HHHHHHHHHHHHHTS-S-GGGHHHHHHHTHHHHH-TT----HHHHHHHHHHHHHHHH-S-THHHHHHHHHHHHHHHHHHHHTS-------------SHHHHHHHHHHHHHHHHHHHHHHHHHHHHTT-

InterPro domains:
  IPR011502 Nucleoporin Nup85-like [PF07575] (128-631)
  IPR011502 Nucleoporin Nup85-like [PTHR13373] (120-703)

Organism: NCBI:txid64517

Foldseek 3Di:
DDDDDDDDDDDDDDDDDDPDPFDFDDDPDDPDDDPPPFTWGWDAALLNQWIFIDGPPDDPPDDGGPDGDDDDPPRPHADDPLCVVLLVQLLVLVLVLLVVVVVQVVVPDDPDDDDDDDDDDPDDDDDPVPSLVSLLVSLVSNLVSLVVSLPDPPDDPVVNVQSLLLNLLSQLLSQQPSPCPPQAQSLVVLLVSCCSSPPDDVCLQVVLLPDQPSLPDPSLLLQLLLCLLSLNLVRNVSSLVSVCVNPVLCNVLSVLLSCLSVQQQADDPDPVSVVSNVVSLVSLVCCLDLVNPVVRDPDPSVSVSSSLSSCLQNLPLVSQLVSDPALSSSLSSNCRRPNSRDGLVCQLVSLVVSPVRHDQPALSSQLSSCSSNLNVLSNLVSCVVGDLVSNLSVVVSCVSNVSDDQQVPQDCDPPDDTPFGSNLVSLLVVLSSQLSDLVRVVSSLSSLVSNVPCSVVVNLVSLLSRDDDDVVVLVVSLVVCVVVVVQQSNLSSLQVVLVVCVVVVVNLSSLLSCLSSVVQVVNLVSLVVVVLCCLQPVDPVLLVSLVPHDPVSCVSYLSSVLSNLVSVLVVCVVVVVLQVSLVSLLVSQVVVSDQLQCLLVSLLVCLVSLPDPNHQCAQVSLVSNVVSLVCCVPDPPVCSHCVSQLSSVVSVVVVVVVVPDDDDDDDDDDDPPPPSRVVSVVVSVVSSVSSVVSSVSSNVVNVVD

Mean predicted aligned error: 15.35 Å

Radius of gyration: 42.86 Å; Cα contacts (8 Å, |Δi|>4): 723; chains: 1; bounding box: 90×79×125 Å